Protein AF-A0A3B1A9Z3-F1 (afdb_monomer)

Structure (mmCIF, N/CA/C/O backbone):
data_AF-A0A3B1A9Z3-F1
#
_entry.id   AF-A0A3B1A9Z3-F1
#
loop_
_atom_site.group_PDB
_atom_site.id
_atom_site.type_symbol
_atom_site.label_atom_id
_atom_site.label_alt_id
_atom_site.label_comp_id
_atom_site.label_asym_id
_atom_site.label_entity_id
_atom_site.label_seq_id
_atom_site.pdbx_PDB_ins_code
_atom_site.Cartn_x
_atom_site.Cartn_y
_atom_site.Cartn_z
_atom_site.occupancy
_atom_site.B_iso_or_equiv
_atom_site.auth_seq_id
_atom_site.auth_comp_id
_atom_site.auth_asym_id
_atom_site.auth_atom_id
_atom_site.pdbx_PDB_model_num
ATOM 1 N N . ALA A 1 1 ? -1.720 18.108 -23.956 1.00 67.00 1 ALA A N 1
ATOM 2 C CA . ALA A 1 1 ? -2.793 17.278 -24.555 1.00 67.00 1 ALA A CA 1
ATOM 3 C C . ALA A 1 1 ? -2.264 16.003 -25.231 1.00 67.00 1 ALA A C 1
ATOM 5 O O . ALA A 1 1 ? -2.727 14.925 -24.879 1.00 67.00 1 ALA A O 1
ATOM 6 N N . GLY A 1 2 ? -1.301 16.089 -26.161 1.00 81.25 2 GLY A N 1
ATOM 7 C CA . GLY A 1 2 ? -0.819 14.932 -26.936 1.00 81.25 2 GLY A CA 1
ATOM 8 C C . GLY A 1 2 ? -0.299 13.738 -26.124 1.00 81.25 2 GLY A C 1
ATOM 9 O O . GLY A 1 2 ? -0.720 12.617 -26.382 1.00 81.25 2 GLY A O 1
ATOM 10 N N . ILE A 1 3 ? 0.540 13.957 -25.102 1.00 83.06 3 ILE A N 1
ATOM 11 C CA . ILE A 1 3 ? 1.098 12.860 -24.282 1.00 83.06 3 ILE A CA 1
ATOM 12 C C . ILE A 1 3 ? 0.003 12.037 -23.592 1.00 83.06 3 ILE A C 1
ATOM 14 O O . ILE A 1 3 ? 0.041 10.814 -23.646 1.00 83.06 3 ILE A O 1
ATOM 18 N N . ALA A 1 4 ? -1.019 12.682 -23.022 1.00 82.44 4 ALA A N 1
ATOM 19 C CA . ALA A 1 4 ? -2.137 11.973 -22.398 1.00 82.44 4 ALA A CA 1
ATOM 20 C C . ALA A 1 4 ? -2.903 11.094 -23.405 1.00 82.44 4 ALA A C 1
ATOM 22 O O . ALA A 1 4 ? -3.280 9.967 -23.088 1.00 82.44 4 ALA A O 1
ATOM 23 N N . GLN A 1 5 ? -3.089 11.580 -24.638 1.00 87.06 5 GLN A N 1
ATOM 24 C CA . GLN A 1 5 ? -3.716 10.800 -25.708 1.00 87.06 5 GLN A CA 1
ATOM 25 C C . GLN A 1 5 ? -2.837 9.626 -26.159 1.00 87.06 5 GLN A C 1
ATOM 27 O O . GLN A 1 5 ? -3.360 8.533 -26.356 1.00 87.06 5 GLN A O 1
ATOM 32 N N . ILE A 1 6 ? -1.518 9.819 -26.268 1.00 92.38 6 ILE A N 1
ATOM 33 C CA . ILE A 1 6 ? -0.562 8.739 -26.564 1.00 92.38 6 ILE A CA 1
ATOM 34 C C . ILE A 1 6 ? -0.630 7.662 -25.488 1.00 92.38 6 ILE A C 1
ATOM 36 O O . ILE A 1 6 ? -0.813 6.493 -25.819 1.00 92.38 6 ILE A O 1
ATOM 40 N N . THR A 1 7 ? -0.562 8.039 -24.212 1.00 90.31 7 THR A N 1
ATOM 41 C CA . THR A 1 7 ? -0.670 7.092 -23.095 1.00 90.31 7 THR A CA 1
ATOM 42 C C . THR A 1 7 ? -1.978 6.308 -23.161 1.00 90.31 7 THR A C 1
ATOM 44 O O . THR A 1 7 ? -1.963 5.081 -23.084 1.00 90.31 7 THR A O 1
ATOM 47 N N . LYS A 1 8 ? -3.105 6.998 -23.383 1.00 90.81 8 LYS A N 1
ATOM 48 C CA . LYS A 1 8 ? -4.418 6.367 -23.548 1.00 90.81 8 LYS A CA 1
ATOM 49 C C . LYS A 1 8 ? -4.407 5.347 -24.692 1.00 90.81 8 LYS A C 1
ATOM 51 O O . LYS A 1 8 ? -4.782 4.199 -24.480 1.00 90.81 8 LYS A O 1
ATOM 56 N N . VAL A 1 9 ? -3.933 5.733 -25.876 1.00 93.94 9 VAL A N 1
ATOM 57 C CA . VAL A 1 9 ? -3.869 4.850 -27.052 1.00 93.94 9 VAL A CA 1
ATOM 58 C C . VAL A 1 9 ? -2.975 3.638 -26.800 1.00 93.94 9 VAL A C 1
ATOM 60 O O . VAL A 1 9 ? -3.373 2.521 -27.117 1.00 93.94 9 VAL A O 1
ATOM 63 N N . VAL A 1 10 ? -1.800 3.819 -26.194 1.00 92.19 10 VAL A N 1
ATOM 64 C CA . VAL A 1 10 ? -0.883 2.712 -25.875 1.00 92.19 10 VAL A CA 1
ATOM 65 C C . VAL A 1 10 ? -1.532 1.721 -24.908 1.00 92.19 10 VAL A C 1
ATOM 67 O O . VAL A 1 10 ? -1.440 0.510 -25.113 1.00 92.19 10 VAL A O 1
ATOM 70 N N . LEU A 1 11 ? -2.243 2.211 -23.890 1.00 90.62 11 LEU A N 1
ATOM 71 C CA . LEU A 1 11 ? -2.986 1.355 -22.964 1.00 90.62 11 LEU A CA 1
ATOM 72 C C . LEU A 1 11 ? -4.141 0.624 -23.657 1.00 90.62 11 LEU A C 1
ATOM 74 O O . LEU A 1 11 ? -4.322 -0.565 -23.419 1.00 90.62 11 LEU A O 1
ATOM 78 N N . GLN A 1 12 ? -4.867 1.294 -24.555 1.00 93.06 12 GLN A N 1
ATOM 79 C CA . GLN A 1 12 ? -5.930 0.684 -25.362 1.00 93.06 12 GLN A CA 1
ATOM 80 C C . GLN A 1 12 ? -5.405 -0.395 -26.322 1.00 93.06 12 GLN A C 1
ATOM 82 O O . GLN A 1 12 ? -6.064 -1.411 -26.526 1.00 93.06 12 GLN A O 1
ATOM 87 N N . LEU A 1 13 ? -4.214 -0.203 -26.899 1.00 91.38 13 LEU A N 1
ATOM 88 C CA . LEU A 1 13 ? -3.538 -1.219 -27.710 1.00 91.38 13 LEU A CA 1
ATOM 89 C C . LEU A 1 13 ? -3.121 -2.423 -26.854 1.00 91.38 13 LEU A C 1
ATOM 91 O O . LEU A 1 13 ? -3.310 -3.560 -27.280 1.00 91.38 13 LEU A O 1
ATOM 95 N N . LYS A 1 14 ? -2.609 -2.182 -25.637 1.00 84.81 14 LYS A N 1
ATOM 96 C CA . LYS A 1 14 ? -2.223 -3.234 -24.681 1.00 84.81 14 LYS A CA 1
ATOM 97 C C . LYS A 1 14 ? -3.426 -4.052 -24.203 1.00 84.81 14 LYS A C 1
ATOM 99 O O . LYS A 1 14 ? -3.341 -5.275 -24.167 1.00 84.81 14 LYS A O 1
ATOM 104 N N . SER A 1 15 ? -4.527 -3.394 -23.836 1.00 87.81 15 SER A N 1
ATOM 105 C CA . SER A 1 15 ? -5.757 -4.060 -23.380 1.00 87.81 15 SER A CA 1
ATOM 106 C C . SER A 1 15 ? -6.623 -4.584 -24.522 1.00 87.81 15 SER A C 1
ATOM 108 O O . SER A 1 15 ? -7.544 -5.358 -24.281 1.00 87.81 15 SER A O 1
ATOM 110 N N . GLN A 1 16 ? -6.341 -4.165 -25.758 1.00 91.88 16 GLN A N 1
ATOM 111 C CA . GLN A 1 16 ? -7.146 -4.453 -26.944 1.00 91.88 16 GLN A CA 1
ATOM 112 C C . GLN A 1 16 ? -8.606 -3.985 -26.809 1.00 91.88 16 GLN A C 1
ATOM 114 O O . GLN A 1 16 ? -9.529 -4.610 -27.336 1.00 91.88 16 GLN A O 1
ATOM 119 N N . GLN A 1 17 ? -8.823 -2.872 -26.107 1.00 93.31 17 GLN A N 1
ATOM 120 C CA . GLN A 1 17 ? -10.146 -2.322 -25.814 1.00 93.31 17 GLN A CA 1
ATOM 121 C C . GLN A 1 17 ? -10.217 -0.824 -26.120 1.00 93.31 17 GLN A C 1
ATOM 123 O O . GLN A 1 17 ? -9.260 -0.070 -25.934 1.00 93.31 17 GLN A O 1
ATOM 128 N N . TYR A 1 18 ? -11.383 -0.368 -26.565 1.00 92.06 18 TYR A N 1
ATOM 129 C CA . TYR A 1 18 ? -11.706 1.044 -26.620 1.00 92.06 18 TYR A CA 1
ATOM 130 C C . TYR A 1 18 ? -12.015 1.586 -25.225 1.00 92.06 18 TYR A C 1
ATOM 132 O O . TYR A 1 18 ? -12.890 1.060 -24.542 1.00 92.06 18 TYR A O 1
ATOM 140 N N . PHE A 1 19 ? -11.339 2.662 -24.822 1.00 89.62 19 PHE A N 1
ATOM 141 C CA . PHE A 1 19 ? -11.586 3.328 -23.547 1.00 89.62 19 PHE A CA 1
ATOM 142 C C . PHE A 1 19 ? -12.753 4.331 -23.669 1.00 89.62 19 PHE A C 1
ATOM 144 O O . PHE A 1 19 ? -12.742 5.137 -24.610 1.00 89.62 19 PHE A O 1
ATOM 151 N N . PRO A 1 20 ? -13.715 4.337 -22.725 1.00 86.56 20 PRO A N 1
ATOM 152 C CA . PRO A 1 20 ? -14.846 5.265 -22.732 1.00 86.56 20 PRO A CA 1
ATOM 153 C C . PRO A 1 20 ? -14.402 6.733 -22.747 1.00 86.56 20 PRO A C 1
ATOM 155 O O . PRO A 1 20 ? -13.546 7.143 -21.965 1.00 86.56 20 PRO A O 1
ATOM 158 N N . ASN A 1 21 ? -15.007 7.571 -23.585 1.00 79.56 21 ASN A N 1
ATOM 159 C CA . ASN A 1 21 ? -14.871 9.017 -23.433 1.00 79.56 21 ASN A CA 1
ATOM 160 C C . ASN A 1 21 ? -15.867 9.513 -22.381 1.00 79.56 21 ASN A C 1
ATOM 162 O O . ASN A 1 21 ? -17.079 9.441 -22.582 1.00 79.56 21 ASN A O 1
ATOM 166 N N . VAL A 1 22 ? -15.346 10.041 -21.272 1.00 66.50 22 VAL A N 1
ATOM 167 C CA . VAL A 1 22 ? -16.154 10.702 -20.242 1.00 66.50 22 VAL A CA 1
ATOM 168 C C . VAL A 1 22 ? -16.659 12.023 -20.813 1.00 66.50 22 VAL A C 1
ATOM 170 O O . VAL A 1 22 ? -15.871 12.919 -21.107 1.00 66.50 22 VAL A O 1
ATOM 173 N N . MET A 1 23 ? -17.971 12.130 -21.003 1.00 63.56 23 MET A N 1
ATOM 174 C CA . MET A 1 23 ? -18.621 13.359 -21.448 1.00 63.56 23 MET A CA 1
ATOM 175 C C . MET A 1 23 ? -19.378 13.992 -20.284 1.00 63.56 23 MET A C 1
ATOM 177 O O . MET A 1 23 ? -20.047 13.298 -19.525 1.00 63.56 23 MET A O 1
ATOM 181 N N . HIS A 1 24 ? -19.294 15.316 -20.158 1.00 62.19 24 HIS A N 1
ATOM 182 C CA . HIS A 1 24 ? -20.029 16.078 -19.140 1.00 62.19 24 HIS A CA 1
ATOM 183 C C . HIS A 1 24 ? -21.519 16.270 -19.480 1.00 62.19 24 HIS A C 1
ATOM 185 O O . HIS A 1 24 ? -22.276 16.774 -18.656 1.00 62.19 24 HIS A O 1
ATOM 191 N N . HIS A 1 25 ? -21.945 15.849 -20.676 1.00 60.44 25 HIS A N 1
ATOM 192 C CA . HIS A 1 25 ? -23.312 15.958 -21.177 1.00 60.44 25 HIS A CA 1
ATOM 193 C C . HIS A 1 25 ? -23.777 14.639 -21.811 1.00 60.44 25 HIS A C 1
ATOM 195 O O . HIS A 1 25 ? -22.991 13.917 -22.428 1.00 60.44 25 HIS A O 1
ATOM 201 N N . GLU A 1 26 ? -25.070 14.328 -21.678 1.00 66.25 26 GLU A N 1
ATOM 202 C CA . GLU A 1 26 ? -25.665 13.097 -22.220 1.00 66.25 26 GLU A CA 1
ATOM 203 C C . GLU A 1 26 ? -25.828 13.117 -23.750 1.00 66.25 26 GLU A C 1
ATOM 205 O O . GLU A 1 26 ? -25.833 12.055 -24.378 1.00 66.25 26 GLU A O 1
ATOM 210 N N . ASN A 1 27 ? -25.895 14.303 -24.359 1.00 76.31 27 ASN A N 1
ATOM 211 C CA . ASN A 1 27 ? -26.119 14.477 -25.793 1.00 76.31 27 ASN A CA 1
ATOM 212 C C . ASN A 1 27 ? -24.815 14.801 -26.533 1.00 76.31 27 ASN A C 1
ATOM 214 O O . ASN A 1 27 ? -24.009 15.607 -26.069 1.00 76.31 27 ASN A O 1
ATOM 218 N N . LEU A 1 28 ? -24.626 14.184 -27.704 1.00 81.94 28 LEU A N 1
ATOM 219 C CA . LEU A 1 28 ? -23.548 14.543 -28.627 1.00 81.94 28 LEU A CA 1
ATOM 220 C C . LEU A 1 28 ? -23.823 15.914 -29.259 1.00 81.94 28 LEU A C 1
ATOM 222 O O . LEU A 1 28 ? -24.964 16.372 -29.282 1.00 81.94 28 LEU A O 1
ATOM 226 N N . ASN A 1 29 ? -22.778 16.557 -29.789 1.00 81.12 29 ASN A N 1
ATOM 227 C CA . ASN A 1 29 ? -22.911 17.844 -30.469 1.00 81.12 29 ASN A CA 1
ATOM 228 C C . ASN A 1 29 ? -23.936 17.733 -31.623 1.00 81.12 29 ASN A C 1
ATOM 230 O O . ASN A 1 29 ? -23.661 17.005 -32.580 1.00 81.12 29 ASN A O 1
ATOM 234 N N . PRO A 1 30 ? -25.084 18.442 -31.564 1.00 83.06 30 PRO A N 1
ATOM 235 C CA . PRO A 1 30 ? -26.162 18.309 -32.548 1.00 83.06 30 PRO A CA 1
ATOM 236 C C . PRO A 1 30 ? -25.772 18.821 -33.940 1.00 83.06 30 PRO A C 1
ATOM 238 O O . PRO A 1 30 ? -26.415 18.464 -34.921 1.00 83.06 30 PRO A O 1
ATOM 241 N N . ASN A 1 31 ? -24.701 19.615 -34.041 1.00 87.69 31 ASN A N 1
ATOM 242 C CA . ASN A 1 31 ? -24.169 20.094 -35.317 1.00 87.69 31 ASN A CA 1
ATOM 243 C C . ASN A 1 31 ? -23.377 19.015 -36.076 1.00 87.69 31 ASN A C 1
ATOM 245 O O . ASN A 1 31 ? -22.968 19.244 -37.213 1.00 87.69 31 ASN A O 1
ATOM 249 N N . ILE A 1 32 ? -23.135 17.851 -35.462 1.00 84.25 32 ILE A N 1
ATOM 250 C CA . ILE A 1 32 ? -22.462 16.717 -36.096 1.00 84.25 32 ILE A CA 1
ATOM 251 C C . ILE A 1 32 ? -23.492 15.615 -36.331 1.00 84.25 32 ILE A C 1
ATOM 253 O O . ILE A 1 32 ? -23.959 14.965 -35.395 1.00 84.25 32 ILE A O 1
ATOM 257 N N . ASP A 1 33 ? -23.814 15.363 -37.599 1.00 86.94 33 ASP A N 1
ATOM 258 C CA . ASP A 1 33 ? -24.682 14.250 -37.975 1.00 86.94 33 ASP A CA 1
ATOM 259 C C . ASP A 1 33 ? -23.898 12.927 -37.968 1.00 86.94 33 ASP A C 1
ATOM 261 O O . ASP A 1 33 ? -23.379 12.465 -38.989 1.00 86.94 33 ASP A O 1
ATOM 265 N N . PHE A 1 34 ? -23.821 12.302 -36.790 1.00 85.06 34 PHE A N 1
ATOM 266 C CA . PHE A 1 34 ? -23.174 11.000 -36.598 1.00 85.06 34 PHE A CA 1
ATOM 267 C C . PHE A 1 34 ? -23.826 9.863 -37.401 1.00 85.06 34 PHE A C 1
ATOM 269 O O . PHE A 1 34 ? -23.197 8.823 -37.574 1.00 85.06 34 PHE A O 1
ATOM 276 N N . SER A 1 35 ? -25.050 10.036 -37.922 1.00 83.69 35 SER A N 1
ATOM 277 C CA . SER A 1 35 ? -25.690 9.031 -38.783 1.00 83.69 35 SER A CA 1
ATOM 278 C C . SER A 1 35 ? -25.102 8.999 -40.200 1.00 83.69 35 SER A C 1
ATOM 280 O O . SER A 1 35 ? -25.229 7.993 -40.896 1.00 83.69 35 SER A O 1
ATOM 282 N N . ARG A 1 36 ? -24.424 10.078 -40.620 1.00 89.81 36 ARG A N 1
ATOM 283 C CA . ARG A 1 36 ? -23.862 10.240 -41.973 1.00 89.81 36 ARG A CA 1
ATOM 284 C C . ARG A 1 36 ? -22.363 9.986 -42.071 1.00 89.81 36 ARG A C 1
ATOM 286 O O . ARG A 1 36 ? -21.824 10.001 -43.175 1.00 89.81 36 ARG A O 1
ATOM 293 N N . ILE A 1 37 ? -21.680 9.772 -40.950 1.00 89.56 37 ILE A N 1
ATOM 294 C CA . ILE A 1 37 ? -20.228 9.577 -40.905 1.00 89.56 37 ILE A CA 1
ATOM 295 C C . ILE A 1 37 ? -19.884 8.198 -40.333 1.00 89.56 37 ILE A C 1
ATOM 297 O O . ILE A 1 37 ? -20.592 7.693 -39.466 1.00 89.56 37 ILE A O 1
ATOM 301 N N . PRO A 1 38 ? -18.771 7.578 -40.760 1.00 86.56 38 PRO A N 1
ATOM 302 C CA . PRO A 1 38 ? -18.365 6.259 -40.269 1.00 86.56 38 PRO A CA 1
ATOM 303 C C . PRO A 1 38 ? -17.785 6.294 -38.842 1.00 86.56 38 PRO A C 1
ATOM 305 O O . PRO A 1 38 ? -17.340 5.269 -38.327 1.00 86.56 38 PRO A O 1
ATOM 308 N N . PHE A 1 39 ? -17.754 7.466 -38.200 1.00 86.56 39 PHE A N 1
ATOM 309 C CA . PHE A 1 39 ? -17.165 7.663 -36.882 1.00 86.56 39 PHE A CA 1
ATOM 310 C C . PHE A 1 39 ? -18.197 7.458 -35.776 1.00 86.56 39 PHE A C 1
ATOM 312 O O . PHE A 1 39 ? -19.293 8.012 -35.812 1.00 86.56 39 PHE A O 1
ATOM 319 N N . LYS A 1 40 ? -17.809 6.705 -34.746 1.00 85.06 40 LYS A N 1
ATOM 320 C CA . LYS A 1 40 ? -18.605 6.504 -33.535 1.00 85.06 40 LYS A CA 1
ATOM 321 C C . LYS A 1 40 ? -17.869 7.084 -32.341 1.00 85.06 40 LYS A C 1
ATOM 323 O O . LYS A 1 40 ? -16.672 6.862 -32.169 1.00 85.06 40 LYS A O 1
ATOM 328 N N . VAL A 1 41 ? -18.594 7.805 -31.495 1.00 88.50 41 VAL A N 1
ATOM 329 C CA . VAL A 1 41 ? -18.059 8.258 -30.211 1.00 88.50 41 VAL A CA 1
ATOM 330 C C . VAL A 1 41 ? -18.099 7.086 -29.242 1.00 88.50 41 VAL A C 1
ATOM 332 O O . VAL A 1 41 ? -19.176 6.593 -28.915 1.00 88.50 41 VAL A O 1
ATOM 335 N N . GLN A 1 42 ? -16.935 6.643 -28.766 1.00 90.31 42 GLN A N 1
ATOM 336 C CA . GLN A 1 42 ? -16.880 5.578 -27.771 1.00 90.31 42 GLN A CA 1
ATOM 337 C C . GLN A 1 42 ? -17.361 6.094 -26.410 1.00 90.31 42 GLN A C 1
ATOM 339 O O . GLN A 1 42 ? -16.702 6.942 -25.809 1.00 90.31 42 GLN A O 1
ATOM 344 N N . ARG A 1 43 ? -18.490 5.573 -25.920 1.00 85.44 43 ARG A N 1
ATOM 345 C CA . ARG A 1 43 ? -19.095 5.975 -24.633 1.00 85.44 43 ARG A CA 1
ATOM 346 C C . ARG A 1 43 ? -18.939 4.937 -23.527 1.00 85.44 43 ARG A C 1
ATOM 348 O O . ARG A 1 43 ? -19.031 5.283 -22.358 1.00 85.44 43 ARG A O 1
ATOM 355 N N . GLU A 1 44 ? -18.680 3.690 -23.900 1.00 86.56 44 GLU A N 1
ATOM 356 C CA . GLU A 1 44 ? -18.578 2.546 -22.992 1.00 86.56 44 GLU A CA 1
ATOM 357 C C . GLU A 1 44 ? -17.271 1.795 -23.242 1.00 86.56 44 GLU A C 1
ATOM 359 O O . GLU A 1 44 ? -16.592 2.033 -24.239 1.00 86.56 44 GLU A O 1
ATOM 364 N N . LEU A 1 45 ? -16.883 0.899 -22.340 1.00 91.06 45 LEU A N 1
ATOM 365 C CA . LEU A 1 45 ? -15.717 0.050 -22.560 1.00 91.06 45 LEU A CA 1
ATOM 366 C C . LEU A 1 45 ? -16.124 -1.037 -23.557 1.00 91.06 45 LEU A C 1
ATOM 368 O O . LEU A 1 45 ? -17.110 -1.732 -23.333 1.00 91.06 45 LEU A O 1
ATOM 372 N N . ALA A 1 46 ? -15.387 -1.191 -24.654 1.00 91.31 46 ALA A N 1
ATOM 373 C CA . ALA A 1 46 ? -15.693 -2.218 -25.650 1.00 91.31 46 ALA A CA 1
ATOM 374 C C . ALA A 1 46 ? -14.416 -2.852 -26.205 1.00 91.31 46 ALA A C 1
ATOM 376 O O . ALA A 1 46 ? -13.369 -2.205 -26.194 1.00 91.31 46 ALA A O 1
ATOM 377 N N . PRO A 1 47 ? -14.470 -4.085 -26.732 1.00 92.25 47 PRO A N 1
ATOM 378 C CA . PRO A 1 47 ? -13.359 -4.651 -27.488 1.00 92.25 47 PRO A CA 1
ATOM 379 C C . PRO A 1 47 ? -12.968 -3.745 -28.662 1.00 92.25 47 PRO A C 1
ATOM 381 O O . PRO A 1 47 ? -13.834 -3.156 -29.307 1.00 92.25 47 PRO A O 1
ATOM 384 N N . TRP A 1 48 ? -11.672 -3.664 -28.959 1.00 91.69 48 TRP A N 1
ATOM 385 C CA . TRP A 1 48 ? -11.150 -3.067 -30.185 1.00 91.69 48 TRP A CA 1
ATOM 386 C C . TRP A 1 48 ? -10.895 -4.203 -31.182 1.00 91.69 48 TRP A C 1
ATOM 388 O O . TRP A 1 48 ? -9.838 -4.837 -31.113 1.00 91.69 48 TRP A O 1
ATOM 398 N N . PRO A 1 49 ? -11.852 -4.538 -32.063 1.00 85.75 49 PRO A N 1
ATOM 399 C CA . PRO A 1 49 ? -11.706 -5.671 -32.965 1.00 85.75 49 PRO A CA 1
ATOM 400 C C . PRO A 1 49 ? -10.676 -5.379 -34.062 1.00 85.75 49 PRO A C 1
ATOM 402 O O . PRO A 1 49 ? -10.493 -4.232 -34.474 1.00 85.75 49 PRO A O 1
ATOM 405 N N . VAL A 1 50 ? -10.040 -6.439 -34.552 1.00 85.56 50 VAL A N 1
ATOM 406 C CA . VAL A 1 50 ? -9.305 -6.457 -35.824 1.00 85.56 50 VAL A CA 1
ATOM 407 C C . VAL A 1 50 ? -10.131 -7.250 -36.835 1.00 85.56 50 VAL A C 1
ATOM 409 O O . VAL A 1 50 ? -10.802 -8.210 -36.455 1.00 85.56 50 VAL A O 1
ATOM 412 N N . SER A 1 51 ? -10.137 -6.840 -38.102 1.00 79.06 51 SER A N 1
ATOM 413 C CA . SER A 1 51 ? -10.781 -7.606 -39.176 1.00 79.06 51 SER A CA 1
ATOM 414 C C . SER A 1 51 ? -9.744 -8.454 -39.907 1.00 79.06 51 SER A C 1
ATOM 416 O O . SER A 1 51 ? -8.567 -8.104 -39.931 1.00 79.06 51 SER A O 1
ATOM 418 N N . GLU A 1 52 ? -10.167 -9.530 -40.575 1.00 74.31 52 GLU A N 1
ATOM 419 C CA . GLU A 1 52 ? -9.259 -10.336 -41.414 1.00 74.31 52 GLU A CA 1
ATOM 420 C C . GLU A 1 52 ? -8.578 -9.497 -42.510 1.00 74.31 52 GLU A C 1
ATOM 422 O O . GLU A 1 52 ? -7.430 -9.739 -42.869 1.00 74.31 52 GLU A O 1
ATOM 427 N N . SER A 1 53 ? -9.259 -8.458 -43.002 1.00 75.81 53 SER A N 1
ATOM 428 C CA . SER A 1 53 ? -8.729 -7.518 -43.994 1.00 75.81 53 SER A CA 1
ATOM 429 C C . SER A 1 53 ? -7.789 -6.449 -43.418 1.00 75.81 53 SER A C 1
ATOM 431 O O . SER A 1 53 ? -7.035 -5.842 -44.177 1.00 75.81 53 SER A O 1
ATOM 433 N N . GLN A 1 54 ? -7.844 -6.179 -42.108 1.00 73.31 54 GLN A N 1
ATOM 434 C CA . GLN A 1 54 ? -6.968 -5.247 -41.391 1.00 73.31 54 GLN A CA 1
ATOM 435 C C . GLN A 1 54 ? -6.606 -5.837 -40.020 1.00 73.31 54 GLN A C 1
ATOM 437 O O . GLN A 1 54 ? -7.218 -5.484 -39.005 1.00 73.31 54 GLN A O 1
ATOM 442 N N . PRO A 1 55 ? -5.592 -6.722 -39.974 1.00 80.56 55 PRO A N 1
ATOM 443 C CA . PRO A 1 55 ? -5.244 -7.478 -38.772 1.00 80.56 55 PRO A CA 1
ATOM 444 C C . PRO A 1 55 ? -4.491 -6.643 -37.722 1.00 80.56 55 PRO A C 1
ATOM 446 O O . PRO A 1 55 ? -3.975 -7.192 -36.753 1.00 80.56 55 PRO A O 1
ATOM 449 N N . VAL A 1 56 ? -4.392 -5.321 -37.903 1.00 87.75 56 VAL A N 1
ATOM 450 C CA . VAL A 1 56 ? -3.557 -4.440 -37.079 1.00 87.75 56 VAL A CA 1
ATOM 451 C C . VAL A 1 56 ? -4.368 -3.239 -36.607 1.00 87.75 56 VAL A C 1
ATOM 453 O O . VAL A 1 56 ? -5.028 -2.567 -37.401 1.00 87.75 56 VAL A O 1
ATOM 456 N N . ARG A 1 57 ? -4.314 -2.945 -35.305 1.00 91.81 57 ARG A N 1
ATOM 457 C CA . ARG A 1 57 ? -4.995 -1.779 -34.723 1.00 91.81 57 ARG A CA 1
ATOM 458 C C . ARG A 1 57 ? -4.196 -0.506 -34.979 1.00 91.81 57 ARG A C 1
ATOM 460 O O . ARG A 1 57 ? -2.982 -0.489 -34.791 1.00 91.81 57 ARG A O 1
ATOM 467 N N . ARG A 1 58 ? -4.885 0.573 -35.359 1.00 92.81 58 ARG A N 1
ATOM 468 C CA . ARG A 1 58 ? -4.295 1.900 -35.590 1.00 92.81 58 ARG A CA 1
ATOM 469 C C . ARG A 1 58 ? -5.122 2.995 -34.940 1.00 92.81 58 ARG A C 1
ATOM 471 O O . ARG A 1 58 ? -6.344 2.978 -35.052 1.00 92.81 58 ARG A O 1
ATOM 478 N N . ALA A 1 59 ? -4.467 3.974 -34.331 1.00 93.38 59 ALA A N 1
ATOM 479 C CA . ALA A 1 59 ? -5.111 5.173 -33.808 1.00 93.38 59 ALA A CA 1
ATOM 480 C C . ALA A 1 59 ? -4.446 6.439 -34.341 1.00 93.38 59 ALA A C 1
ATOM 482 O O . ALA A 1 59 ? -3.223 6.542 -34.373 1.00 93.38 59 ALA A O 1
ATOM 483 N N . GLY A 1 60 ? -5.277 7.412 -34.710 1.00 93.44 60 GLY A N 1
ATOM 484 C CA . GLY A 1 60 ? -4.853 8.791 -34.908 1.00 93.44 60 GLY A CA 1
ATOM 485 C C . GLY A 1 60 ? -4.874 9.544 -33.580 1.00 93.44 60 GLY A C 1
ATOM 486 O O . GLY A 1 60 ? -5.802 9.387 -32.787 1.00 93.44 60 GLY A O 1
ATOM 487 N N . ILE A 1 61 ? -3.863 10.368 -33.345 1.00 92.75 61 ILE A N 1
ATOM 488 C CA . ILE A 1 61 ? -3.734 11.237 -32.177 1.00 92.75 61 ILE A CA 1
ATOM 489 C C . ILE A 1 61 ? -3.524 12.648 -32.691 1.00 92.75 61 ILE A C 1
ATOM 491 O O . ILE A 1 61 ? -2.579 12.892 -33.435 1.00 92.75 61 ILE A O 1
ATOM 495 N N . SER A 1 62 ? -4.372 13.579 -32.267 1.00 89.62 62 SER A N 1
ATOM 496 C CA . SER A 1 62 ? -4.263 14.988 -32.646 1.00 89.62 62 SER A CA 1
ATOM 497 C C . SER A 1 62 ? -4.056 15.841 -31.403 1.00 89.62 62 SER A C 1
ATOM 499 O O . SER A 1 62 ? -4.860 15.802 -30.472 1.00 89.62 62 SER A O 1
ATOM 501 N N . SER A 1 63 ? -2.983 16.626 -31.378 1.00 85.69 63 SER A N 1
ATOM 502 C CA . SER A 1 63 ? -2.695 17.586 -30.316 1.00 85.69 63 SER A CA 1
ATOM 503 C C . SER A 1 63 ? -2.661 18.989 -30.898 1.00 85.69 63 SER A C 1
ATOM 505 O O . SER A 1 63 ? -1.858 19.263 -31.785 1.00 85.69 63 SER A O 1
ATOM 507 N N . PHE A 1 64 ? -3.494 19.864 -30.346 1.00 82.31 64 PHE A N 1
ATOM 508 C CA . PHE A 1 64 ? -3.578 21.274 -30.706 1.00 82.31 64 PHE A CA 1
ATOM 509 C C . PHE A 1 64 ? -3.076 22.086 -29.510 1.00 82.31 64 PHE A C 1
ATOM 511 O O . PHE A 1 64 ? -3.625 21.977 -28.410 1.00 82.31 64 PHE A O 1
ATOM 518 N N . GLY A 1 65 ? -1.960 22.791 -29.679 1.00 71.75 65 GLY A N 1
ATOM 519 C CA . GLY A 1 65 ? -1.395 23.675 -28.664 1.00 71.75 65 GLY A CA 1
ATOM 520 C C . GLY A 1 65 ? -2.046 25.054 -28.716 1.00 71.75 65 GLY A C 1
ATOM 521 O O . GLY A 1 65 ? -2.372 25.540 -29.794 1.00 71.75 65 GLY A O 1
ATOM 522 N N . ALA A 1 66 ? -2.186 25.709 -27.562 1.00 49.22 66 ALA A N 1
ATOM 523 C CA . ALA A 1 66 ? -2.769 27.052 -27.477 1.00 49.22 66 ALA A CA 1
ATOM 524 C C . ALA A 1 66 ? -1.992 28.105 -28.299 1.00 49.22 66 ALA A C 1
ATOM 526 O O . ALA A 1 66 ? -2.588 29.058 -28.778 1.00 49.22 66 ALA A O 1
ATOM 527 N N . GLY A 1 67 ? -0.688 27.896 -28.530 1.00 64.25 67 GLY A N 1
ATOM 528 C CA . GLY A 1 67 ? 0.149 28.732 -29.403 1.00 64.25 67 GLY A CA 1
ATOM 529 C C . GLY A 1 67 ? 0.083 28.392 -30.901 1.00 64.25 67 GLY A C 1
ATOM 530 O O . GLY A 1 67 ? 0.983 28.769 -31.639 1.00 64.25 67 GLY A O 1
ATOM 531 N N . GLY A 1 68 ? -0.909 27.617 -31.356 1.00 68.69 68 GLY A N 1
ATOM 532 C CA . GLY A 1 68 ? -1.092 27.259 -32.772 1.00 68.69 68 GLY A CA 1
ATOM 533 C C . GLY A 1 68 ? -0.292 26.043 -33.264 1.00 68.69 68 GLY A C 1
ATOM 534 O O . GLY A 1 68 ? -0.503 25.582 -34.385 1.00 68.69 68 GLY A O 1
ATOM 535 N N . THR A 1 69 ? 0.591 25.470 -32.439 1.00 74.81 69 THR A N 1
ATOM 536 C CA . THR A 1 69 ? 1.341 24.253 -32.790 1.00 74.81 69 THR A CA 1
ATOM 537 C C . THR A 1 69 ? 0.428 23.031 -32.822 1.00 74.81 69 THR A C 1
ATOM 539 O O . THR A 1 69 ? -0.059 22.576 -31.783 1.00 74.81 69 THR A O 1
ATOM 542 N N . ASN A 1 70 ? 0.260 22.452 -34.010 1.00 84.31 70 ASN A N 1
ATOM 543 C CA . ASN A 1 70 ? -0.599 21.296 -34.245 1.00 84.31 70 ASN A CA 1
ATOM 544 C C . ASN A 1 70 ? 0.237 20.081 -34.650 1.00 84.31 70 ASN A C 1
ATOM 546 O O . ASN A 1 70 ? 1.030 20.148 -35.585 1.00 84.31 70 ASN A O 1
ATOM 550 N N . VAL A 1 71 ? 0.048 18.956 -33.960 1.00 86.06 71 VAL A N 1
ATOM 551 C CA . VAL A 1 71 ? 0.743 17.695 -34.251 1.00 86.06 71 VAL A CA 1
ATOM 552 C C . VAL A 1 71 ? -0.281 16.580 -34.400 1.00 86.06 71 VAL A C 1
ATOM 554 O O . VAL A 1 71 ? -1.140 16.400 -33.534 1.00 86.06 71 VAL A O 1
ATOM 557 N N . HIS A 1 72 ? -0.160 15.809 -35.480 1.00 93.00 72 HIS A N 1
ATOM 558 C CA . HIS A 1 72 ? -0.946 14.604 -35.714 1.00 93.00 72 HIS A CA 1
ATOM 559 C C . HIS A 1 72 ? -0.029 13.383 -35.819 1.00 93.00 72 HIS A C 1
ATOM 561 O O . HIS A 1 72 ? 0.963 13.414 -36.544 1.00 93.00 72 HIS A O 1
ATOM 567 N N . LEU A 1 73 ? -0.357 12.311 -35.100 1.00 92.75 73 LEU A N 1
ATOM 568 C CA . LEU A 1 73 ? 0.385 11.052 -35.100 1.00 92.75 73 LEU A CA 1
ATOM 569 C C . LEU A 1 73 ? -0.547 9.896 -35.445 1.00 92.75 73 LEU A C 1
ATOM 571 O O . LEU A 1 73 ? -1.661 9.827 -34.933 1.00 92.75 73 LEU A O 1
ATOM 575 N N . ILE A 1 74 ? -0.059 8.953 -36.247 1.00 93.75 74 ILE A N 1
ATOM 576 C CA . ILE A 1 74 ? -0.711 7.661 -36.464 1.00 93.75 74 ILE A CA 1
ATOM 577 C C . ILE A 1 74 ? 0.118 6.610 -35.730 1.00 93.75 74 ILE A C 1
ATOM 579 O O . ILE A 1 74 ? 1.304 6.446 -36.004 1.00 93.75 74 ILE A O 1
ATOM 583 N N . VAL A 1 75 ? -0.506 5.921 -34.781 1.00 92.44 75 VAL A N 1
ATOM 584 C CA . VAL A 1 75 ? 0.115 4.878 -33.960 1.00 92.44 75 VAL A CA 1
ATOM 585 C C . VAL A 1 75 ? -0.457 3.533 -34.372 1.00 92.44 75 VAL A C 1
ATOM 587 O O . VAL A 1 75 ? -1.674 3.367 -34.417 1.00 92.44 75 VAL A O 1
ATOM 590 N N . GLU A 1 76 ? 0.417 2.576 -34.653 1.00 91.56 76 GLU A N 1
ATOM 591 C CA . GLU A 1 76 ? 0.061 1.209 -35.028 1.00 91.56 76 GLU A CA 1
ATOM 592 C C . GLU A 1 76 ? 0.429 0.226 -33.906 1.00 91.56 76 GLU A C 1
ATOM 594 O O . GLU A 1 76 ? 1.402 0.424 -33.175 1.00 91.56 76 GLU A O 1
ATOM 599 N N . GLN A 1 77 ? -0.370 -0.832 -33.756 1.00 87.75 77 GLN A N 1
ATOM 600 C CA . GLN A 1 77 ? -0.077 -1.960 -32.879 1.00 87.75 77 GLN A CA 1
ATOM 601 C C . GLN A 1 77 ? 1.272 -2.591 -33.247 1.00 87.75 77 GLN A C 1
ATOM 603 O O . GLN A 1 77 ? 1.546 -2.857 -34.414 1.00 87.75 77 GLN A O 1
ATOM 608 N N . ALA A 1 78 ? 2.097 -2.891 -32.242 1.00 80.50 78 ALA A N 1
ATOM 609 C CA . ALA A 1 78 ? 3.325 -3.644 -32.467 1.00 80.50 78 ALA A CA 1
ATOM 610 C C . ALA A 1 78 ? 3.008 -5.054 -33.021 1.00 80.50 78 ALA A C 1
ATOM 612 O O . ALA A 1 78 ? 2.014 -5.649 -32.594 1.00 80.50 78 ALA A O 1
ATOM 613 N N . PRO A 1 79 ? 3.844 -5.616 -33.916 1.00 75.50 79 PRO A N 1
ATOM 614 C CA . PRO A 1 79 ? 3.661 -6.977 -34.415 1.00 75.50 79 PRO A CA 1
ATOM 615 C C . PRO A 1 79 ? 3.521 -7.977 -33.263 1.00 75.50 79 PRO A C 1
ATOM 617 O O . PRO A 1 79 ? 4.293 -7.913 -32.298 1.00 75.50 79 PRO A O 1
ATOM 620 N N . GLU A 1 80 ? 2.571 -8.916 -33.364 1.00 62.69 80 GLU A N 1
ATOM 621 C CA . GLU A 1 80 ? 2.560 -10.081 -32.477 1.00 62.69 80 GLU A CA 1
ATOM 622 C C . GLU A 1 80 ? 3.916 -10.759 -32.609 1.00 62.69 80 GLU A C 1
ATOM 624 O O . GLU A 1 80 ? 4.380 -11.018 -33.717 1.00 62.69 80 GLU A O 1
ATOM 629 N N . SER A 1 81 ? 4.594 -10.898 -31.471 1.00 49.28 81 SER A N 1
ATOM 630 C CA . SER A 1 81 ? 6.006 -11.238 -31.341 1.00 49.28 81 SER A CA 1
ATOM 631 C C . SER A 1 81 ? 6.575 -11.989 -32.546 1.00 49.28 81 SER A C 1
ATOM 633 O O . SER A 1 81 ? 6.162 -13.118 -32.803 1.00 49.28 81 SER A O 1
ATOM 635 N N . PHE A 1 82 ? 7.614 -11.442 -33.192 1.00 44.66 82 PHE A N 1
ATOM 636 C CA . PHE A 1 82 ? 8.595 -12.296 -33.860 1.00 44.66 82 PHE A CA 1
ATOM 637 C C . PHE A 1 82 ? 8.972 -13.357 -32.828 1.00 44.66 82 PHE A C 1
ATOM 639 O O . PHE A 1 82 ? 9.601 -13.022 -31.811 1.00 44.66 82 PHE A O 1
ATOM 646 N N . GLN A 1 83 ? 8.511 -14.596 -33.018 1.00 41.59 83 GLN A N 1
ATOM 647 C CA . GLN A 1 83 ? 9.134 -15.738 -32.381 1.00 41.59 83 GLN A CA 1
ATOM 648 C C . GLN A 1 83 ? 10.589 -15.584 -32.779 1.00 41.59 83 GLN A C 1
ATOM 650 O O . GLN A 1 83 ? 10.915 -15.674 -33.961 1.00 41.59 83 GLN A O 1
ATOM 655 N N . ALA A 1 84 ? 11.437 -15.194 -31.824 1.00 42.69 84 ALA A N 1
ATOM 656 C CA . ALA A 1 84 ? 12.859 -15.232 -32.070 1.00 42.69 84 ALA A CA 1
ATOM 657 C C . ALA A 1 84 ? 13.095 -16.672 -32.506 1.00 42.69 84 ALA A C 1
ATOM 659 O O . ALA A 1 84 ? 12.790 -17.593 -31.738 1.00 42.69 84 ALA A O 1
ATOM 660 N N . SER A 1 85 ? 13.527 -16.859 -33.756 1.00 40.56 85 SER A N 1
ATOM 661 C CA . SER A 1 85 ? 14.102 -18.127 -34.161 1.00 40.56 85 SER A CA 1
ATOM 662 C C . SER A 1 85 ? 15.027 -18.519 -33.024 1.00 40.56 85 SER A C 1
ATOM 664 O O . SER A 1 85 ? 15.770 -17.664 -32.529 1.00 40.56 85 SER A O 1
ATOM 666 N N . LYS A 1 86 ? 14.928 -19.758 -32.545 1.00 41.47 86 LYS A N 1
ATOM 667 C CA . LYS A 1 86 ? 15.978 -20.328 -31.711 1.00 41.47 86 LYS A CA 1
ATOM 668 C C . LYS A 1 86 ? 17.248 -20.261 -32.562 1.00 41.47 86 LYS A C 1
ATOM 670 O O . LYS A 1 86 ? 17.505 -21.172 -33.334 1.00 41.47 86 LYS A O 1
ATOM 675 N N . SER A 1 87 ? 17.954 -19.133 -32.552 1.00 44.41 87 SER A N 1
ATOM 676 C CA . SER A 1 87 ? 19.314 -19.104 -33.031 1.00 44.41 87 SER A CA 1
ATOM 677 C C . SER A 1 87 ? 20.079 -19.828 -31.942 1.00 44.41 87 SER A C 1
ATOM 679 O O . SER A 1 87 ? 20.082 -19.416 -30.778 1.00 44.41 87 SER A O 1
ATOM 681 N N . ASP A 1 88 ? 20.600 -20.988 -32.322 1.00 42.06 88 ASP A N 1
ATOM 682 C CA . ASP A 1 88 ? 21.544 -21.787 -31.562 1.00 42.06 88 ASP A CA 1
ATOM 683 C C . ASP A 1 88 ? 22.800 -20.934 -31.325 1.00 42.06 88 ASP A C 1
ATOM 685 O O . ASP A 1 88 ? 23.813 -21.075 -32.005 1.00 42.06 88 ASP A O 1
ATOM 689 N N . ARG A 1 89 ? 22.731 -19.960 -30.411 1.00 53.44 89 ARG A N 1
ATOM 690 C CA . ARG A 1 89 ? 23.936 -19.326 -29.886 1.00 53.44 89 ARG A CA 1
ATOM 691 C C . ARG A 1 89 ? 24.573 -20.320 -28.926 1.00 53.44 89 ARG A C 1
ATOM 693 O O . ARG A 1 89 ? 23.901 -20.858 -28.047 1.00 53.44 89 ARG A O 1
ATOM 700 N N . GLU A 1 90 ? 25.860 -20.570 -29.136 1.00 49.84 90 GLU A N 1
ATOM 701 C CA . GLU A 1 90 ? 26.678 -21.466 -28.321 1.00 49.84 90 GLU A CA 1
ATOM 702 C C . GLU A 1 90 ? 26.497 -21.182 -26.821 1.00 49.84 90 GLU A C 1
ATOM 704 O O . GLU A 1 90 ? 26.401 -20.033 -26.385 1.00 49.84 90 GLU A O 1
ATOM 709 N N . SER A 1 91 ? 26.454 -22.234 -26.004 1.00 57.75 91 SER A N 1
ATOM 710 C CA . SER A 1 91 ? 26.418 -22.100 -24.547 1.00 57.75 91 SER A CA 1
ATOM 711 C C . SER A 1 91 ? 27.625 -21.293 -24.050 1.00 57.75 91 SER A C 1
ATOM 713 O O . SER A 1 91 ? 28.758 -21.652 -24.363 1.00 57.75 91 SER A O 1
ATOM 715 N N . GLY A 1 92 ? 27.405 -20.256 -23.232 1.00 65.19 92 GLY A N 1
ATOM 716 C CA . GLY A 1 92 ? 28.489 -19.541 -22.534 1.00 65.19 92 GLY A CA 1
ATOM 717 C C . GLY A 1 92 ? 28.587 -18.029 -22.771 1.00 65.19 92 GLY A C 1
ATOM 718 O O . GLY A 1 92 ? 29.500 -17.405 -22.219 1.00 65.19 92 GLY A O 1
ATOM 719 N N . PHE A 1 93 ? 27.666 -17.433 -23.538 1.00 78.62 93 PHE A N 1
ATOM 720 C CA . PHE A 1 93 ? 27.573 -15.976 -23.685 1.00 78.62 93 PHE A CA 1
ATOM 721 C C . PHE A 1 93 ? 27.337 -15.269 -22.345 1.00 78.62 93 PHE A C 1
ATOM 723 O O . PHE A 1 93 ? 26.528 -15.696 -21.517 1.00 78.62 93 PHE A O 1
ATOM 730 N N . LYS A 1 94 ? 28.040 -14.149 -22.173 1.00 87.75 94 LYS A N 1
ATOM 731 C CA . LYS A 1 94 ? 27.950 -13.243 -21.029 1.00 87.75 94 LYS A CA 1
ATOM 732 C C . LYS A 1 94 ? 27.515 -11.860 -21.489 1.00 87.75 94 LYS A C 1
ATOM 734 O O . LYS A 1 94 ? 27.808 -11.430 -22.609 1.00 87.75 94 LYS A O 1
ATOM 739 N N . TYR A 1 95 ? 26.855 -11.152 -20.586 1.00 90.75 95 TYR A N 1
ATOM 740 C CA . TYR A 1 95 ? 26.298 -9.828 -20.808 1.00 90.75 95 TYR A CA 1
ATOM 741 C C . TYR A 1 95 ? 26.860 -8.845 -19.790 1.00 90.75 95 TYR A C 1
ATOM 743 O O . TYR A 1 95 ? 26.967 -9.157 -18.603 1.00 90.75 95 TYR A O 1
ATOM 751 N N . ILE A 1 96 ? 27.169 -7.633 -20.248 1.00 93.44 96 ILE A N 1
ATOM 752 C CA . ILE A 1 96 ? 27.358 -6.489 -19.358 1.00 93.44 96 ILE A CA 1
ATOM 753 C C . ILE A 1 96 ? 25.972 -5.981 -18.960 1.00 93.44 96 ILE A C 1
ATOM 755 O O . ILE A 1 96 ? 25.161 -5.651 -19.824 1.00 93.44 96 ILE A O 1
ATOM 759 N N . ILE A 1 97 ? 25.707 -5.896 -17.662 1.00 95.56 97 ILE A N 1
ATOM 760 C CA . ILE A 1 97 ? 24.497 -5.323 -17.073 1.00 95.56 97 ILE A CA 1
ATOM 761 C C . ILE A 1 97 ? 24.879 -3.955 -16.486 1.00 95.56 97 ILE A C 1
ATOM 763 O O . ILE A 1 97 ? 25.367 -3.895 -15.353 1.00 95.56 97 ILE A O 1
ATOM 767 N N . PRO A 1 98 ? 24.758 -2.863 -17.268 1.00 94.94 98 PRO A N 1
ATOM 768 C CA . PRO A 1 98 ? 25.170 -1.538 -16.831 1.00 94.94 98 PRO A CA 1
ATOM 769 C C . PRO A 1 98 ? 24.071 -0.834 -16.028 1.00 94.94 98 PRO A C 1
ATOM 771 O O . PRO A 1 98 ? 22.903 -0.807 -16.405 1.00 94.94 98 PRO A O 1
ATOM 774 N N . PHE A 1 99 ? 24.468 -0.181 -14.950 1.00 94.81 99 PHE A N 1
ATOM 775 C CA . PHE A 1 99 ? 23.661 0.737 -14.165 1.00 94.81 99 PHE A CA 1
ATOM 776 C C . PHE A 1 99 ? 24.392 2.061 -14.054 1.00 94.81 99 PHE A C 1
ATOM 778 O O . PHE A 1 99 ? 25.614 2.104 -13.911 1.00 94.81 99 PHE A O 1
ATOM 785 N N . SER A 1 100 ? 23.645 3.154 -14.098 1.00 92.75 100 SER A N 1
ATOM 786 C CA . SER A 1 100 ? 24.221 4.477 -13.913 1.00 92.75 100 SER A CA 1
ATOM 787 C C . SER A 1 100 ? 23.224 5.443 -13.301 1.00 92.75 100 SER A C 1
ATOM 789 O O . SER A 1 100 ? 22.028 5.334 -13.582 1.00 92.75 100 SER A O 1
ATOM 791 N N . ALA A 1 101 ? 23.718 6.410 -12.539 1.00 91.12 101 ALA A N 1
ATOM 792 C CA . ALA A 1 101 ? 22.916 7.469 -11.937 1.00 91.12 101 ALA A CA 1
ATOM 793 C C . ALA A 1 101 ? 23.717 8.773 -11.787 1.00 91.12 101 ALA A C 1
ATOM 795 O O . ALA A 1 101 ? 24.921 8.802 -12.058 1.00 91.12 101 ALA A O 1
ATOM 796 N N . ALA A 1 102 ? 23.049 9.859 -11.386 1.00 88.69 102 ALA A N 1
ATOM 797 C CA . ALA A 1 102 ? 23.703 11.148 -11.167 1.00 88.69 102 ALA A CA 1
ATOM 798 C C . ALA A 1 102 ? 24.458 11.204 -9.829 1.00 88.69 102 ALA A C 1
ATOM 800 O O . ALA A 1 102 ? 25.461 11.909 -9.760 1.00 88.69 102 ALA A O 1
ATOM 801 N N . THR A 1 103 ? 24.051 10.410 -8.828 1.00 86.88 103 THR A N 1
ATOM 802 C CA . THR A 1 103 ? 24.741 10.260 -7.530 1.00 86.88 103 THR A CA 1
ATOM 803 C C . THR A 1 103 ? 25.007 8.786 -7.162 1.00 86.88 103 THR A C 1
ATOM 805 O O . THR A 1 103 ? 24.336 7.891 -7.696 1.00 86.88 103 THR A O 1
ATOM 808 N N . PRO A 1 104 ? 25.960 8.485 -6.253 1.00 86.62 104 PRO A N 1
ATOM 809 C CA . PRO A 1 104 ? 26.199 7.122 -5.766 1.00 86.62 104 PRO A CA 1
ATOM 810 C C . PRO A 1 104 ? 24.971 6.500 -5.090 1.00 86.62 104 PRO A C 1
ATOM 812 O O . PRO A 1 104 ? 24.687 5.318 -5.272 1.00 86.62 104 PRO A O 1
ATOM 815 N N . GLU A 1 105 ? 24.205 7.288 -4.337 1.00 83.50 105 GLU A N 1
ATOM 816 C CA . GLU A 1 105 ? 23.019 6.818 -3.619 1.00 83.50 105 GLU A CA 1
ATOM 817 C C . GLU A 1 105 ? 21.906 6.438 -4.600 1.00 83.50 105 GLU A C 1
ATOM 819 O O . GLU A 1 105 ? 21.302 5.371 -4.475 1.00 83.50 105 GLU A O 1
ATOM 824 N N . GLN A 1 106 ? 21.682 7.269 -5.625 1.00 84.56 106 GLN A N 1
ATOM 825 C CA . GLN A 1 106 ? 20.733 6.967 -6.699 1.00 84.56 106 GLN A CA 1
ATOM 826 C C . GLN A 1 106 ? 21.137 5.715 -7.487 1.00 84.56 106 GLN A C 1
ATOM 828 O O . GLN A 1 106 ? 20.266 4.988 -7.965 1.00 84.56 106 GLN A O 1
ATOM 833 N N . LEU A 1 107 ? 22.440 5.440 -7.628 1.00 91.19 107 LEU A N 1
ATOM 834 C CA . LEU A 1 107 ? 22.927 4.227 -8.285 1.00 91.19 107 LEU A CA 1
ATOM 835 C C . LEU A 1 107 ? 22.518 2.978 -7.496 1.00 91.19 107 LEU A C 1
ATOM 837 O O . LEU A 1 107 ? 22.004 2.022 -8.078 1.00 91.19 107 LEU A O 1
ATOM 841 N N . VAL A 1 108 ? 22.681 3.004 -6.171 1.00 88.31 108 VAL A N 1
ATOM 842 C CA . VAL A 1 108 ? 22.248 1.910 -5.290 1.00 88.31 108 VAL A CA 1
ATOM 843 C C . VAL A 1 108 ? 20.728 1.739 -5.334 1.00 88.31 108 VAL A C 1
ATOM 845 O O . VAL A 1 108 ? 20.246 0.610 -5.441 1.00 88.31 108 VAL A O 1
ATOM 848 N N . ASP A 1 109 ? 19.964 2.832 -5.297 1.00 83.50 109 ASP A N 1
ATOM 849 C CA . ASP A 1 109 ? 18.498 2.787 -5.385 1.00 83.50 109 ASP A CA 1
ATOM 850 C C . ASP A 1 109 ? 18.025 2.209 -6.723 1.00 83.50 109 ASP A C 1
ATOM 852 O O . ASP A 1 109 ? 17.156 1.337 -6.757 1.00 83.50 109 ASP A O 1
ATOM 856 N N . MET A 1 110 ? 18.651 2.621 -7.827 1.00 87.75 110 MET A N 1
ATOM 857 C CA . MET A 1 110 ? 18.380 2.092 -9.162 1.00 87.75 110 MET A CA 1
ATOM 858 C C . MET A 1 110 ? 18.602 0.575 -9.230 1.00 87.75 110 MET A C 1
ATOM 860 O O . MET A 1 110 ? 17.753 -0.162 -9.749 1.00 87.75 110 MET A O 1
ATOM 864 N N . VAL A 1 111 ? 19.729 0.093 -8.695 1.00 91.19 111 VAL A N 1
ATOM 865 C CA . VAL A 1 111 ? 20.027 -1.346 -8.643 1.00 91.19 111 VAL A CA 1
ATOM 866 C C . VAL A 1 111 ? 19.005 -2.074 -7.768 1.00 91.19 111 VAL A C 1
ATOM 868 O O . VAL A 1 111 ? 18.523 -3.138 -8.152 1.00 91.19 111 VAL A O 1
ATOM 871 N N . ARG A 1 112 ? 18.611 -1.487 -6.632 1.00 85.38 112 ARG A N 1
ATOM 872 C CA . ARG A 1 112 ? 17.638 -2.057 -5.687 1.00 85.38 112 ARG A CA 1
ATOM 873 C C . ARG A 1 112 ? 16.262 -2.233 -6.319 1.00 85.38 112 ARG A C 1
ATOM 875 O O . ARG A 1 112 ? 15.702 -3.327 -6.266 1.00 85.38 112 ARG A O 1
ATOM 882 N N . VAL A 1 113 ? 15.732 -1.180 -6.937 1.00 74.12 113 VAL A N 1
ATOM 883 C CA . VAL A 1 113 ? 14.412 -1.209 -7.581 1.00 74.12 113 VAL A CA 1
ATOM 884 C C . VAL A 1 113 ? 14.423 -2.182 -8.763 1.00 74.12 113 VAL A C 1
ATOM 886 O O . VAL A 1 113 ? 13.503 -2.987 -8.905 1.00 74.12 113 VAL A O 1
ATOM 889 N N . THR A 1 114 ? 15.497 -2.194 -9.559 1.00 82.62 114 THR A N 1
ATOM 890 C CA . THR A 1 114 ? 15.639 -3.146 -10.673 1.00 82.62 114 THR A CA 1
ATOM 891 C C . THR A 1 114 ? 15.724 -4.597 -10.184 1.00 82.62 114 THR A C 1
ATOM 893 O O . THR A 1 114 ? 15.050 -5.461 -10.738 1.00 82.62 114 THR A O 1
ATOM 896 N N . TYR A 1 115 ? 16.490 -4.875 -9.123 1.00 85.44 115 TYR A N 1
ATOM 897 C CA . TYR A 1 115 ? 16.573 -6.199 -8.495 1.00 85.44 115 TYR A CA 1
ATOM 898 C C . TYR A 1 115 ? 15.199 -6.695 -8.023 1.00 85.44 115 TYR A C 1
ATOM 900 O O . TYR A 1 115 ? 14.809 -7.824 -8.325 1.00 85.44 115 TYR A O 1
ATOM 908 N N . HIS A 1 116 ? 14.442 -5.851 -7.315 1.00 68.31 116 HIS A N 1
ATOM 909 C CA . HIS A 1 116 ? 13.110 -6.219 -6.836 1.00 68.31 116 HIS A CA 1
ATOM 910 C C . HIS A 1 116 ? 12.119 -6.442 -7.978 1.00 68.31 116 HIS A C 1
ATOM 912 O O . HIS A 1 116 ? 11.367 -7.412 -7.921 1.00 68.31 116 HIS A O 1
ATOM 918 N N . TYR A 1 117 ? 12.168 -5.610 -9.021 1.00 76.56 117 TYR A N 1
ATOM 919 C CA . TYR A 1 117 ? 11.348 -5.779 -10.217 1.00 76.56 117 TYR A CA 1
ATOM 920 C C . TYR A 1 117 ? 11.633 -7.111 -10.922 1.00 76.56 117 TYR A C 1
ATOM 922 O O . TYR A 1 117 ? 10.709 -7.882 -11.157 1.00 76.56 117 TYR A O 1
ATOM 930 N N . ILE A 1 118 ? 12.905 -7.434 -11.196 1.00 79.75 118 ILE A N 1
ATOM 931 C CA . ILE A 1 118 ? 13.282 -8.702 -11.848 1.00 79.75 118 ILE A CA 1
ATOM 932 C C . ILE A 1 118 ? 12.812 -9.896 -11.010 1.00 79.75 118 ILE A C 1
ATOM 934 O O . ILE A 1 118 ? 12.262 -10.852 -11.553 1.00 79.75 118 ILE A O 1
ATOM 938 N N . ARG A 1 119 ? 12.993 -9.836 -9.685 1.00 78.81 119 ARG A N 1
ATOM 939 C CA . ARG A 1 119 ? 12.563 -10.900 -8.769 1.00 78.81 119 ARG A CA 1
ATOM 940 C C . ARG A 1 119 ? 11.042 -11.085 -8.765 1.00 78.81 119 ARG A C 1
ATOM 942 O O . ARG A 1 119 ? 10.580 -12.219 -8.718 1.00 78.81 119 ARG A O 1
ATOM 949 N N . ALA A 1 120 ? 10.279 -9.992 -8.793 1.00 62.12 120 ALA A N 1
ATOM 950 C CA . ALA A 1 120 ? 8.819 -10.035 -8.854 1.00 62.12 120 ALA A CA 1
ATOM 951 C C . ALA A 1 120 ? 8.335 -10.614 -10.191 1.00 62.12 120 ALA A C 1
ATOM 953 O O . ALA A 1 120 ? 7.527 -11.538 -10.202 1.00 62.12 120 ALA A O 1
ATOM 954 N N . GLU A 1 121 ? 8.901 -10.147 -11.306 1.00 69.19 121 GLU A N 1
ATOM 955 C CA . GLU A 1 121 ? 8.580 -10.653 -12.643 1.00 69.19 121 GLU A CA 1
ATOM 956 C C . GLU A 1 121 ? 8.907 -12.139 -12.796 1.00 69.19 121 GLU A C 1
ATOM 958 O O . GLU A 1 121 ? 8.154 -12.855 -13.445 1.00 69.19 121 GLU A O 1
ATOM 963 N N . GLN A 1 122 ? 9.998 -12.634 -12.203 1.00 64.81 122 GLN A N 1
ATOM 964 C CA . GLN A 1 122 ? 10.342 -14.061 -12.234 1.00 64.81 122 GLN A CA 1
ATOM 965 C C . GLN A 1 122 ? 9.356 -14.957 -11.482 1.00 64.81 122 GLN A C 1
ATOM 967 O O . GLN A 1 122 ? 9.199 -16.118 -11.850 1.00 64.81 122 GLN A O 1
ATOM 972 N N . ALA A 1 123 ? 8.700 -14.442 -10.441 1.00 53.69 123 ALA A N 1
ATOM 973 C CA . ALA A 1 123 ? 7.738 -15.210 -9.655 1.00 53.69 123 ALA A CA 1
ATOM 974 C C . ALA A 1 123 ? 6.402 -15.435 -10.393 1.00 53.69 123 ALA A C 1
ATOM 976 O O . ALA A 1 123 ? 5.581 -16.233 -9.946 1.00 53.69 123 ALA A O 1
ATOM 977 N N . LEU A 1 124 ? 6.171 -14.752 -11.521 1.00 47.75 124 LEU A N 1
ATOM 978 C CA . LEU A 1 124 ? 4.970 -14.910 -12.339 1.00 47.75 124 LEU A CA 1
ATOM 979 C C . LEU A 1 124 ? 5.102 -16.130 -13.270 1.00 47.75 124 LEU A C 1
ATOM 981 O O . LEU A 1 124 ? 6.035 -16.216 -14.067 1.00 47.75 124 LEU A O 1
ATOM 985 N N . LEU A 1 125 ? 4.109 -17.031 -13.238 1.00 32.44 125 LEU A N 1
ATOM 986 C CA . LEU A 1 125 ? 4.050 -18.312 -13.980 1.00 32.44 125 LEU A CA 1
ATOM 987 C C . LEU A 1 125 ? 4.261 -18.216 -15.511 1.00 32.44 125 LEU A C 1
ATOM 989 O O . LEU A 1 125 ? 4.524 -19.231 -16.146 1.00 32.44 125 LEU A O 1
ATOM 993 N N . ASN A 1 126 ? 4.174 -17.019 -16.102 1.00 40.06 126 ASN A N 1
ATOM 994 C CA . ASN A 1 126 ? 4.318 -16.767 -17.544 1.00 40.06 126 ASN A CA 1
ATOM 995 C C . ASN A 1 126 ? 5.417 -15.737 -17.883 1.00 40.06 126 ASN A C 1
ATOM 997 O O . ASN A 1 126 ? 5.357 -15.086 -18.927 1.00 40.06 126 ASN A O 1
ATOM 1001 N N . SER A 1 127 ? 6.401 -15.540 -17.002 1.00 52.31 127 SER A N 1
ATOM 1002 C CA . SER A 1 127 ? 7.457 -14.546 -17.215 1.00 52.31 127 SER A CA 1
ATOM 1003 C C . SER A 1 127 ? 8.318 -14.849 -18.445 1.00 52.31 127 SER A C 1
ATOM 1005 O O . SER A 1 127 ? 8.896 -15.927 -18.576 1.00 52.31 127 SER A O 1
ATOM 1007 N N . VAL A 1 128 ? 8.443 -13.870 -19.348 1.00 62.09 128 VAL A N 1
ATOM 1008 C CA . VAL A 1 128 ? 9.266 -13.949 -20.577 1.00 62.09 128 VAL A CA 1
ATOM 1009 C C . VAL A 1 128 ? 10.563 -13.132 -20.427 1.00 62.09 128 VAL A C 1
ATOM 1011 O O . VAL A 1 128 ? 11.251 -12.832 -21.409 1.00 62.09 128 VAL A O 1
ATOM 1014 N N . LEU A 1 129 ? 10.910 -12.719 -19.203 1.00 77.06 129 LEU A N 1
ATOM 1015 C CA . LEU A 1 129 ? 12.064 -11.859 -18.955 1.00 77.06 129 LEU A CA 1
ATOM 1016 C C . LEU A 1 129 ? 13.372 -12.645 -19.163 1.00 77.06 129 LEU A C 1
ATOM 1018 O O . LEU A 1 129 ? 13.639 -13.631 -18.482 1.00 77.06 129 LEU A O 1
ATOM 1022 N N . LYS A 1 130 ? 14.206 -12.199 -20.110 1.00 85.56 130 LYS A N 1
ATOM 1023 C CA . LYS A 1 130 ? 15.515 -12.802 -20.424 1.00 85.56 130 LYS A CA 1
ATOM 1024 C C . LYS A 1 130 ? 16.643 -11.855 -20.032 1.00 85.56 130 LYS A C 1
ATOM 1026 O O . LYS A 1 130 ? 16.522 -10.655 -20.285 1.00 85.56 130 LYS A O 1
ATOM 1031 N N . VAL A 1 131 ? 17.756 -12.380 -19.508 1.00 89.38 131 VAL A N 1
ATOM 1032 C CA . VAL A 1 131 ? 18.939 -11.578 -19.121 1.00 89.38 131 VAL A CA 1
ATOM 1033 C C . VAL A 1 131 ? 19.425 -10.729 -20.293 1.00 89.38 131 VAL A C 1
ATOM 1035 O O . VAL A 1 131 ? 19.665 -9.536 -20.141 1.00 89.38 131 VAL A O 1
ATOM 1038 N N . ARG A 1 132 ? 19.436 -11.301 -21.497 1.00 88.25 132 ARG A N 1
ATOM 1039 C CA . ARG A 1 132 ? 19.724 -10.592 -22.749 1.00 88.25 132 ARG A CA 1
ATOM 1040 C C . ARG A 1 132 ? 18.876 -9.334 -22.980 1.00 88.25 132 ARG A C 1
ATOM 1042 O O . ARG A 1 132 ? 19.402 -8.296 -23.366 1.00 88.25 132 ARG A O 1
ATOM 1049 N N . ASN A 1 133 ? 17.567 -9.414 -22.742 1.00 87.94 133 ASN A N 1
ATOM 1050 C CA . ASN A 1 133 ? 16.645 -8.289 -22.933 1.00 87.94 133 ASN A CA 1
ATOM 1051 C C . ASN A 1 133 ? 16.832 -7.221 -21.844 1.00 87.94 133 ASN A C 1
ATOM 1053 O O . ASN A 1 133 ? 16.694 -6.023 -22.108 1.00 87.94 133 ASN A O 1
ATOM 1057 N N . ILE A 1 134 ? 17.180 -7.648 -20.625 1.00 91.50 134 ILE A N 1
ATOM 1058 C CA . ILE A 1 134 ? 17.557 -6.752 -19.526 1.00 91.50 134 ILE A CA 1
ATOM 1059 C C . ILE A 1 134 ? 18.833 -5.993 -19.901 1.00 91.50 134 ILE A C 1
ATOM 1061 O O . ILE A 1 134 ? 18.829 -4.763 -19.891 1.00 91.50 134 ILE A O 1
ATOM 1065 N N . ALA A 1 135 ? 19.882 -6.714 -20.308 1.00 92.12 135 ALA A N 1
ATOM 1066 C CA . ALA A 1 135 ? 21.145 -6.148 -20.773 1.00 92.12 135 ALA A CA 1
ATOM 1067 C C . ALA A 1 135 ? 20.909 -5.123 -21.886 1.00 92.12 135 ALA A C 1
ATOM 1069 O O . ALA A 1 135 ? 21.287 -3.969 -21.739 1.00 92.12 135 ALA A O 1
ATOM 1070 N N . ALA A 1 136 ? 20.181 -5.503 -22.937 1.00 88.56 136 ALA A N 1
ATOM 1071 C CA . ALA A 1 136 ? 19.801 -4.633 -24.046 1.00 88.56 136 ALA A CA 1
ATOM 1072 C C . ALA A 1 136 ? 19.119 -3.328 -23.607 1.00 88.56 136 ALA A C 1
ATOM 1074 O O . ALA A 1 136 ? 19.465 -2.231 -24.050 1.00 88.56 136 ALA A O 1
ATOM 1075 N N . THR A 1 137 ? 18.143 -3.443 -22.705 1.00 90.69 137 THR A N 1
ATOM 1076 C CA . THR A 1 137 ? 17.402 -2.290 -22.179 1.00 90.69 137 THR A CA 1
ATOM 1077 C C . THR A 1 137 ? 18.322 -1.334 -21.428 1.00 90.69 137 THR A C 1
ATOM 1079 O O . THR A 1 137 ? 18.193 -0.120 -21.568 1.00 90.69 137 THR A O 1
ATOM 1082 N N . LEU A 1 138 ? 19.264 -1.866 -20.654 1.00 92.31 138 LEU A N 1
ATOM 1083 C CA . LEU A 1 138 ? 20.208 -1.073 -19.875 1.00 92.31 138 LEU A CA 1
ATOM 1084 C C . LEU A 1 138 ? 21.362 -0.509 -20.720 1.00 92.31 138 LEU A C 1
ATOM 1086 O O . LEU A 1 138 ? 21.819 0.598 -20.467 1.00 92.31 138 LEU A O 1
ATOM 1090 N N . GLN A 1 139 ? 21.809 -1.245 -21.735 1.00 90.44 139 GLN A N 1
ATOM 1091 C CA . GLN A 1 139 ? 22.946 -0.901 -22.589 1.00 90.44 139 GLN A CA 1
ATOM 1092 C C . GLN A 1 139 ? 22.631 0.217 -23.591 1.00 90.44 139 GLN A C 1
ATOM 1094 O O . GLN A 1 139 ? 23.449 1.109 -23.795 1.00 90.44 139 GLN A O 1
ATOM 1099 N N . TYR A 1 140 ? 21.460 0.178 -24.229 1.00 84.38 140 TYR A N 1
ATOM 1100 C CA . TYR A 1 140 ? 21.104 1.140 -25.283 1.00 84.38 140 TYR A CA 1
ATOM 1101 C C . TYR A 1 140 ? 19.668 1.671 -25.180 1.00 84.38 140 TYR A C 1
ATOM 1103 O O . TYR A 1 140 ? 19.228 2.459 -26.015 1.00 84.38 140 TYR A O 1
ATOM 1111 N N . GLY A 1 141 ? 18.908 1.267 -24.159 1.00 82.94 141 GLY A N 1
ATOM 1112 C CA . GLY A 1 141 ? 17.621 1.883 -23.821 1.00 82.94 141 GLY A CA 1
ATOM 1113 C C . GLY A 1 141 ? 17.727 3.033 -22.815 1.00 82.94 141 GLY A C 1
ATOM 1114 O O . GLY A 1 141 ? 16.703 3.630 -22.489 1.00 82.94 141 GLY A O 1
ATOM 1115 N N . ARG A 1 142 ? 18.933 3.325 -22.311 1.00 85.25 142 ARG A N 1
ATOM 1116 C CA . ARG A 1 142 ? 19.198 4.255 -21.208 1.00 85.25 142 ARG A CA 1
ATOM 1117 C C . ARG A 1 142 ? 20.411 5.137 -21.505 1.00 85.25 142 ARG A C 1
ATOM 1119 O O . ARG A 1 142 ? 21.416 4.660 -22.018 1.00 85.25 142 ARG A O 1
ATOM 1126 N N . SER A 1 143 ? 20.319 6.413 -21.147 1.00 84.94 143 SER A N 1
ATOM 1127 C CA . SER A 1 143 ? 21.452 7.340 -21.090 1.00 84.94 143 SER A CA 1
ATOM 1128 C C . SER A 1 143 ? 22.360 7.026 -19.893 1.00 84.94 143 SER A C 1
ATOM 1130 O O . SER A 1 143 ? 21.884 6.844 -18.769 1.00 84.94 143 SER A O 1
ATOM 1132 N N . ALA A 1 144 ? 23.673 6.978 -20.104 1.00 87.38 144 ALA A N 1
ATOM 1133 C CA . ALA A 1 144 ? 24.617 6.758 -19.013 1.00 87.38 144 ALA A CA 1
ATOM 1134 C C . ALA A 1 144 ? 24.751 8.019 -18.134 1.00 87.38 144 ALA A C 1
ATOM 1136 O O . ALA A 1 144 ? 25.004 9.106 -18.644 1.00 87.38 144 ALA A O 1
ATOM 1137 N N . GLY A 1 145 ? 24.570 7.866 -16.822 1.00 87.06 145 GLY A N 1
ATOM 1138 C CA . GLY A 1 145 ? 24.838 8.890 -15.804 1.00 87.06 145 GLY A CA 1
ATOM 1139 C C . GLY A 1 145 ? 26.300 8.908 -15.332 1.00 87.06 145 GLY A C 1
ATOM 1140 O O . GLY A 1 145 ? 27.107 8.073 -15.753 1.00 87.06 145 GLY A O 1
ATOM 1141 N N . ARG A 1 146 ? 26.625 9.842 -14.427 1.00 88.81 146 ARG A N 1
ATOM 1142 C CA . ARG A 1 146 ? 27.984 10.084 -13.906 1.00 88.81 146 ARG A CA 1
ATOM 1143 C C . ARG A 1 146 ? 28.555 8.899 -13.126 1.00 88.81 146 ARG A C 1
ATOM 1145 O O . ARG A 1 146 ? 29.681 8.487 -13.385 1.00 88.81 146 ARG A O 1
ATOM 1152 N N . TYR A 1 147 ? 27.799 8.347 -12.180 1.00 92.38 147 TYR A N 1
ATOM 1153 C CA . TYR A 1 147 ? 28.227 7.196 -11.379 1.00 92.38 147 TYR A CA 1
ATOM 1154 C C . TYR A 1 147 ? 27.755 5.919 -12.047 1.00 92.38 147 TYR A C 1
ATOM 1156 O O . TYR A 1 147 ? 26.576 5.801 -12.380 1.00 92.38 147 TYR A O 1
ATOM 1164 N N . ARG A 1 148 ? 28.672 4.976 -12.264 1.00 93.81 148 ARG A N 1
ATOM 1165 C CA . ARG A 1 148 ? 28.461 3.816 -13.129 1.00 93.81 148 ARG A CA 1
ATOM 1166 C C . ARG A 1 148 ? 28.864 2.522 -12.427 1.00 93.81 148 ARG A C 1
ATOM 1168 O O . ARG A 1 148 ? 29.915 2.427 -11.797 1.00 93.81 148 ARG A O 1
ATOM 1175 N N . PHE A 1 149 ? 28.028 1.506 -12.582 1.00 95.38 149 PHE A N 1
ATOM 1176 C CA . PHE A 1 149 ? 28.243 0.141 -12.117 1.00 95.38 149 PHE A CA 1
ATOM 1177 C C . PHE A 1 149 ? 27.973 -0.813 -13.277 1.00 95.38 149 PHE A C 1
ATOM 1179 O O . PHE A 1 149 ? 26.938 -0.726 -13.925 1.00 95.38 149 PHE A O 1
ATOM 1186 N N . ALA A 1 150 ? 28.900 -1.717 -13.559 1.00 95.12 150 ALA A N 1
ATOM 1187 C CA . ALA A 1 150 ? 28.758 -2.736 -14.584 1.00 95.12 150 ALA A CA 1
ATOM 1188 C C . ALA A 1 150 ? 28.996 -4.116 -13.971 1.00 95.12 150 ALA A C 1
ATOM 1190 O O . ALA A 1 150 ? 30.041 -4.365 -13.370 1.00 95.12 150 ALA A O 1
ATOM 1191 N N . LEU A 1 151 ? 28.032 -5.013 -14.155 1.00 95.81 151 LEU A N 1
ATOM 1192 C CA . LEU A 1 151 ? 28.123 -6.417 -13.763 1.00 95.81 151 LEU A CA 1
ATOM 1193 C C . LEU A 1 151 ? 28.259 -7.284 -15.015 1.00 95.81 151 LEU A C 1
ATOM 1195 O O . LEU A 1 151 ? 27.437 -7.172 -15.920 1.00 95.81 151 LEU A O 1
ATOM 1199 N N . ILE A 1 152 ? 29.253 -8.170 -15.062 1.00 94.19 152 ILE A N 1
ATOM 1200 C CA . ILE A 1 152 ? 29.332 -9.202 -16.097 1.00 94.19 152 ILE A CA 1
ATOM 1201 C C . ILE A 1 152 ? 28.618 -10.448 -15.578 1.00 94.19 152 ILE A C 1
ATOM 1203 O O . ILE A 1 152 ? 29.019 -11.022 -14.569 1.00 94.19 152 ILE A O 1
ATOM 1207 N N . CYS A 1 153 ? 27.567 -10.873 -16.273 1.00 88.88 153 CYS A N 1
ATOM 1208 C CA . CYS A 1 153 ? 26.752 -12.015 -15.872 1.00 88.88 153 CYS A CA 1
ATOM 1209 C C . CYS A 1 153 ? 26.524 -12.972 -17.044 1.00 88.88 153 CYS A C 1
ATOM 1211 O O . CYS A 1 153 ? 26.377 -12.540 -18.187 1.00 88.88 153 CYS A O 1
ATOM 1213 N N . ASP A 1 154 ? 26.474 -14.272 -16.757 1.00 88.12 154 ASP A N 1
ATOM 1214 C CA . ASP A 1 154 ? 26.004 -15.289 -17.700 1.00 88.12 154 ASP A CA 1
ATOM 1215 C C . ASP A 1 154 ? 24.500 -15.117 -18.000 1.00 88.12 154 ASP A C 1
ATOM 1217 O O . ASP A 1 154 ? 23.799 -14.369 -17.312 1.00 88.12 154 ASP A O 1
ATOM 1221 N N . ASP A 1 155 ? 23.979 -15.845 -18.994 1.00 86.88 155 ASP A N 1
ATOM 1222 C CA . ASP A 1 155 ? 22.536 -15.927 -19.297 1.00 86.88 155 ASP A CA 1
ATOM 1223 C C . ASP A 1 155 ? 21.752 -16.743 -18.244 1.00 86.88 155 ASP A C 1
ATOM 1225 O O . ASP A 1 155 ? 21.072 -17.721 -18.546 1.00 86.88 155 ASP A O 1
ATOM 1229 N N . SER A 1 156 ? 21.893 -16.382 -16.968 1.00 87.38 156 SER A N 1
ATOM 1230 C CA . SER A 1 156 ? 21.195 -16.998 -15.841 1.00 87.38 156 SER A CA 1
ATOM 1231 C C . SER A 1 156 ? 20.601 -15.919 -14.949 1.00 87.38 156 SER A C 1
ATOM 1233 O O . SER A 1 156 ? 21.316 -15.087 -14.386 1.00 87.38 156 SER A O 1
ATOM 1235 N N . MET A 1 157 ? 19.275 -15.940 -14.808 1.00 87.19 157 MET A N 1
ATOM 1236 C CA . MET A 1 157 ? 18.579 -14.954 -13.986 1.00 87.19 157 MET A CA 1
ATOM 1237 C C . MET A 1 157 ? 18.874 -15.131 -12.492 1.00 87.19 157 MET A C 1
ATOM 1239 O O . MET A 1 157 ? 19.025 -14.136 -11.788 1.00 87.19 157 MET A O 1
ATOM 1243 N N . ASP A 1 158 ? 19.035 -16.370 -12.020 1.00 83.44 158 ASP A N 1
ATOM 1244 C CA . ASP A 1 158 ? 19.391 -16.653 -10.624 1.00 83.44 158 ASP A CA 1
ATOM 1245 C C . ASP A 1 158 ? 20.767 -16.080 -10.278 1.00 83.44 158 ASP A C 1
ATOM 1247 O O . ASP A 1 158 ? 20.944 -15.443 -9.237 1.00 83.44 158 ASP A O 1
ATOM 1251 N N . VAL A 1 159 ? 21.740 -16.247 -11.184 1.00 89.06 159 VAL A N 1
ATOM 1252 C CA . VAL A 1 159 ? 23.079 -15.666 -11.025 1.00 89.06 159 VAL A CA 1
ATOM 1253 C C . VAL A 1 159 ? 23.000 -14.143 -11.038 1.00 89.06 159 VAL A C 1
ATOM 1255 O O . VAL A 1 159 ? 23.606 -13.503 -10.178 1.00 89.06 159 VAL A O 1
ATOM 1258 N N . LEU A 1 160 ? 22.218 -13.553 -11.949 1.00 92.88 160 LEU A N 1
ATOM 1259 C CA . LEU A 1 160 ? 22.010 -12.107 -11.990 1.00 92.88 160 LEU A CA 1
ATOM 1260 C C . LEU A 1 160 ? 21.450 -11.589 -10.658 1.00 92.88 160 LEU A C 1
ATOM 1262 O O . LEU A 1 160 ? 22.033 -10.689 -10.058 1.00 92.88 160 LEU A O 1
ATOM 1266 N N . LEU A 1 161 ? 20.359 -12.177 -10.162 1.00 88.81 161 LEU A N 1
ATOM 1267 C CA . LEU A 1 161 ? 19.730 -11.778 -8.901 1.00 88.81 161 LEU A CA 1
ATOM 1268 C C . LEU A 1 161 ? 20.680 -11.941 -7.709 1.00 88.81 161 LEU A C 1
ATOM 1270 O O . LEU A 1 161 ? 20.779 -11.030 -6.884 1.00 88.81 161 LEU A O 1
ATOM 1274 N N . ALA A 1 162 ? 21.420 -13.050 -7.632 1.00 87.50 162 ALA A N 1
ATOM 1275 C CA . ALA A 1 162 ? 22.395 -13.283 -6.570 1.00 87.50 162 ALA A CA 1
ATOM 1276 C C . ALA A 1 162 ? 23.513 -12.226 -6.568 1.00 87.50 162 ALA A C 1
ATOM 1278 O O . ALA A 1 162 ? 23.881 -11.715 -5.509 1.00 87.50 162 ALA A O 1
ATOM 1279 N N . ARG A 1 163 ? 24.025 -11.850 -7.746 1.00 92.81 163 ARG A N 1
ATOM 1280 C CA . ARG A 1 163 ? 25.090 -10.844 -7.887 1.00 92.81 163 ARG A CA 1
ATOM 1281 C C . ARG A 1 163 ? 24.588 -9.425 -7.621 1.00 92.81 163 ARG A C 1
ATOM 1283 O O . ARG A 1 163 ? 25.270 -8.664 -6.941 1.00 92.81 163 ARG A O 1
ATOM 1290 N N . LEU A 1 164 ? 23.384 -9.068 -8.076 1.00 91.81 164 LEU A N 1
ATOM 1291 C CA . LEU A 1 164 ? 22.770 -7.782 -7.718 1.00 91.81 164 LEU A CA 1
ATOM 1292 C C . LEU A 1 164 ? 22.536 -7.686 -6.207 1.00 91.81 164 LEU A C 1
ATOM 1294 O O . LEU A 1 164 ? 22.810 -6.647 -5.611 1.00 91.81 164 LEU A O 1
ATOM 1298 N N . LYS A 1 165 ? 22.093 -8.775 -5.566 1.00 88.44 165 LYS A N 1
ATOM 1299 C CA . LYS A 1 165 ? 21.965 -8.833 -4.108 1.00 88.44 165 LYS A CA 1
ATOM 1300 C C . LYS A 1 165 ? 23.313 -8.658 -3.404 1.00 88.44 165 LYS A C 1
ATOM 1302 O O . LYS A 1 165 ? 23.380 -7.889 -2.452 1.00 88.44 165 LYS A O 1
ATOM 1307 N N . LEU A 1 166 ? 24.371 -9.314 -3.885 1.00 89.06 166 LEU A N 1
ATOM 1308 C CA . LEU A 1 166 ? 25.721 -9.174 -3.333 1.00 89.06 166 LEU A CA 1
ATOM 1309 C C . LEU A 1 166 ? 26.177 -7.703 -3.325 1.00 89.06 166 LEU A C 1
ATOM 1311 O O . LEU A 1 166 ? 26.634 -7.218 -2.290 1.00 89.06 166 LEU A O 1
ATOM 1315 N N . TYR A 1 167 ? 25.957 -6.989 -4.436 1.00 91.88 167 TYR A N 1
ATOM 1316 C CA . TYR A 1 167 ? 26.211 -5.548 -4.544 1.00 91.88 167 TYR A CA 1
ATOM 1317 C C . TYR A 1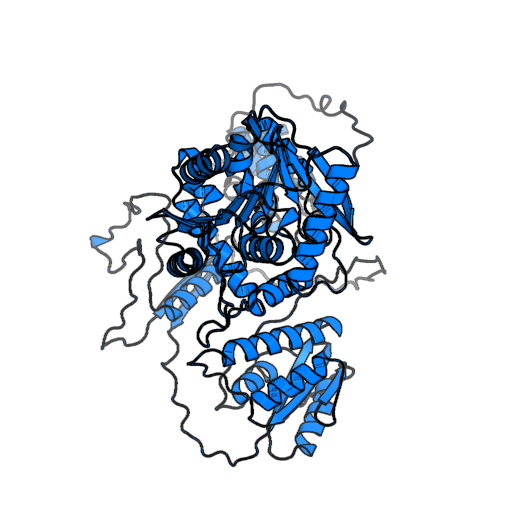 167 ? 25.378 -4.726 -3.547 1.00 91.88 167 TYR A C 1
ATOM 1319 O O . TYR A 1 167 ? 25.912 -3.859 -2.857 1.00 91.88 167 TYR A O 1
ATOM 1327 N N . LEU A 1 168 ? 24.078 -5.016 -3.423 1.00 83.62 168 LEU A N 1
ATOM 1328 C CA . LEU A 1 168 ? 23.176 -4.319 -2.493 1.00 83.62 168 LEU A CA 1
ATOM 1329 C C . LEU A 1 168 ? 23.511 -4.557 -1.016 1.00 83.62 168 LEU A C 1
ATOM 1331 O O . LEU A 1 168 ? 23.222 -3.696 -0.185 1.00 83.62 168 LEU A O 1
ATOM 1335 N N . ASP A 1 169 ? 24.127 -5.694 -0.699 1.00 83.19 169 ASP A N 1
ATOM 1336 C CA . ASP A 1 169 ? 24.638 -6.021 0.634 1.00 83.19 169 ASP A CA 1
ATOM 1337 C C . ASP A 1 169 ? 26.010 -5.353 0.910 1.00 83.19 169 ASP A C 1
ATOM 1339 O O . ASP A 1 169 ? 26.607 -5.579 1.961 1.00 83.19 169 ASP A O 1
ATOM 1343 N N . GLY A 1 170 ? 26.513 -4.524 -0.016 1.00 84.69 170 GLY A N 1
ATOM 1344 C CA . GLY A 1 170 ? 27.761 -3.766 0.119 1.00 84.69 170 GLY A CA 1
ATOM 1345 C C . GLY A 1 170 ? 29.021 -4.531 -0.290 1.00 84.69 170 GLY A C 1
ATOM 1346 O O . GLY A 1 170 ? 30.126 -4.075 -0.007 1.00 84.69 170 GLY A O 1
ATOM 1347 N N . ASN A 1 171 ? 28.877 -5.685 -0.948 1.00 87.62 171 ASN A N 1
ATOM 1348 C CA . ASN A 1 171 ? 29.995 -6.531 -1.359 1.00 87.62 171 ASN A CA 1
ATOM 1349 C C . ASN A 1 171 ? 30.217 -6.456 -2.874 1.00 87.62 171 ASN A C 1
ATOM 1351 O O . ASN A 1 171 ? 29.273 -6.351 -3.652 1.00 87.62 171 ASN A O 1
ATOM 1355 N N . VAL A 1 172 ? 31.472 -6.561 -3.307 1.00 88.38 172 VAL A N 1
ATOM 1356 C CA . VAL A 1 172 ? 31.852 -6.566 -4.728 1.00 88.38 172 VAL A CA 1
ATOM 1357 C C . VAL A 1 172 ? 32.765 -7.749 -5.025 1.00 88.38 172 VAL A C 1
ATOM 1359 O O . VAL A 1 172 ? 33.553 -8.161 -4.174 1.00 88.38 172 VAL A O 1
ATOM 1362 N N . ASP A 1 173 ? 32.669 -8.299 -6.232 1.00 89.75 173 ASP A N 1
ATOM 1363 C CA . ASP A 1 173 ? 33.520 -9.396 -6.695 1.00 89.75 173 ASP A CA 1
ATOM 1364 C C . ASP A 1 173 ? 34.232 -9.055 -8.017 1.00 89.75 173 ASP A C 1
ATOM 1366 O O . ASP A 1 173 ? 34.071 -7.971 -8.576 1.00 89.75 173 ASP A O 1
ATOM 1370 N N . ALA A 1 174 ? 35.036 -9.989 -8.533 1.00 87.00 174 ALA A N 1
ATOM 1371 C CA . ALA A 1 174 ? 35.852 -9.788 -9.732 1.00 87.00 174 ALA A CA 1
ATOM 1372 C C . ALA A 1 174 ? 35.054 -9.570 -11.038 1.00 87.00 174 ALA A C 1
ATOM 1374 O O . ALA A 1 174 ? 35.641 -9.189 -12.050 1.00 87.00 174 ALA A O 1
ATOM 1375 N N . THR A 1 175 ? 33.742 -9.821 -11.039 1.00 90.00 175 THR A N 1
ATOM 1376 C CA . THR A 1 175 ? 32.833 -9.610 -12.180 1.00 90.00 175 THR A CA 1
ATOM 1377 C C . THR A 1 175 ? 32.137 -8.250 -12.144 1.00 90.00 175 THR A C 1
ATOM 1379 O O . THR A 1 175 ? 31.376 -7.918 -13.054 1.00 90.00 175 THR A O 1
ATOM 1382 N N . MET A 1 176 ? 32.402 -7.453 -11.108 1.00 95.81 176 MET A N 1
ATOM 1383 C CA . MET A 1 176 ? 31.808 -6.142 -10.892 1.00 95.81 176 MET A CA 1
ATOM 1384 C C . MET A 1 176 ? 32.834 -5.041 -11.122 1.00 95.81 176 MET A C 1
ATOM 1386 O O . MET A 1 176 ? 33.955 -5.080 -10.616 1.00 95.81 176 MET A O 1
ATOM 1390 N N . VAL A 1 177 ? 32.429 -4.022 -11.870 1.00 93.62 177 VAL A N 1
ATOM 1391 C CA . VAL A 1 177 ? 33.246 -2.844 -12.141 1.00 93.62 177 VAL A CA 1
ATOM 1392 C C . VAL A 1 177 ? 32.454 -1.610 -11.740 1.00 93.62 177 VAL A C 1
ATOM 1394 O O . VAL A 1 177 ? 31.343 -1.397 -12.218 1.00 93.62 177 VAL A O 1
ATOM 1397 N N . LEU A 1 178 ? 33.025 -0.798 -10.857 1.00 93.44 178 LEU A N 1
ATOM 1398 C CA . LEU A 1 178 ? 32.463 0.481 -10.444 1.00 93.44 178 LEU A CA 1
ATOM 1399 C C . LEU A 1 178 ? 33.357 1.601 -10.953 1.00 93.44 178 LEU A C 1
ATOM 1401 O O . LEU A 1 178 ? 34.578 1.450 -11.035 1.00 93.44 178 LEU A O 1
ATOM 1405 N N . GLY A 1 179 ? 32.755 2.737 -11.253 1.00 91.00 179 GLY A N 1
ATOM 1406 C CA . GLY A 1 179 ? 33.499 3.922 -11.616 1.00 91.00 179 GLY A CA 1
ATOM 1407 C C . GLY A 1 179 ? 32.630 5.160 -11.645 1.00 91.00 179 GLY A C 1
ATOM 1408 O O . GLY A 1 179 ? 31.420 5.138 -11.423 1.00 91.00 179 GLY A O 1
ATOM 1409 N N . GLU A 1 180 ? 33.311 6.253 -11.912 1.00 89.88 180 GLU A N 1
ATOM 1410 C CA . GLU A 1 180 ? 32.732 7.562 -12.107 1.00 89.88 180 GLU A CA 1
ATOM 1411 C C . GLU A 1 180 ? 33.269 8.075 -13.436 1.00 89.88 180 GLU A C 1
ATOM 1413 O O . GLU A 1 180 ? 34.452 7.891 -13.745 1.00 89.88 180 GLU A O 1
ATOM 1418 N N . GLU A 1 181 ? 32.403 8.704 -14.216 1.00 83.38 181 GLU A N 1
ATOM 1419 C CA . GLU A 1 181 ? 32.785 9.372 -15.447 1.00 83.38 181 GLU A CA 1
ATOM 1420 C C . GLU A 1 181 ? 33.807 10.478 -15.155 1.00 83.38 181 GLU A C 1
ATOM 1422 O O . GLU A 1 181 ? 33.523 11.436 -14.437 1.00 83.38 181 GLU A O 1
ATOM 1427 N N . LYS A 1 182 ? 35.016 10.317 -15.703 1.00 73.81 182 LYS A N 1
ATOM 1428 C CA . LYS A 1 182 ? 36.149 11.243 -15.522 1.00 73.81 182 LYS A CA 1
ATOM 1429 C C . LYS A 1 182 ? 36.749 11.718 -16.843 1.00 73.81 182 LYS A C 1
ATOM 1431 O O . LYS A 1 182 ? 37.441 12.728 -16.866 1.00 73.81 182 LYS A O 1
ATOM 1436 N N . GLU A 1 183 ? 36.488 11.004 -17.935 1.00 61.56 183 GLU A N 1
ATOM 1437 C CA . GLU A 1 183 ? 36.974 11.313 -19.278 1.00 61.56 183 GLU A CA 1
ATOM 1438 C C . GLU A 1 183 ? 35.818 11.208 -20.282 1.00 61.56 183 GLU A C 1
ATOM 1440 O O . GLU A 1 183 ? 34.961 10.338 -20.147 1.00 61.56 183 GLU A O 1
ATOM 1445 N N . THR A 1 184 ? 35.809 12.047 -21.322 1.00 55.06 184 THR A N 1
ATOM 1446 C CA . THR A 1 184 ? 34.875 11.933 -22.456 1.00 55.06 184 THR A CA 1
ATOM 1447 C C . THR A 1 184 ? 35.598 11.320 -23.659 1.00 55.06 184 THR A C 1
ATOM 1449 O O . THR A 1 184 ? 36.365 11.989 -24.348 1.00 55.06 184 THR A O 1
ATOM 1452 N N . GLY A 1 185 ? 35.394 10.018 -23.895 1.00 52.78 185 GLY A N 1
ATOM 1453 C CA . GLY A 1 185 ? 35.941 9.288 -25.051 1.00 52.78 185 GLY A CA 1
ATOM 1454 C C . GLY A 1 185 ? 34.915 9.055 -26.174 1.00 52.78 185 GLY A C 1
ATOM 1455 O O . GLY A 1 185 ? 33.709 9.134 -25.948 1.00 52.78 185 GLY A O 1
ATOM 1456 N N . TYR A 1 186 ? 35.392 8.756 -27.393 1.00 45.97 186 TYR A N 1
ATOM 1457 C CA . TYR A 1 186 ? 34.587 8.698 -28.631 1.00 45.97 186 TYR A CA 1
ATOM 1458 C C . TYR A 1 186 ? 34.554 7.313 -29.320 1.00 45.97 186 TYR A C 1
ATOM 1460 O O . TYR A 1 186 ? 34.737 7.232 -30.534 1.00 45.97 186 TYR A O 1
ATOM 1468 N N . SER A 1 187 ? 34.323 6.206 -28.603 1.00 55.19 187 SER A N 1
ATOM 1469 C CA . SER A 1 187 ? 34.158 4.888 -29.255 1.00 55.19 187 SER A CA 1
ATOM 1470 C C . SER A 1 187 ? 33.010 4.034 -28.699 1.00 55.19 187 SER A C 1
ATOM 1472 O O . SER A 1 187 ? 32.640 4.141 -27.529 1.00 55.19 187 SER A O 1
ATOM 1474 N N . GLU A 1 188 ? 32.435 3.189 -29.565 1.00 53.06 188 GLU A N 1
ATOM 1475 C CA . GLU A 1 188 ? 31.410 2.184 -29.237 1.00 53.06 188 GLU A CA 1
ATOM 1476 C C . GLU A 1 188 ? 32.043 0.788 -29.153 1.00 53.06 188 GLU A C 1
ATOM 1478 O O . GLU A 1 188 ? 32.885 0.437 -29.981 1.00 53.06 188 GLU A O 1
ATOM 1483 N N . LEU A 1 189 ? 31.631 -0.032 -28.181 1.00 62.81 189 LEU A N 1
ATOM 1484 C CA . LEU A 1 189 ? 32.118 -1.409 -28.008 1.00 62.81 189 LEU A CA 1
ATOM 1485 C C . LEU A 1 189 ? 30.949 -2.381 -27.772 1.00 62.81 189 LEU A C 1
ATOM 1487 O O . LEU A 1 189 ? 29.895 -1.993 -27.265 1.00 62.81 189 LEU A O 1
ATOM 1491 N N . MET A 1 190 ? 31.120 -3.655 -28.144 1.00 58.12 190 MET A N 1
ATOM 1492 C CA . MET A 1 190 ? 30.110 -4.688 -27.879 1.00 58.12 190 MET A CA 1
ATOM 1493 C C . MET A 1 190 ? 29.988 -4.970 -26.375 1.00 58.12 190 MET A C 1
ATOM 1495 O O . MET A 1 190 ? 30.977 -5.246 -25.701 1.00 58.12 190 MET A O 1
ATOM 1499 N N . GLY A 1 191 ? 28.756 -4.944 -25.857 1.00 59.53 191 GLY A N 1
ATOM 1500 C CA . GLY A 1 191 ? 28.433 -5.273 -24.461 1.00 59.53 191 GLY A CA 1
ATOM 1501 C C . GLY A 1 191 ? 28.148 -6.757 -24.202 1.00 59.53 191 GLY A C 1
ATOM 1502 O O . GLY A 1 191 ? 27.626 -7.107 -23.141 1.00 59.53 191 GLY A O 1
ATOM 1503 N N . THR A 1 192 ? 28.425 -7.623 -25.180 1.00 61.16 192 THR A N 1
ATOM 1504 C CA . THR A 1 192 ? 28.189 -9.072 -25.121 1.00 61.16 192 THR A CA 1
ATOM 1505 C C . THR A 1 192 ? 29.367 -9.822 -25.727 1.00 61.16 192 THR A C 1
ATOM 1507 O O . THR A 1 192 ? 30.046 -9.302 -26.611 1.00 61.16 192 THR A O 1
ATOM 1510 N N . GLY A 1 193 ? 29.642 -11.021 -25.222 1.00 65.69 193 GLY A N 1
ATOM 1511 C CA . GLY A 1 193 ? 30.784 -11.812 -25.668 1.00 65.69 193 GLY A CA 1
ATOM 1512 C C . GLY A 1 193 ? 30.953 -13.100 -24.872 1.00 65.69 193 GLY A C 1
ATOM 1513 O O . GLY A 1 193 ? 30.210 -13.369 -23.928 1.00 65.69 193 GLY A O 1
ATOM 1514 N N . VAL A 1 194 ? 31.945 -13.898 -25.261 1.00 59.75 194 VAL A N 1
ATOM 1515 C CA . VAL A 1 194 ? 32.265 -15.185 -24.616 1.00 59.75 194 VAL A CA 1
ATOM 1516 C C . VAL A 1 194 ? 33.441 -15.039 -23.636 1.00 59.75 194 VAL A C 1
ATOM 1518 O O . VAL A 1 194 ? 33.494 -15.716 -22.609 1.00 59.75 194 VAL A O 1
ATOM 1521 N N . SER A 1 195 ? 34.356 -14.098 -23.897 1.00 80.12 195 SER A N 1
ATOM 1522 C CA . SER A 1 195 ? 35.515 -13.809 -23.045 1.00 80.12 195 SER A CA 1
ATOM 1523 C C . SER A 1 195 ? 35.169 -12.819 -21.930 1.00 80.12 195 SER A C 1
ATOM 1525 O O . SER A 1 195 ? 34.906 -11.640 -22.173 1.00 80.12 195 SER A O 1
ATOM 1527 N N . ILE A 1 196 ? 35.230 -13.276 -20.676 1.00 79.62 196 ILE A N 1
ATOM 1528 C CA . ILE A 1 196 ? 35.019 -12.407 -19.507 1.00 79.62 196 ILE A CA 1
ATOM 1529 C C . ILE A 1 196 ? 36.075 -11.295 -19.415 1.00 79.62 196 ILE A C 1
ATOM 1531 O O . ILE A 1 196 ? 35.759 -10.183 -19.003 1.00 79.62 196 ILE A O 1
ATOM 1535 N N . THR A 1 197 ? 37.312 -11.567 -19.838 1.00 81.62 197 THR A N 1
ATOM 1536 C CA . THR A 1 197 ? 38.423 -10.604 -19.803 1.00 81.62 197 THR A CA 1
ATOM 1537 C C . THR A 1 197 ? 38.180 -9.432 -20.750 1.00 81.62 197 THR A C 1
ATOM 1539 O O . THR A 1 197 ? 38.420 -8.283 -20.381 1.00 81.62 197 THR A O 1
ATOM 1542 N N . GLU A 1 198 ? 37.658 -9.707 -21.947 1.00 83.56 198 GLU A N 1
ATOM 1543 C CA . GLU A 1 198 ? 37.299 -8.671 -22.922 1.00 83.56 198 GLU A CA 1
ATOM 1544 C C . GLU A 1 198 ? 36.123 -7.832 -22.417 1.00 83.56 198 GLU A C 1
ATOM 1546 O O . GLU A 1 198 ? 36.198 -6.604 -22.412 1.00 83.56 198 GLU A O 1
ATOM 1551 N N . LEU A 1 199 ? 35.076 -8.478 -21.891 1.00 84.81 199 LEU A N 1
ATOM 1552 C CA . LEU A 1 199 ? 33.922 -7.779 -21.318 1.00 84.81 199 LEU A CA 1
ATOM 1553 C C . LEU A 1 199 ? 34.295 -6.919 -20.107 1.00 84.81 199 LEU A C 1
ATOM 1555 O O . LEU A 1 199 ? 33.797 -5.804 -19.969 1.00 84.81 199 LEU A O 1
ATOM 1559 N N . LEU A 1 200 ? 35.210 -7.389 -19.256 1.00 86.88 200 LEU A N 1
ATOM 1560 C CA . LEU A 1 200 ? 35.754 -6.602 -18.150 1.00 86.88 200 LEU A CA 1
ATOM 1561 C C . LEU A 1 200 ? 36.532 -5.379 -18.649 1.00 86.88 200 LEU A C 1
ATOM 1563 O O . LEU A 1 200 ? 36.447 -4.319 -18.031 1.00 86.88 200 LEU A O 1
ATOM 1567 N N . ALA A 1 201 ? 37.275 -5.489 -19.754 1.00 85.75 201 ALA A N 1
ATOM 1568 C CA . ALA A 1 201 ? 37.961 -4.346 -20.356 1.00 85.75 201 ALA A CA 1
ATOM 1569 C C . ALA A 1 201 ? 36.964 -3.310 -20.905 1.00 85.75 201 ALA A C 1
ATOM 1571 O O . ALA A 1 201 ? 37.125 -2.112 -20.659 1.00 85.75 201 ALA A O 1
ATOM 1572 N N . VAL A 1 202 ? 35.893 -3.762 -21.569 1.00 87.44 202 VAL A N 1
ATOM 1573 C CA . VAL A 1 202 ? 34.796 -2.891 -22.028 1.00 87.44 202 VAL A CA 1
ATOM 1574 C C . VAL A 1 202 ? 34.111 -2.210 -20.840 1.00 87.44 202 VAL A C 1
ATOM 1576 O O . VAL A 1 202 ? 33.964 -0.989 -20.843 1.00 87.44 202 VAL A O 1
ATOM 1579 N N . ALA A 1 203 ? 33.757 -2.965 -19.796 1.00 89.62 203 ALA A N 1
ATOM 1580 C CA . ALA A 1 203 ? 33.130 -2.441 -18.585 1.00 89.62 203 ALA A CA 1
ATOM 1581 C C . ALA A 1 203 ? 34.009 -1.386 -17.893 1.00 89.62 203 ALA A C 1
ATOM 1583 O O . ALA A 1 203 ? 33.515 -0.316 -17.548 1.00 89.62 203 ALA A O 1
ATOM 1584 N N . LYS A 1 204 ? 35.322 -1.637 -17.762 1.00 89.62 204 LYS A N 1
ATOM 1585 C CA . LYS A 1 204 ? 36.298 -0.676 -17.213 1.00 89.62 204 LYS A CA 1
ATOM 1586 C C . LYS A 1 204 ? 36.346 0.629 -17.998 1.00 89.62 204 LYS A C 1
ATOM 1588 O O . LYS A 1 204 ? 36.382 1.692 -17.390 1.00 89.62 204 LYS A O 1
ATOM 1593 N N . ASN A 1 205 ? 36.310 0.563 -19.327 1.00 87.88 205 ASN A N 1
ATOM 1594 C CA . ASN A 1 205 ? 36.278 1.761 -20.164 1.00 87.88 205 ASN A CA 1
ATOM 1595 C C . ASN A 1 205 ? 34.926 2.487 -20.078 1.00 87.88 205 ASN A C 1
ATOM 1597 O O . ASN A 1 205 ? 34.883 3.717 -20.063 1.00 87.88 205 ASN A O 1
ATOM 1601 N N . TRP A 1 206 ? 33.821 1.747 -19.985 1.00 89.81 206 TRP A N 1
ATOM 1602 C CA . TRP A 1 206 ? 32.489 2.332 -19.871 1.00 89.81 206 TRP A CA 1
ATOM 1603 C C . TRP A 1 206 ? 32.280 3.070 -18.547 1.00 89.81 206 TRP A C 1
ATOM 1605 O O . TRP A 1 206 ? 31.779 4.194 -18.564 1.00 89.81 206 TRP A O 1
ATOM 1615 N N . VAL A 1 207 ? 32.702 2.503 -17.409 1.00 90.56 207 VAL A N 1
ATOM 1616 C CA . VAL A 1 207 ? 32.478 3.148 -16.102 1.00 90.56 207 VAL A CA 1
ATOM 1617 C C . VAL A 1 207 ? 33.231 4.472 -15.933 1.00 90.56 207 VAL A C 1
ATOM 1619 O O . VAL A 1 207 ? 32.809 5.291 -15.127 1.00 90.56 207 VAL A O 1
ATOM 1622 N N . VAL A 1 208 ? 34.309 4.700 -16.697 1.00 88.12 208 VAL A N 1
ATOM 1623 C CA . VAL A 1 208 ? 35.089 5.954 -16.668 1.00 88.12 208 VAL A CA 1
ATOM 1624 C C . VAL A 1 208 ? 34.699 6.961 -17.756 1.00 88.12 208 VAL A C 1
ATOM 1626 O O . VAL A 1 208 ? 35.254 8.057 -17.778 1.00 88.12 208 VAL A O 1
ATOM 1629 N N . GLY A 1 209 ? 33.758 6.613 -18.645 1.00 82.56 209 GLY A N 1
ATOM 1630 C CA . GLY A 1 209 ? 33.276 7.504 -19.713 1.00 82.56 209 GLY A CA 1
ATOM 1631 C C . GLY A 1 209 ? 33.987 7.381 -21.068 1.00 82.56 209 GLY A C 1
ATOM 1632 O O . GLY A 1 209 ? 33.654 8.102 -22.007 1.00 82.56 209 GLY A O 1
ATOM 1633 N N . LYS A 1 210 ? 34.922 6.432 -21.233 1.00 80.62 210 LYS A N 1
ATOM 1634 C CA . LYS A 1 210 ? 35.617 6.209 -22.519 1.00 80.62 210 LYS A CA 1
ATOM 1635 C C . LYS A 1 210 ? 34.717 5.608 -23.601 1.00 80.62 210 LYS A C 1
ATOM 1637 O O . LYS A 1 210 ? 34.992 5.790 -24.783 1.00 80.62 210 LYS A O 1
ATOM 1642 N N . VAL A 1 211 ? 33.664 4.901 -23.188 1.00 73.81 211 VAL A N 1
ATOM 1643 C CA . VAL A 1 211 ? 32.643 4.314 -24.066 1.00 73.81 211 VAL A CA 1
ATOM 1644 C C . VAL A 1 211 ? 31.319 5.017 -23.803 1.00 73.81 211 VAL A C 1
ATOM 1646 O O . VAL A 1 211 ? 30.834 5.015 -22.667 1.00 73.81 211 VAL A O 1
ATOM 1649 N N . LYS A 1 212 ? 30.732 5.611 -24.846 1.00 66.50 212 LYS A N 1
ATOM 1650 C CA . LYS A 1 212 ? 29.469 6.360 -24.738 1.00 66.50 212 LYS A CA 1
ATOM 1651 C C . LYS A 1 212 ? 28.240 5.456 -24.855 1.00 66.50 212 LYS A C 1
ATOM 1653 O O . LYS A 1 212 ? 27.257 5.664 -24.147 1.00 66.50 212 LYS A O 1
ATOM 1658 N N . SER A 1 213 ? 28.314 4.448 -25.718 1.00 67.62 213 SER A N 1
ATOM 1659 C CA . SER A 1 213 ? 27.211 3.545 -26.058 1.00 67.62 213 SER A CA 1
ATOM 1660 C C . SER A 1 213 ? 27.724 2.132 -26.323 1.00 67.62 213 SER A C 1
ATOM 1662 O O . SER A 1 213 ? 28.853 1.919 -26.773 1.00 67.62 213 SER A O 1
ATOM 1664 N N . PHE A 1 214 ? 26.871 1.155 -26.032 1.00 81.94 214 PHE A N 1
ATOM 1665 C CA . PHE A 1 214 ? 27.079 -0.231 -26.431 1.00 81.94 214 PHE A CA 1
ATOM 1666 C C . PHE A 1 214 ? 26.468 -0.466 -27.815 1.00 81.94 214 PHE A C 1
ATOM 1668 O O . PHE A 1 214 ? 25.425 0.106 -28.135 1.00 81.94 214 PHE A O 1
ATOM 1675 N N . GLN A 1 215 ? 27.084 -1.336 -28.618 1.00 78.12 215 GLN A N 1
ATOM 1676 C CA . GLN A 1 215 ? 26.513 -1.729 -29.909 1.00 78.12 215 GLN A CA 1
ATOM 1677 C C . GLN A 1 215 ? 25.167 -2.449 -29.738 1.00 78.12 215 GLN A C 1
ATOM 1679 O O . GLN A 1 215 ? 24.979 -3.238 -28.810 1.00 78.12 215 GLN A O 1
ATOM 1684 N N . HIS A 1 216 ? 24.235 -2.182 -30.654 1.00 77.00 216 HIS A N 1
ATOM 1685 C CA . HIS A 1 216 ? 22.900 -2.771 -30.634 1.00 77.00 216 HIS A CA 1
ATOM 1686 C C . HIS A 1 216 ? 22.939 -4.265 -30.982 1.00 77.00 216 HIS A C 1
ATOM 1688 O O . HIS A 1 216 ? 23.474 -4.646 -32.022 1.00 77.00 216 HIS A O 1
ATOM 1694 N N . ASP A 1 217 ? 22.323 -5.101 -30.143 1.00 77.56 217 ASP A N 1
ATOM 1695 C CA . ASP A 1 217 ? 22.102 -6.516 -30.441 1.00 77.56 217 ASP A CA 1
ATOM 1696 C C . ASP A 1 217 ? 20.765 -6.674 -31.195 1.00 77.56 217 ASP A C 1
ATOM 1698 O O . ASP A 1 217 ? 19.706 -6.526 -30.577 1.00 77.56 217 ASP A O 1
ATOM 1702 N N . PRO A 1 218 ? 20.777 -6.972 -32.511 1.00 70.75 218 PRO A N 1
ATOM 1703 C CA . PRO A 1 218 ? 19.584 -6.930 -33.367 1.00 70.75 218 PRO A CA 1
ATOM 1704 C C . PRO A 1 218 ? 18.516 -7.971 -33.004 1.00 70.75 218 PRO A C 1
ATOM 1706 O O . PRO A 1 218 ? 17.361 -7.865 -33.406 1.00 70.75 218 PRO A O 1
ATOM 1709 N N . GLU A 1 219 ? 18.894 -8.994 -32.248 1.00 73.12 219 GLU A N 1
ATOM 1710 C CA . GLU A 1 219 ? 18.010 -10.072 -31.805 1.00 73.12 219 GLU A CA 1
ATOM 1711 C C . GLU A 1 219 ? 17.476 -9.845 -30.373 1.00 73.12 219 GLU A C 1
ATOM 1713 O O . GLU A 1 219 ? 16.572 -10.560 -29.929 1.00 73.12 219 GLU A O 1
ATOM 1718 N N . ALA A 1 220 ? 18.019 -8.873 -29.629 1.00 78.50 220 ALA A N 1
ATOM 1719 C CA . ALA A 1 220 ? 17.576 -8.567 -28.274 1.00 78.50 220 ALA A CA 1
ATOM 1720 C C . ALA A 1 220 ? 16.413 -7.565 -28.277 1.00 78.50 220 ALA A C 1
ATOM 1722 O O . ALA A 1 220 ? 16.413 -6.557 -28.987 1.00 78.50 220 ALA A O 1
ATOM 1723 N N . LYS A 1 221 ? 15.405 -7.818 -27.437 1.00 78.38 221 LYS A N 1
ATOM 1724 C CA . LYS A 1 221 ? 14.216 -6.964 -27.323 1.00 78.38 221 LYS A CA 1
ATOM 1725 C C . LYS A 1 221 ? 14.339 -6.074 -26.095 1.00 78.38 221 LYS A C 1
ATOM 1727 O O . LYS A 1 221 ? 14.625 -6.565 -25.005 1.00 78.38 221 LYS A O 1
ATOM 1732 N N . ARG A 1 222 ? 14.060 -4.775 -26.243 1.00 81.44 222 ARG A N 1
ATOM 1733 C CA . ARG A 1 222 ? 13.889 -3.904 -25.072 1.00 81.44 222 ARG A CA 1
ATOM 1734 C C . ARG A 1 222 ? 12.665 -4.366 -24.289 1.00 81.44 222 ARG A C 1
ATOM 1736 O O . ARG A 1 222 ? 11.606 -4.591 -24.871 1.00 81.44 222 ARG A O 1
ATOM 1743 N N . THR A 1 223 ? 12.832 -4.503 -22.985 1.00 82.06 223 THR A N 1
ATOM 1744 C CA . THR A 1 223 ? 11.772 -4.859 -22.045 1.00 82.06 223 THR A CA 1
ATOM 1745 C C . THR A 1 223 ? 11.547 -3.705 -21.082 1.00 82.06 223 THR A C 1
ATOM 1747 O O . THR A 1 223 ? 12.411 -2.843 -20.920 1.00 82.06 223 THR A O 1
ATOM 1750 N N . TYR A 1 224 ? 10.381 -3.665 -20.446 1.00 80.88 224 TYR A N 1
ATOM 1751 C CA . TYR A 1 224 ? 10.169 -2.714 -19.366 1.00 80.88 224 TYR A CA 1
ATOM 1752 C C . TYR A 1 224 ? 11.105 -3.042 -18.193 1.00 80.88 224 TYR A C 1
ATOM 1754 O O . TYR A 1 224 ? 11.273 -4.205 -17.824 1.00 80.88 224 TYR A O 1
ATOM 1762 N N . LEU A 1 225 ? 11.722 -1.994 -17.650 1.00 80.50 225 LEU A N 1
ATOM 1763 C CA . LEU A 1 225 ? 12.508 -1.990 -16.422 1.00 80.50 225 LEU A CA 1
ATOM 1764 C C . LEU A 1 225 ? 12.260 -0.645 -15.714 1.00 80.50 225 LEU A C 1
ATOM 1766 O O . LEU A 1 225 ? 12.107 0.362 -16.414 1.00 80.50 225 LEU A O 1
ATOM 1770 N N . PRO A 1 226 ? 12.297 -0.586 -14.372 1.00 81.62 226 PRO A N 1
ATOM 1771 C CA . PRO A 1 226 ? 12.077 0.646 -13.608 1.00 81.62 226 PRO A CA 1
ATOM 1772 C C . PRO A 1 226 ? 12.981 1.803 -14.054 1.00 81.62 226 PRO A C 1
ATOM 1774 O O . PRO A 1 226 ? 14.182 1.602 -14.223 1.00 81.62 226 PRO A O 1
ATOM 1777 N N . GLY A 1 227 ? 12.413 2.993 -14.276 1.00 78.75 227 GLY A N 1
ATOM 1778 C CA . GLY A 1 227 ? 13.114 4.165 -14.826 1.00 78.75 227 GLY A CA 1
ATOM 1779 C C . GLY A 1 227 ? 14.147 4.810 -13.889 1.00 78.75 227 GLY A C 1
ATOM 1780 O O . GLY A 1 227 ? 14.462 4.277 -12.829 1.00 78.75 227 GLY A O 1
ATOM 1781 N N . TYR A 1 228 ? 14.692 5.966 -14.291 1.00 77.44 228 TYR A N 1
ATOM 1782 C CA . TYR A 1 228 ? 15.619 6.745 -13.457 1.00 77.44 228 TYR A CA 1
ATOM 1783 C C . TYR A 1 228 ? 14.993 7.164 -12.134 1.00 77.44 228 TYR A C 1
ATOM 1785 O O . TYR A 1 228 ? 13.863 7.647 -12.100 1.00 77.44 228 TYR A O 1
ATOM 1793 N N . ILE A 1 229 ? 15.760 6.997 -11.056 1.00 71.81 229 ILE A N 1
ATOM 1794 C CA . ILE A 1 229 ? 15.401 7.518 -9.743 1.00 71.81 229 ILE A CA 1
ATOM 1795 C C . ILE A 1 229 ? 15.787 8.991 -9.731 1.00 71.81 229 ILE A C 1
ATOM 1797 O O . ILE A 1 229 ? 16.964 9.332 -9.631 1.00 71.81 229 ILE A O 1
ATOM 1801 N N . PHE A 1 230 ? 14.791 9.858 -9.862 1.00 63.72 230 PHE A N 1
ATOM 1802 C CA . PHE A 1 230 ? 14.966 11.283 -9.630 1.00 63.72 230 PHE A CA 1
ATOM 1803 C C . PHE A 1 230 ? 14.903 11.514 -8.121 1.00 63.72 230 PHE A C 1
ATOM 1805 O O . PHE A 1 230 ? 13.839 11.362 -7.521 1.00 63.72 230 PHE A O 1
ATOM 1812 N N . ARG A 1 231 ? 16.038 11.847 -7.496 1.00 56.06 231 ARG A N 1
ATOM 1813 C CA . ARG A 1 231 ? 15.995 12.501 -6.182 1.00 56.06 231 ARG A CA 1
ATOM 1814 C C . ARG A 1 231 ? 15.852 14.004 -6.411 1.00 56.06 231 ARG A C 1
ATOM 1816 O O . ARG A 1 231 ? 16.489 14.517 -7.331 1.00 56.06 231 ARG A O 1
ATOM 1823 N N . PRO A 1 232 ? 15.034 14.703 -5.618 1.00 45.69 232 PRO A N 1
ATOM 1824 C CA . PRO A 1 232 ? 15.075 16.149 -5.591 1.00 45.69 232 PRO A CA 1
ATOM 1825 C C . PRO A 1 232 ? 16.381 16.571 -4.917 1.00 45.69 232 PRO A C 1
ATOM 1827 O O . PRO A 1 232 ? 16.442 16.739 -3.705 1.00 45.69 232 PRO A O 1
ATOM 1830 N N . ASP A 1 233 ? 17.453 16.688 -5.693 1.00 43.41 233 ASP A N 1
ATOM 1831 C CA . ASP A 1 233 ? 18.600 17.460 -5.244 1.00 43.41 233 ASP A CA 1
ATOM 1832 C C . ASP A 1 233 ? 18.146 18.924 -5.279 1.00 43.41 233 ASP A C 1
ATOM 1834 O O . ASP A 1 233 ? 17.964 19.505 -6.352 1.00 43.41 233 ASP A O 1
ATOM 1838 N N . VAL A 1 234 ? 17.887 19.510 -4.107 1.00 39.31 234 VAL A N 1
ATOM 1839 C CA . VAL A 1 234 ? 17.704 20.957 -3.978 1.00 39.31 234 VAL A CA 1
ATOM 1840 C C . VAL A 1 234 ? 19.063 21.584 -4.260 1.00 39.31 234 VAL A C 1
ATOM 1842 O O . VAL A 1 234 ? 19.904 21.732 -3.375 1.00 39.31 234 VAL A O 1
ATOM 1845 N N . VAL A 1 235 ? 19.310 21.937 -5.519 1.00 34.59 235 VAL A N 1
ATOM 1846 C CA . VAL A 1 235 ? 20.348 22.911 -5.837 1.00 34.59 235 VAL A CA 1
ATOM 1847 C C . VAL A 1 235 ? 19.776 24.254 -5.409 1.00 34.59 235 VAL A C 1
ATOM 1849 O O . VAL A 1 235 ? 19.088 24.921 -6.178 1.00 34.59 235 VAL A O 1
ATOM 1852 N N . SER A 1 236 ? 20.003 24.624 -4.149 1.00 30.95 236 SER A N 1
ATOM 1853 C CA . SER A 1 236 ? 19.845 26.018 -3.756 1.00 30.95 236 SER A CA 1
ATOM 1854 C C . SER A 1 236 ? 20.788 26.821 -4.653 1.00 30.95 236 SER A C 1
ATOM 1856 O O . SER A 1 236 ? 21.968 26.455 -4.737 1.00 30.95 236 SER A O 1
ATOM 1858 N N . PRO A 1 237 ? 20.320 27.856 -5.369 1.00 32.47 237 PRO A N 1
ATOM 1859 C CA . PRO A 1 237 ? 21.226 28.777 -6.017 1.00 32.47 237 PRO A CA 1
ATOM 1860 C C . PRO A 1 237 ? 21.934 29.531 -4.893 1.00 32.47 237 PRO A C 1
ATOM 1862 O O . PRO A 1 237 ? 21.508 30.598 -4.462 1.00 32.47 237 PRO A O 1
ATOM 1865 N N . VAL A 1 238 ? 23.024 28.960 -4.380 1.00 33.47 238 VAL A N 1
ATOM 1866 C CA . VAL A 1 238 ? 24.046 29.776 -3.748 1.00 33.47 238 VAL A CA 1
ATOM 1867 C C . VAL A 1 238 ? 24.483 30.719 -4.854 1.00 33.47 238 VAL A C 1
ATOM 1869 O O . VAL A 1 238 ? 24.943 30.276 -5.907 1.00 33.47 238 VAL A O 1
ATOM 1872 N N . ALA A 1 239 ? 24.224 32.004 -4.645 1.00 35.44 239 ALA A N 1
ATOM 1873 C CA . ALA A 1 239 ? 24.703 33.079 -5.485 1.00 35.44 239 ALA A CA 1
ATOM 1874 C C . ALA A 1 239 ? 26.239 33.068 -5.464 1.00 35.44 239 ALA A C 1
ATOM 1876 O O . ALA A 1 239 ? 26.870 33.801 -4.712 1.00 35.44 239 ALA A O 1
ATOM 1877 N N . GLU A 1 240 ? 26.847 32.191 -6.253 1.00 35.03 240 GLU A N 1
ATOM 1878 C CA . GLU A 1 240 ? 28.191 32.398 -6.757 1.00 35.03 240 GLU A CA 1
ATOM 1879 C C . GLU A 1 240 ? 28.035 33.030 -8.132 1.00 35.03 240 GLU A C 1
ATOM 1881 O O . GLU A 1 240 ? 27.384 32.474 -9.017 1.00 35.03 240 GLU A O 1
ATOM 1886 N N . ASP A 1 241 ? 28.577 34.240 -8.250 1.00 38.94 241 ASP A N 1
ATOM 1887 C CA . ASP A 1 241 ? 28.559 35.119 -9.412 1.00 38.94 241 ASP A CA 1
ATOM 1888 C C . ASP A 1 241 ? 28.697 34.361 -10.743 1.00 38.94 241 ASP A C 1
ATOM 1890 O O . ASP A 1 241 ? 29.796 34.128 -11.257 1.00 38.94 241 ASP A O 1
ATOM 1894 N N . ILE A 1 242 ? 27.561 34.020 -11.361 1.00 33.59 242 ILE A N 1
ATOM 1895 C CA . ILE A 1 242 ? 27.536 33.650 -12.771 1.00 33.59 242 ILE A CA 1
ATOM 1896 C C . ILE A 1 242 ? 27.732 34.954 -13.538 1.00 33.59 242 ILE A C 1
ATOM 1898 O O . ILE A 1 242 ? 26.786 35.684 -13.832 1.00 33.59 242 ILE A O 1
ATOM 1902 N N . ASN A 1 243 ? 28.992 35.239 -13.866 1.00 34.94 243 ASN A N 1
ATOM 1903 C CA . ASN A 1 243 ? 29.353 36.164 -14.931 1.00 34.94 243 ASN A CA 1
ATOM 1904 C C . ASN A 1 243 ? 28.717 35.659 -16.231 1.00 34.94 243 ASN A C 1
ATOM 1906 O O . ASN A 1 243 ? 29.289 34.848 -16.963 1.00 34.94 243 ASN A O 1
ATOM 1910 N N . CYS A 1 244 ? 27.500 36.122 -16.498 1.00 29.50 244 CYS A N 1
ATOM 1911 C CA . CYS A 1 244 ? 26.806 35.885 -17.746 1.00 29.50 244 CYS A CA 1
ATOM 1912 C C . CYS A 1 244 ? 27.559 36.664 -18.829 1.00 29.50 244 CYS A C 1
ATOM 1914 O O . CYS A 1 244 ? 27.423 37.882 -18.957 1.00 29.50 244 CYS A O 1
ATOM 1916 N N . ALA A 1 245 ? 28.426 35.966 -19.563 1.00 33.94 245 ALA A N 1
ATOM 1917 C CA . ALA A 1 245 ? 29.091 36.526 -20.724 1.00 33.94 245 ALA A CA 1
ATOM 1918 C C . ALA A 1 245 ? 28.025 37.006 -21.718 1.00 33.94 245 ALA A C 1
ATOM 1920 O O . ALA A 1 245 ? 27.123 36.262 -22.104 1.00 33.94 245 ALA A O 1
ATOM 1921 N N . THR A 1 246 ? 28.142 38.267 -22.118 1.00 33.44 246 THR A N 1
ATOM 1922 C CA . THR A 1 246 ? 27.304 38.942 -23.104 1.00 33.44 246 THR A CA 1
ATOM 1923 C C . THR A 1 246 ? 27.428 38.266 -24.472 1.00 33.44 246 THR A C 1
ATOM 1925 O O . THR A 1 246 ? 28.281 38.605 -25.289 1.00 33.44 246 THR A O 1
ATOM 1928 N N . GLY A 1 247 ? 26.569 37.281 -24.729 1.00 32.22 247 GLY A N 1
ATOM 1929 C CA . GLY A 1 247 ? 26.354 36.715 -26.058 1.00 32.22 247 GLY A CA 1
ATOM 1930 C C . GLY A 1 247 ? 25.374 37.576 -26.854 1.00 32.22 247 GLY A C 1
ATOM 1931 O O . GLY A 1 247 ? 24.246 37.804 -26.423 1.00 32.22 247 GLY A O 1
ATOM 1932 N N . THR A 1 248 ? 25.809 38.068 -28.010 1.00 30.81 248 THR A N 1
ATOM 1933 C CA . THR A 1 248 ? 25.027 38.889 -28.946 1.00 30.81 248 THR A CA 1
ATOM 1934 C C . THR A 1 248 ? 23.761 38.151 -29.422 1.00 30.81 248 THR A C 1
ATOM 1936 O O . THR A 1 248 ? 23.858 36.963 -29.744 1.00 30.81 248 THR A O 1
ATOM 1939 N N . PRO A 1 249 ? 22.586 38.805 -29.535 1.00 30.55 249 PRO A N 1
ATOM 1940 C CA . PRO A 1 249 ? 21.366 38.137 -29.982 1.00 30.55 249 PRO A CA 1
ATOM 1941 C C . PRO A 1 249 ? 21.473 37.717 -31.451 1.00 30.55 249 PRO A C 1
ATOM 1943 O O . PRO A 1 249 ? 21.810 38.527 -32.316 1.00 30.55 249 PRO A O 1
ATOM 1946 N N . VAL A 1 250 ? 21.144 36.458 -31.742 1.00 28.84 250 VAL A N 1
ATOM 1947 C CA . VAL A 1 250 ? 20.969 35.969 -33.114 1.00 28.84 250 VAL A CA 1
ATOM 1948 C C . VAL A 1 250 ? 19.611 36.453 -33.621 1.00 28.84 250 VAL A C 1
ATOM 1950 O O . VAL A 1 250 ? 18.564 36.033 -33.134 1.00 28.84 250 VAL A O 1
ATOM 1953 N N . THR A 1 251 ? 19.627 37.348 -34.605 1.00 28.75 251 THR A N 1
ATOM 1954 C CA . THR A 1 251 ? 18.441 37.843 -35.308 1.00 28.75 251 THR A CA 1
ATOM 1955 C C . THR A 1 251 ? 17.903 36.781 -36.270 1.00 28.75 251 THR A C 1
ATOM 1957 O O . THR A 1 251 ? 18.389 36.614 -37.387 1.00 28.75 251 THR A O 1
ATOM 1960 N N . GLY A 1 252 ? 16.874 36.052 -35.835 1.00 28.77 252 GLY A N 1
ATOM 1961 C CA . GLY A 1 252 ? 16.034 35.231 -36.707 1.00 28.77 252 GLY A CA 1
ATOM 1962 C C . GLY A 1 252 ? 14.996 36.100 -37.418 1.00 28.77 252 GLY A C 1
ATOM 1963 O O . GLY A 1 252 ? 14.211 36.795 -36.781 1.00 28.77 252 GLY A O 1
ATOM 1964 N N . THR A 1 253 ? 15.020 36.089 -38.745 1.00 26.75 253 THR A N 1
ATOM 1965 C CA . THR A 1 253 ? 14.158 36.864 -39.641 1.00 26.75 253 THR A CA 1
ATOM 1966 C C . THR A 1 253 ? 12.722 36.332 -39.608 1.00 26.75 253 THR A C 1
ATOM 1968 O O . THR A 1 253 ? 12.459 35.214 -40.041 1.00 26.75 253 THR A O 1
ATOM 1971 N N . THR A 1 254 ? 11.772 37.136 -39.132 1.00 27.89 254 THR A N 1
ATOM 1972 C CA . THR A 1 254 ? 10.335 36.864 -39.266 1.00 27.89 254 THR A CA 1
ATOM 1973 C C . THR A 1 254 ? 9.827 37.407 -40.600 1.00 27.89 254 THR A C 1
ATOM 1975 O O . THR A 1 254 ? 9.598 38.608 -40.739 1.00 27.89 254 THR A O 1
ATOM 1978 N N . SER A 1 255 ? 9.615 36.528 -41.580 1.00 30.47 255 SER A N 1
ATOM 1979 C CA . SER A 1 255 ? 8.727 36.794 -42.716 1.00 30.47 255 SER A CA 1
ATOM 1980 C C . SER A 1 255 ? 7.558 35.819 -42.655 1.00 30.47 255 SER A C 1
ATOM 1982 O O . SER A 1 255 ? 7.723 34.645 -42.975 1.00 30.47 255 SER A O 1
ATOM 1984 N N . ASN A 1 256 ? 6.415 36.307 -42.176 1.00 28.05 256 ASN A N 1
ATOM 1985 C CA . ASN A 1 256 ? 5.083 36.097 -42.749 1.00 28.05 256 ASN A CA 1
ATOM 1986 C C . ASN A 1 256 ? 4.048 36.693 -41.790 1.00 28.05 256 ASN A C 1
ATOM 1988 O O . ASN A 1 256 ? 3.705 36.115 -40.763 1.00 28.05 256 ASN A O 1
ATOM 1992 N N . GLN A 1 257 ? 3.582 37.891 -42.145 1.00 34.16 257 GLN A N 1
ATOM 1993 C CA . GLN A 1 257 ? 2.305 38.417 -41.689 1.00 34.16 257 GLN A CA 1
ATOM 1994 C C . GLN A 1 257 ? 1.197 37.613 -42.378 1.00 34.16 257 GLN A C 1
ATOM 1996 O O . GLN A 1 257 ? 0.984 37.775 -43.576 1.00 34.16 257 GLN A O 1
ATOM 2001 N N . GLU A 1 258 ? 0.481 36.779 -41.628 1.00 28.16 258 GLU A N 1
ATOM 2002 C CA . GLU A 1 258 ? -0.874 36.360 -41.993 1.00 28.16 258 GLU A CA 1
ATOM 2003 C C . GLU A 1 258 ? -1.851 36.900 -40.948 1.00 28.16 258 GLU A C 1
ATOM 2005 O O . GLU A 1 258 ? -1.958 36.422 -39.822 1.00 28.16 258 GLU A O 1
ATOM 2010 N N . THR A 1 259 ? -2.527 37.973 -41.346 1.00 37.03 259 THR A N 1
ATOM 2011 C CA . THR A 1 259 ? -3.675 38.594 -40.689 1.00 37.03 259 THR A CA 1
ATOM 2012 C C . THR A 1 259 ? -4.934 37.741 -40.869 1.00 37.03 259 THR A C 1
ATOM 2014 O O . THR A 1 259 ? -5.417 37.607 -41.992 1.00 37.03 259 THR A O 1
ATOM 2017 N N . LEU A 1 260 ? -5.506 37.250 -39.768 1.00 27.73 260 LEU A N 1
ATOM 2018 C CA . LEU A 1 260 ? -6.884 36.745 -39.620 1.00 27.73 260 LEU A CA 1
ATOM 2019 C C . LEU A 1 260 ? -7.300 37.141 -38.184 1.00 27.73 260 LEU A C 1
ATOM 2021 O O . LEU A 1 260 ? -6.618 36.743 -37.252 1.00 27.73 260 LEU A O 1
ATOM 2025 N N . ASN A 1 261 ? -8.305 37.960 -37.871 1.00 29.92 261 ASN A N 1
ATOM 2026 C CA . ASN A 1 261 ? -9.552 38.316 -38.540 1.00 29.92 261 ASN A CA 1
ATOM 2027 C C . ASN A 1 261 ? -9.943 39.783 -38.219 1.00 29.92 261 ASN A C 1
ATOM 2029 O O . ASN A 1 261 ? -9.554 40.298 -37.168 1.00 29.92 261 ASN A O 1
ATOM 2033 N N . PRO A 1 262 ? -10.734 40.433 -39.091 1.00 35.47 262 PRO A N 1
ATOM 2034 C CA . PRO A 1 262 ? -11.333 41.746 -38.880 1.00 35.47 262 PRO A CA 1
ATOM 2035 C C . PRO A 1 262 ? -12.651 41.643 -38.085 1.00 35.47 262 PRO A C 1
ATOM 2037 O O . PRO A 1 262 ? -13.231 40.567 -37.963 1.00 35.47 262 PRO A O 1
ATOM 2040 N N . ASP A 1 263 ? -13.117 42.791 -37.594 1.00 31.73 263 ASP A N 1
ATOM 2041 C CA . ASP A 1 263 ? -14.412 43.036 -36.940 1.00 31.73 263 ASP A CA 1
ATOM 2042 C C . ASP A 1 263 ? -14.540 42.682 -35.449 1.00 31.73 263 ASP A C 1
ATOM 2044 O O . ASP A 1 263 ? -15.442 41.970 -35.018 1.00 31.73 263 ASP A O 1
ATOM 2048 N N . ILE A 1 264 ? -13.729 43.348 -34.621 1.00 32.88 264 ILE A N 1
ATOM 2049 C CA . ILE A 1 264 ? -14.270 43.931 -33.386 1.00 32.88 264 ILE A CA 1
ATOM 2050 C C . ILE A 1 264 ? -14.035 45.438 -33.462 1.00 32.88 264 ILE A C 1
ATOM 2052 O O . ILE A 1 264 ? -12.932 45.932 -33.236 1.00 32.88 264 ILE A O 1
ATOM 2056 N N . SER A 1 265 ? -15.074 46.190 -33.822 1.00 36.50 265 SER A N 1
ATOM 2057 C CA . SER A 1 265 ? -15.073 47.645 -33.692 1.00 36.50 265 SER A CA 1
ATOM 2058 C C . SER A 1 265 ? -15.178 48.009 -32.207 1.00 36.50 265 SER A C 1
ATOM 2060 O O . SER A 1 265 ? -16.253 48.356 -31.720 1.00 36.50 265 SER A O 1
ATOM 2062 N N . VAL A 1 266 ? -14.074 47.890 -31.470 1.00 35.97 266 VAL A N 1
ATOM 2063 C CA . VAL A 1 266 ? -13.962 48.451 -30.121 1.00 35.97 266 VAL A CA 1
ATOM 2064 C C . VAL A 1 266 ? -13.527 49.901 -30.275 1.00 35.97 266 VAL A C 1
ATOM 2066 O O . VAL A 1 266 ? -12.489 50.198 -30.866 1.00 35.97 266 VAL A O 1
ATOM 2069 N N . SER A 1 267 ? -14.341 50.831 -29.785 1.00 38.66 267 SER A N 1
ATOM 2070 C CA . SER A 1 267 ? -13.937 52.225 -29.631 1.00 38.66 267 SER A CA 1
ATOM 2071 C C . SER A 1 267 ? -12.644 52.284 -28.811 1.00 38.66 267 SER A C 1
ATOM 2073 O O . SER A 1 267 ? -12.625 51.789 -27.690 1.00 38.66 267 SER A O 1
ATOM 2075 N N . ASN A 1 268 ? -11.586 52.917 -29.335 1.00 40.34 268 ASN A N 1
ATOM 2076 C CA . ASN A 1 268 ? -10.287 53.150 -28.665 1.00 40.34 268 ASN A CA 1
ATOM 2077 C C . ASN A 1 268 ? -10.374 54.064 -27.414 1.00 40.34 268 ASN A C 1
ATOM 2079 O O . ASN A 1 268 ? -9.424 54.759 -27.062 1.00 40.34 268 ASN A O 1
ATOM 2083 N N . THR A 1 269 ? -11.525 54.119 -26.758 1.00 45.34 269 THR A N 1
ATOM 2084 C CA . THR A 1 269 ? -11.802 54.937 -25.584 1.00 45.34 269 THR A CA 1
ATOM 2085 C C . THR A 1 269 ? -11.910 54.019 -24.374 1.00 45.34 269 THR A C 1
ATOM 2087 O O . THR A 1 269 ? -13.011 53.750 -23.904 1.00 45.34 269 THR A O 1
ATOM 2090 N N . SER A 1 270 ? -10.776 53.502 -23.899 1.00 52.12 270 SER A N 1
ATOM 2091 C CA . SER A 1 270 ? -10.715 52.899 -22.567 1.00 52.12 270 SER A CA 1
ATOM 2092 C C . SER A 1 270 ? -10.781 54.001 -21.512 1.00 52.12 270 SER A C 1
ATOM 2094 O O . SER A 1 270 ? -10.094 55.020 -21.655 1.00 52.12 270 SER A O 1
ATOM 2096 N N . ASN A 1 271 ? -11.540 53.794 -20.441 1.00 67.81 271 ASN A N 1
ATOM 2097 C CA . ASN A 1 271 ? -11.474 54.643 -19.262 1.00 67.81 271 ASN A CA 1
ATOM 2098 C C . ASN A 1 271 ? -10.025 54.623 -18.717 1.00 67.81 271 ASN A C 1
ATOM 2100 O O . ASN A 1 271 ? -9.480 53.534 -18.492 1.00 67.81 271 ASN A O 1
ATOM 2104 N N . PRO A 1 272 ? -9.365 55.786 -18.528 1.00 65.38 272 PRO A N 1
ATOM 2105 C CA . PRO A 1 272 ? -8.004 55.852 -17.994 1.00 65.38 272 PRO A CA 1
ATOM 2106 C C . PRO A 1 272 ? -7.821 55.073 -16.686 1.00 65.38 272 PRO A C 1
ATOM 2108 O O . PRO A 1 272 ? -6.753 54.496 -16.467 1.00 65.38 272 PRO A O 1
ATOM 2111 N N . ASP A 1 273 ? -8.867 54.995 -15.864 1.00 76.94 273 ASP A N 1
ATOM 2112 C CA . ASP A 1 273 ? -8.840 54.298 -14.578 1.00 76.94 273 ASP A CA 1
ATOM 2113 C C . ASP A 1 273 ? -8.806 52.772 -14.760 1.00 76.94 273 ASP A C 1
ATOM 2115 O O . ASP A 1 273 ? -7.990 52.086 -14.142 1.00 76.94 273 ASP A O 1
ATOM 2119 N N . THR A 1 274 ? -9.603 52.230 -15.685 1.00 82.56 274 THR A N 1
ATOM 2120 C CA . THR A 1 274 ? -9.634 50.791 -15.995 1.00 82.56 274 THR A CA 1
ATOM 2121 C C . THR A 1 274 ? -8.349 50.335 -16.684 1.00 82.56 274 THR A C 1
ATOM 2123 O O . THR A 1 274 ? -7.820 49.264 -16.385 1.00 82.56 274 THR A O 1
ATOM 2126 N N . LEU A 1 275 ? -7.792 51.157 -17.579 1.00 87.06 275 LEU A N 1
ATOM 2127 C CA . LEU A 1 275 ? -6.501 50.861 -18.205 1.00 87.06 275 LEU A CA 1
ATOM 2128 C C . LEU A 1 275 ? -5.358 50.876 -17.179 1.00 87.06 275 LEU A C 1
ATOM 2130 O O . LEU A 1 275 ? -4.454 50.043 -17.248 1.00 87.06 275 LEU A O 1
ATOM 2134 N N . THR A 1 276 ? -5.406 51.792 -16.211 1.00 86.44 276 THR A N 1
ATOM 2135 C CA . THR A 1 276 ? -4.431 51.845 -15.113 1.00 86.44 276 THR A CA 1
ATOM 2136 C C . THR A 1 276 ? -4.551 50.618 -14.212 1.00 86.44 276 THR A C 1
ATOM 2138 O O . THR A 1 276 ? -3.540 49.974 -13.943 1.00 86.44 276 THR A O 1
ATOM 2141 N N . LEU A 1 277 ? -5.774 50.204 -13.869 1.00 87.69 277 LEU A N 1
ATOM 2142 C CA . LEU A 1 277 ? -6.030 48.968 -13.125 1.00 87.69 277 LEU A CA 1
ATOM 2143 C C . LEU A 1 277 ? -5.439 47.732 -13.823 1.00 87.69 277 LEU A C 1
ATOM 2145 O O . LEU A 1 277 ? -4.786 46.909 -13.177 1.00 87.69 277 LEU A O 1
ATOM 2149 N N . VAL A 1 278 ? -5.628 47.602 -15.142 1.00 91.12 278 VAL A N 1
ATOM 2150 C CA . VAL A 1 278 ? -5.050 46.491 -15.916 1.00 91.12 278 VAL A CA 1
ATOM 2151 C C . VAL A 1 278 ? -3.523 46.543 -15.879 1.00 91.12 278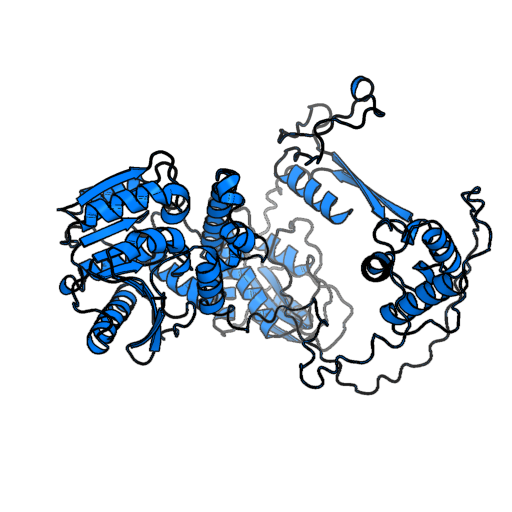 VAL A C 1
ATOM 2153 O O . VAL A 1 278 ? -2.891 45.533 -15.581 1.00 91.12 278 VAL A O 1
ATOM 2156 N N . ARG A 1 279 ? -2.911 47.712 -16.111 1.00 91.12 279 ARG A N 1
ATOM 2157 C CA . ARG A 1 279 ? -1.447 47.875 -16.042 1.00 91.12 279 ARG A CA 1
ATOM 2158 C C . ARG A 1 279 ? -0.884 47.505 -14.677 1.00 91.12 279 ARG A C 1
ATOM 2160 O O . ARG A 1 279 ? 0.152 46.849 -14.611 1.00 91.12 279 ARG A O 1
ATOM 2167 N N . ASP A 1 280 ? -1.532 47.932 -13.603 1.00 87.50 280 ASP A N 1
ATOM 2168 C CA . ASP A 1 280 ? -1.043 47.685 -12.249 1.00 87.50 280 ASP A CA 1
ATOM 2169 C C . ASP A 1 280 ? -1.216 46.217 -11.853 1.00 87.50 280 ASP A C 1
ATOM 2171 O O . ASP A 1 280 ? -0.302 45.634 -11.273 1.00 87.50 280 ASP A O 1
ATOM 2175 N N . THR A 1 281 ? -2.298 45.573 -12.299 1.00 89.62 281 THR A N 1
ATOM 2176 C CA . THR A 1 281 ? -2.463 44.118 -12.169 1.00 89.62 281 THR A CA 1
ATOM 2177 C C . THR A 1 281 ? -1.364 43.366 -12.929 1.00 89.62 281 THR A C 1
ATOM 2179 O O . THR A 1 281 ? -0.777 42.419 -12.404 1.00 89.62 281 THR A O 1
ATOM 2182 N N . LEU A 1 282 ? -1.024 43.802 -14.148 1.00 88.44 282 LEU A N 1
ATOM 2183 C CA . LEU A 1 282 ? 0.069 43.206 -14.922 1.00 88.44 282 LEU A CA 1
ATOM 2184 C C . LEU A 1 282 ? 1.424 43.385 -14.231 1.00 88.44 282 LEU A C 1
ATOM 2186 O O . LEU A 1 282 ? 2.173 42.417 -14.126 1.00 88.44 282 LEU A O 1
ATOM 2190 N N . LYS A 1 283 ? 1.726 44.581 -13.707 1.00 88.06 283 LYS A N 1
ATOM 2191 C CA . LYS A 1 283 ? 2.943 44.821 -12.910 1.00 88.06 283 LYS A CA 1
ATOM 2192 C C . LYS A 1 283 ? 2.992 43.920 -11.682 1.00 88.06 283 LYS A C 1
ATOM 2194 O O . LYS A 1 283 ? 4.040 43.359 -11.399 1.00 88.06 283 LYS A O 1
ATOM 2199 N N . GLN A 1 284 ? 1.876 43.757 -10.976 1.00 84.00 284 GLN A N 1
ATOM 2200 C CA . GLN A 1 284 ? 1.807 42.916 -9.784 1.00 84.00 284 GLN A CA 1
ATOM 2201 C C . GLN A 1 284 ? 2.085 41.442 -10.108 1.00 84.00 284 GLN A C 1
ATOM 2203 O O . GLN A 1 284 ? 2.780 40.765 -9.353 1.00 84.00 284 GLN A O 1
ATOM 2208 N N . VAL A 1 285 ? 1.556 40.931 -11.223 1.00 82.25 285 VAL A N 1
ATOM 2209 C CA . VAL A 1 285 ? 1.724 39.518 -11.598 1.00 82.25 285 VAL A CA 1
ATOM 2210 C C . VAL A 1 285 ? 3.097 39.245 -12.219 1.00 82.25 285 VAL A C 1
ATOM 2212 O O . VAL A 1 285 ? 3.682 38.202 -11.930 1.00 82.25 285 VAL A O 1
ATOM 2215 N N . LEU A 1 286 ? 3.619 40.170 -13.031 1.00 81.06 286 LEU A N 1
ATOM 2216 C CA . LEU A 1 286 ? 4.920 40.049 -13.705 1.00 81.06 286 LEU A CA 1
ATOM 2217 C C . LEU A 1 286 ? 6.103 40.541 -12.850 1.00 81.06 286 LEU A C 1
ATOM 2219 O O . LEU A 1 286 ? 7.255 40.354 -13.228 1.00 81.06 286 LEU A O 1
ATOM 2223 N N . GLY A 1 287 ? 5.841 41.205 -11.723 1.00 82.38 287 GLY A N 1
ATOM 2224 C CA . GLY A 1 287 ? 6.834 41.905 -10.901 1.00 82.38 287 GLY A CA 1
ATOM 2225 C C . GLY A 1 287 ? 7.210 43.287 -11.453 1.00 82.38 287 GLY A C 1
ATOM 2226 O O . GLY A 1 287 ? 7.271 44.258 -10.701 1.00 82.38 287 GLY A O 1
ATOM 2227 N N . ALA A 1 288 ? 7.414 43.404 -12.767 1.00 82.31 288 ALA A N 1
ATOM 2228 C CA . ALA A 1 288 ? 7.600 44.670 -13.475 1.00 82.31 288 ALA A CA 1
ATOM 2229 C C . ALA A 1 288 ? 7.164 44.546 -14.943 1.00 82.31 288 ALA A C 1
ATOM 2231 O O . ALA A 1 288 ? 7.167 43.457 -15.514 1.00 82.31 288 ALA A O 1
ATOM 2232 N N . LEU A 1 289 ? 6.815 45.670 -15.575 1.00 82.88 289 LEU A N 1
ATOM 2233 C CA . LEU A 1 289 ? 6.597 45.704 -17.024 1.00 82.88 289 LEU A CA 1
ATOM 2234 C C . LEU A 1 289 ? 7.944 45.922 -17.740 1.00 82.88 289 LEU A C 1
ATOM 2236 O O . LEU A 1 289 ? 8.675 46.833 -17.345 1.00 82.88 289 LEU A O 1
ATOM 2240 N N . PRO A 1 290 ? 8.284 45.129 -18.776 1.00 78.00 290 PRO A N 1
ATOM 2241 C CA . PRO A 1 290 ? 9.509 45.313 -19.557 1.00 78.00 290 PRO A CA 1
ATOM 2242 C C . PRO A 1 290 ? 9.590 46.707 -20.193 1.00 78.00 290 PRO A C 1
ATOM 2244 O O . PRO A 1 290 ? 8.563 47.285 -20.535 1.00 78.00 290 PRO A O 1
ATOM 2247 N N . GLU A 1 291 ? 10.796 47.217 -20.463 1.00 77.50 291 GLU A N 1
ATOM 2248 C CA . GLU A 1 291 ? 10.977 48.527 -21.127 1.00 77.50 291 GLU A CA 1
ATOM 2249 C C . GLU A 1 291 ? 10.303 48.614 -22.510 1.00 77.50 291 GLU A C 1
ATOM 2251 O O . GLU A 1 291 ? 9.923 49.692 -22.958 1.00 77.50 291 GLU A O 1
ATOM 2256 N N . VAL A 1 292 ? 10.116 47.469 -23.175 1.00 75.25 292 VAL A N 1
ATOM 2257 C CA . VAL A 1 292 ? 9.438 47.343 -24.478 1.00 75.25 292 VAL A CA 1
ATOM 2258 C C . VAL A 1 292 ? 7.905 47.287 -24.379 1.00 75.25 292 VAL A C 1
ATOM 2260 O O . VAL A 1 292 ? 7.224 47.166 -25.399 1.00 75.25 292 VAL A O 1
ATOM 2263 N N . TYR A 1 293 ? 7.339 47.349 -23.170 1.00 86.38 293 TYR A N 1
ATOM 2264 C CA . TYR A 1 293 ? 5.896 47.307 -22.956 1.00 86.38 293 TYR A CA 1
ATOM 2265 C C . TYR A 1 293 ? 5.194 48.560 -23.500 1.00 86.38 293 TYR A C 1
ATOM 2267 O O . TYR A 1 293 ? 5.553 49.699 -23.206 1.00 86.38 293 TYR A O 1
ATOM 2275 N N . THR A 1 294 ? 4.102 48.328 -24.222 1.00 90.00 294 THR A N 1
ATOM 2276 C CA . THR A 1 294 ? 3.079 49.317 -24.568 1.00 90.00 294 THR A CA 1
ATOM 2277 C C . THR A 1 294 ? 1.706 48.702 -24.294 1.00 90.00 294 THR A C 1
ATOM 2279 O O . THR A 1 294 ? 1.574 47.482 -24.249 1.00 90.00 294 THR A O 1
ATOM 2282 N N . ASP A 1 295 ? 0.637 49.497 -24.194 1.00 86.56 295 ASP A N 1
ATOM 2283 C CA . ASP A 1 295 ? -0.712 48.935 -23.950 1.00 86.56 295 ASP A CA 1
ATOM 2284 C C . ASP A 1 295 ? -1.270 48.103 -25.106 1.00 86.56 295 ASP A C 1
ATOM 2286 O O . ASP A 1 295 ? -2.341 47.510 -24.981 1.00 86.56 295 ASP A O 1
ATOM 2290 N N . LYS A 1 296 ? -0.550 48.084 -26.230 1.00 85.81 296 LYS A N 1
ATOM 2291 C CA . LYS A 1 296 ? -0.829 47.276 -27.415 1.00 85.81 296 LYS A CA 1
ATOM 2292 C C . LYS A 1 296 ? 0.063 46.037 -27.503 1.00 85.81 296 LYS A C 1
ATOM 2294 O O . LYS A 1 296 ? -0.088 45.269 -28.447 1.00 85.81 296 LYS A O 1
ATOM 2299 N N . THR A 1 297 ? 1.004 45.856 -26.577 1.00 83.69 297 THR A N 1
ATOM 2300 C CA . THR A 1 297 ? 1.856 44.667 -26.542 1.00 83.69 297 THR A CA 1
ATOM 2301 C C . THR A 1 297 ? 0.997 43.453 -26.205 1.00 83.69 297 THR A C 1
ATOM 2303 O O . THR A 1 297 ? 0.196 43.500 -25.267 1.00 83.69 297 THR A O 1
ATOM 2306 N N . LEU A 1 298 ? 1.146 42.3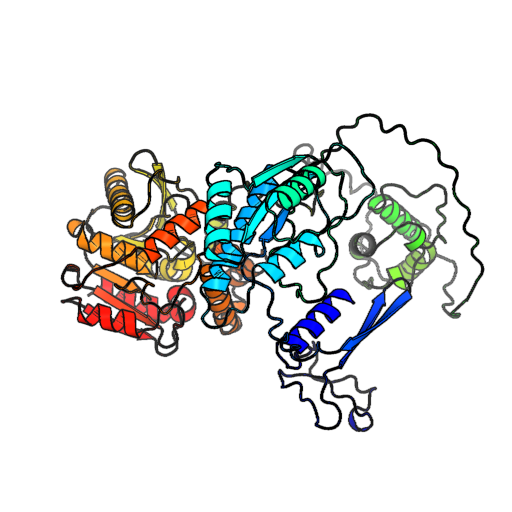80 -26.984 1.00 79.81 298 LEU A N 1
ATOM 2307 C CA . LEU A 1 298 ? 0.409 41.142 -26.759 1.00 79.81 298 LEU A CA 1
ATOM 2308 C C . LEU A 1 298 ? 0.839 40.524 -25.431 1.00 79.81 298 LEU A C 1
ATOM 2310 O O . LEU A 1 298 ? 2.026 40.457 -25.120 1.00 79.81 298 LEU A O 1
ATOM 2314 N N . PHE A 1 299 ? -0.117 40.003 -24.670 1.00 84.56 299 PHE A N 1
ATOM 2315 C CA . PHE A 1 299 ? 0.176 39.334 -23.404 1.00 84.56 299 PHE A CA 1
ATOM 2316 C C . PHE A 1 299 ? 1.141 38.150 -23.569 1.00 84.56 299 PHE A C 1
ATOM 2318 O O . PHE A 1 299 ? 2.019 37.958 -22.730 1.00 84.56 299 PHE A O 1
ATOM 2325 N N . GLY A 1 300 ? 1.058 37.423 -24.688 1.00 75.69 300 GLY A N 1
ATOM 2326 C CA . GLY A 1 300 ? 2.011 36.357 -25.013 1.00 75.69 300 GLY A CA 1
ATOM 2327 C C . GLY A 1 300 ? 3.457 36.850 -25.157 1.00 75.69 300 GLY A C 1
ATOM 2328 O O . GLY A 1 300 ? 4.373 36.181 -24.685 1.00 75.69 300 GLY A O 1
ATOM 2329 N N . ASP A 1 301 ? 3.662 38.048 -25.714 1.00 78.00 301 ASP A N 1
ATOM 2330 C CA . ASP A 1 301 ? 4.993 38.655 -25.876 1.00 78.00 301 ASP A CA 1
ATOM 2331 C C . ASP A 1 301 ? 5.563 39.166 -24.543 1.00 78.00 301 ASP A C 1
ATOM 2333 O O . ASP A 1 301 ? 6.773 39.334 -24.399 1.00 78.00 301 ASP A O 1
ATOM 2337 N N . LEU A 1 302 ? 4.699 39.378 -23.544 1.00 77.44 302 LEU A N 1
ATOM 2338 C CA . LEU A 1 302 ? 5.086 39.684 -22.164 1.00 77.44 302 LEU A CA 1
ATOM 2339 C C . LEU A 1 302 ? 5.414 38.426 -21.345 1.00 77.44 302 LEU A C 1
ATOM 2341 O O . LEU A 1 302 ? 5.717 38.536 -20.160 1.00 77.44 302 LEU A O 1
ATOM 2345 N N . GLY A 1 303 ? 5.345 37.236 -21.954 1.00 75.00 303 GLY A N 1
ATOM 2346 C CA . GLY A 1 303 ? 5.570 35.963 -21.271 1.00 75.00 303 GLY A CA 1
ATOM 2347 C C . GLY A 1 303 ? 4.400 35.517 -20.390 1.00 75.00 303 GLY A C 1
ATOM 2348 O O . GLY A 1 303 ? 4.579 34.638 -19.551 1.00 75.00 303 GLY A O 1
ATOM 2349 N N . ILE A 1 304 ? 3.208 36.099 -20.567 1.00 79.94 304 ILE A N 1
ATOM 2350 C CA . ILE A 1 304 ? 2.017 35.722 -19.798 1.00 79.94 304 ILE A CA 1
ATOM 2351 C C . ILE A 1 304 ? 1.540 34.347 -20.272 1.00 79.94 304 ILE A C 1
ATOM 2353 O O . ILE A 1 304 ? 0.996 34.194 -21.367 1.00 79.94 304 ILE A O 1
ATOM 2357 N N . ASP A 1 305 ? 1.742 33.341 -19.424 1.00 76.00 305 ASP A N 1
ATOM 2358 C CA . ASP A 1 305 ? 1.270 31.973 -19.630 1.00 76.00 305 ASP A CA 1
ATOM 2359 C C . ASP A 1 305 ? -0.115 31.725 -18.995 1.00 76.00 305 ASP A C 1
ATOM 2361 O O . ASP A 1 305 ? -0.760 32.623 -18.451 1.00 76.00 305 ASP A O 1
ATOM 2365 N N . SER A 1 306 ? -0.609 30.484 -19.053 1.00 62.06 306 SER A N 1
ATOM 2366 C CA . SER A 1 306 ? -1.930 30.127 -18.512 1.00 62.06 306 SER A CA 1
ATOM 2367 C C . SER A 1 306 ? -2.040 30.269 -16.986 1.00 62.06 306 SER A C 1
ATOM 2369 O O . SER A 1 306 ? -3.138 30.493 -16.471 1.00 62.06 306 SER A O 1
ATOM 2371 N N . ILE A 1 307 ? -0.931 30.153 -16.251 1.00 69.38 307 ILE A N 1
ATOM 2372 C CA . ILE A 1 307 ? -0.907 30.303 -14.790 1.00 69.38 307 ILE A CA 1
ATOM 2373 C C . ILE A 1 307 ? -0.970 31.791 -14.444 1.00 69.38 307 ILE A C 1
ATOM 2375 O O . ILE A 1 307 ? -1.796 32.205 -13.628 1.00 69.38 307 ILE A O 1
ATOM 2379 N N . MET A 1 308 ? -0.157 32.610 -15.114 1.00 76.69 308 MET A N 1
ATOM 2380 C CA . MET A 1 308 ? -0.179 34.067 -14.970 1.00 76.69 308 MET A CA 1
ATOM 2381 C C . MET A 1 308 ? -1.523 34.653 -15.407 1.00 76.69 308 MET A C 1
ATOM 2383 O O . MET A 1 308 ? -2.089 35.478 -14.693 1.00 76.69 308 MET A O 1
ATOM 2387 N N . GLY A 1 309 ? -2.092 34.160 -16.510 1.00 79.50 309 GLY A N 1
ATOM 2388 C CA . GLY A 1 309 ? -3.429 34.530 -16.969 1.00 79.50 309 GLY A CA 1
ATOM 2389 C C . GLY A 1 309 ? -4.512 34.232 -15.928 1.00 79.50 309 GLY A C 1
ATOM 2390 O O . GLY A 1 309 ? -5.354 35.082 -15.656 1.00 79.50 309 GLY A O 1
ATOM 2391 N N . THR A 1 310 ? -4.444 33.079 -15.254 1.00 71.88 310 THR A N 1
ATOM 2392 C CA . THR A 1 310 ? -5.386 32.741 -14.170 1.00 71.88 310 THR A CA 1
ATOM 2393 C C . THR A 1 310 ? -5.262 33.709 -12.987 1.00 71.88 310 THR A C 1
ATOM 2395 O O . THR A 1 310 ? -6.271 34.098 -12.398 1.00 71.88 310 THR A O 1
ATOM 2398 N N . ARG A 1 311 ? -4.042 34.145 -12.647 1.00 81.19 311 ARG A N 1
ATOM 2399 C CA . ARG A 1 311 ? -3.808 35.130 -11.575 1.00 81.19 311 ARG A CA 1
ATOM 2400 C C . ARG A 1 311 ? -4.356 36.507 -11.945 1.00 81.19 311 ARG A C 1
ATOM 2402 O O . ARG A 1 311 ? -5.077 37.093 -11.146 1.00 81.19 311 ARG A O 1
ATOM 2409 N N . ILE A 1 312 ? -4.088 36.980 -13.164 1.00 85.94 312 ILE A N 1
ATOM 2410 C CA . ILE A 1 312 ? -4.623 38.253 -13.677 1.00 85.94 312 ILE A CA 1
ATOM 2411 C C . ILE A 1 312 ? -6.158 38.223 -13.683 1.00 85.94 312 ILE A C 1
ATOM 2413 O O . ILE A 1 312 ? -6.795 39.152 -13.191 1.00 85.94 312 ILE A O 1
ATOM 2417 N N . HIS A 1 313 ? -6.757 37.133 -14.177 1.00 89.50 313 HIS A N 1
ATOM 2418 C CA . HIS A 1 313 ? -8.210 36.936 -14.156 1.00 89.50 313 HIS A CA 1
ATOM 2419 C C . HIS A 1 313 ? -8.767 36.976 -12.733 1.00 89.50 313 HIS A C 1
ATOM 2421 O O . HIS A 1 313 ? -9.758 37.660 -12.486 1.00 89.50 313 HIS A O 1
ATOM 2427 N N . THR A 1 314 ? -8.111 36.292 -11.792 1.00 82.69 314 THR A N 1
ATOM 2428 C CA . THR A 1 314 ? -8.537 36.237 -10.388 1.00 82.69 314 THR A CA 1
ATOM 2429 C C . THR A 1 314 ? -8.547 37.623 -9.747 1.00 82.69 314 THR A C 1
ATOM 2431 O O . THR A 1 314 ? -9.513 37.965 -9.069 1.00 82.69 314 THR A O 1
ATOM 2434 N N . GLU A 1 315 ? -7.513 38.436 -9.974 1.00 84.69 315 GLU A N 1
ATOM 2435 C CA . GLU A 1 315 ? -7.432 39.793 -9.422 1.00 84.69 315 GLU A CA 1
ATOM 2436 C C . GLU A 1 315 ? -8.488 40.724 -10.026 1.00 84.69 315 GLU A C 1
ATOM 2438 O O . GLU A 1 315 ? -9.228 41.378 -9.291 1.00 84.69 315 GLU A O 1
ATOM 2443 N N . LEU A 1 316 ? -8.644 40.719 -11.352 1.00 87.75 316 LEU A N 1
ATOM 2444 C CA . LEU A 1 316 ? -9.642 41.556 -12.023 1.00 87.75 316 LEU A CA 1
ATOM 2445 C C . LEU A 1 316 ? -11.078 41.129 -11.689 1.00 87.75 316 LEU A C 1
ATOM 2447 O O . LEU A 1 316 ? -11.952 41.984 -11.544 1.00 87.75 316 LEU A O 1
ATOM 2451 N N . SER A 1 317 ? -11.322 39.831 -11.485 1.00 85.44 317 SER A N 1
ATOM 2452 C CA . SER A 1 317 ? -12.646 39.298 -11.132 1.00 85.44 317 SER A CA 1
ATOM 2453 C C . SER A 1 317 ? -13.133 39.729 -9.748 1.00 85.44 317 SER A C 1
ATOM 2455 O O . SER A 1 317 ? -14.336 39.695 -9.490 1.00 85.44 317 SER A O 1
ATOM 2457 N N . LYS A 1 318 ? -12.235 40.180 -8.859 1.00 83.94 318 LYS A N 1
ATOM 2458 C CA . LYS A 1 318 ? -12.629 40.786 -7.574 1.00 83.94 318 LYS A CA 1
ATOM 2459 C C . LYS A 1 318 ? -13.427 42.074 -7.784 1.00 83.94 318 LYS A C 1
ATOM 2461 O O . LYS A 1 318 ? -14.326 42.366 -7.001 1.00 83.94 318 LYS A O 1
ATOM 2466 N N . ILE A 1 319 ? -13.101 42.820 -8.840 1.00 84.88 319 ILE A N 1
ATOM 2467 C CA . ILE A 1 319 ? -13.743 44.093 -9.195 1.00 84.88 319 ILE A CA 1
ATOM 2468 C C . ILE A 1 319 ? -14.834 43.868 -10.248 1.00 84.88 319 ILE A C 1
ATOM 2470 O O . ILE A 1 319 ? -15.894 44.486 -10.165 1.00 84.88 319 ILE A O 1
ATOM 2474 N N . TYR A 1 320 ? -14.606 42.940 -11.182 1.00 87.38 320 TYR A N 1
ATOM 2475 C CA . TYR A 1 320 ? -15.503 42.594 -12.286 1.00 87.38 320 TYR A CA 1
ATOM 2476 C C . TYR A 1 320 ? -15.904 41.109 -12.229 1.00 87.38 320 TYR A C 1
ATOM 2478 O O . TYR A 1 320 ? -15.374 40.292 -12.982 1.00 87.38 320 TYR A O 1
ATOM 2486 N N . PRO A 1 321 ? -16.877 40.714 -11.387 1.00 79.75 321 PRO A N 1
ATOM 2487 C CA . PRO A 1 321 ? -17.210 39.303 -11.146 1.00 79.75 321 PRO A CA 1
ATOM 2488 C C . PRO A 1 321 ? -17.765 38.565 -12.369 1.00 79.75 321 PRO A C 1
ATOM 2490 O O . PRO A 1 321 ? -17.834 37.339 -12.375 1.00 79.75 321 PRO A O 1
ATOM 2493 N N . LYS A 1 322 ? -18.215 39.315 -13.383 1.00 83.62 322 LYS A N 1
ATOM 2494 C CA . LYS A 1 322 ? -18.728 38.792 -14.656 1.00 83.62 322 LYS A CA 1
ATOM 2495 C C . LYS A 1 322 ? -17.627 38.607 -15.713 1.00 83.62 322 LYS A C 1
ATOM 2497 O O . LYS A 1 322 ? -17.958 38.266 -16.844 1.00 83.62 322 LYS A O 1
ATOM 2502 N N . LEU A 1 323 ? -16.355 38.847 -15.379 1.00 86.06 323 LEU A N 1
ATOM 2503 C CA . LEU A 1 323 ? -15.236 38.658 -16.300 1.00 86.06 323 LEU A CA 1
ATOM 2504 C C . LEU A 1 323 ? -15.071 37.174 -16.650 1.00 86.06 323 LEU A C 1
ATOM 2506 O O . LEU A 1 323 ? -14.818 36.340 -15.777 1.00 86.06 323 LEU A O 1
ATOM 2510 N N . ASP A 1 324 ? -15.193 36.847 -17.934 1.00 80.94 324 ASP A N 1
ATOM 2511 C CA . ASP A 1 324 ? -15.044 35.477 -18.419 1.00 80.94 324 ASP A CA 1
ATOM 2512 C C . ASP A 1 324 ? -13.586 34.989 -18.319 1.00 80.94 324 ASP A C 1
ATOM 2514 O O . ASP A 1 324 ? -12.638 35.757 -18.495 1.00 80.94 324 ASP A O 1
ATOM 2518 N N . MET A 1 325 ? -13.397 33.695 -18.044 1.00 69.50 325 MET A N 1
ATOM 2519 C CA . MET A 1 325 ? -12.066 33.090 -17.887 1.00 69.50 325 MET A CA 1
ATOM 2520 C C . MET A 1 325 ? -11.229 33.151 -19.176 1.00 69.50 325 MET A C 1
ATOM 2522 O O . MET A 1 325 ? -9.999 33.165 -19.108 1.00 69.50 325 MET A O 1
ATOM 2526 N N . PHE A 1 326 ? -11.867 33.222 -20.344 1.00 75.81 326 PHE A N 1
ATOM 2527 C CA . PHE A 1 326 ? -11.200 33.309 -21.640 1.00 75.81 326 PHE A CA 1
ATOM 2528 C C . PHE A 1 326 ? -10.982 34.749 -22.125 1.00 75.81 326 PHE A C 1
ATOM 2530 O O . PHE A 1 326 ? -10.314 34.946 -23.141 1.00 75.81 326 PHE A O 1
ATOM 2537 N N . ALA A 1 327 ? -11.448 35.761 -21.382 1.00 77.31 327 ALA A N 1
ATOM 2538 C CA . ALA A 1 327 ? -11.351 37.167 -21.780 1.00 77.31 327 ALA A CA 1
ATOM 2539 C C . ALA A 1 327 ? -9.905 37.623 -22.053 1.00 77.31 327 ALA A C 1
ATOM 2541 O O . ALA A 1 327 ? -9.667 38.416 -22.953 1.00 77.31 327 ALA A O 1
ATOM 2542 N N . LEU A 1 328 ? -8.911 37.084 -21.343 1.00 77.69 328 LEU A N 1
ATOM 2543 C CA . LEU A 1 328 ? -7.492 37.401 -21.573 1.00 77.69 328 LEU A CA 1
ATOM 2544 C C . LEU A 1 328 ? -6.949 36.881 -22.916 1.00 77.69 328 LEU A C 1
ATOM 2546 O O . LEU A 1 328 ? -5.946 37.397 -23.404 1.00 77.69 328 LEU A O 1
ATOM 2550 N N . PHE A 1 329 ? -7.589 35.869 -23.508 1.00 70.94 329 PHE A N 1
ATOM 2551 C CA . PHE A 1 329 ? -7.225 35.348 -24.829 1.00 70.94 329 PHE A CA 1
ATOM 2552 C C . PHE A 1 329 ? -7.896 36.140 -25.950 1.00 70.94 329 PHE A C 1
ATOM 2554 O O . PHE A 1 329 ? -7.268 36.398 -26.974 1.00 70.94 329 PHE A O 1
ATOM 2561 N N . GLU A 1 330 ? -9.154 36.532 -25.746 1.00 74.50 330 GLU A N 1
ATOM 2562 C CA . GLU A 1 330 ? -9.915 37.334 -26.709 1.00 74.50 330 GLU A CA 1
ATOM 2563 C C . GLU A 1 330 ? -9.449 38.798 -26.720 1.00 74.50 330 GLU A C 1
ATOM 2565 O O . GLU A 1 330 ? -9.295 39.403 -27.779 1.00 74.50 330 GLU A O 1
ATOM 2570 N N . PHE A 1 331 ? -9.139 39.345 -25.543 1.00 87.44 331 PHE A N 1
ATOM 2571 C CA . PHE A 1 331 ? -8.684 40.716 -25.327 1.00 87.44 331 PHE A CA 1
ATOM 2572 C C . PHE A 1 331 ? -7.223 40.722 -24.866 1.00 87.44 331 PHE A C 1
ATOM 2574 O O . PHE A 1 331 ? -6.885 41.073 -23.740 1.00 87.44 331 PHE A O 1
ATOM 2581 N N . ASN A 1 332 ? -6.341 40.296 -25.765 1.00 83.25 332 ASN A N 1
ATOM 2582 C CA . ASN A 1 332 ? -4.952 39.920 -25.483 1.00 83.25 332 ASN A CA 1
ATOM 2583 C C . ASN A 1 332 ? -3.941 41.083 -25.370 1.00 83.25 332 ASN A C 1
ATOM 2585 O O . ASN A 1 332 ? -2.736 40.863 -25.506 1.00 83.25 332 ASN A O 1
ATOM 2589 N N . THR A 1 333 ? -4.412 42.307 -25.131 1.00 88.50 333 THR A N 1
ATOM 2590 C CA . THR A 1 333 ? -3.584 43.497 -24.864 1.00 88.50 333 THR A CA 1
ATOM 2591 C C . THR A 1 333 ? -4.233 44.332 -23.767 1.00 88.50 333 THR A C 1
ATOM 2593 O O . THR A 1 333 ? -5.447 44.256 -23.562 1.00 88.50 333 THR A O 1
ATOM 2596 N N . SER A 1 334 ? -3.459 45.170 -23.077 1.00 89.06 334 SER A N 1
ATOM 2597 C CA . SER A 1 334 ? -3.976 45.976 -21.962 1.00 89.06 334 SER A CA 1
ATOM 2598 C C . SER A 1 334 ? -5.106 46.912 -22.381 1.00 89.06 334 SER A C 1
ATOM 2600 O O . SER A 1 334 ? -6.045 47.109 -21.615 1.00 89.06 334 SER A O 1
ATOM 2602 N N . ILE A 1 335 ? -5.038 47.460 -23.599 1.00 84.69 335 ILE A N 1
ATOM 2603 C CA . ILE A 1 335 ? -6.076 48.345 -24.134 1.00 84.69 335 ILE A CA 1
ATOM 2604 C C . ILE A 1 335 ? -7.352 47.593 -24.526 1.00 84.69 335 ILE A C 1
ATOM 2606 O O . ILE A 1 335 ? -8.448 48.087 -24.286 1.00 84.69 335 ILE A O 1
ATOM 2610 N N . LEU A 1 336 ? -7.234 46.386 -25.088 1.00 80.50 336 LEU A N 1
ATOM 2611 C CA . LEU A 1 336 ? -8.406 45.575 -25.427 1.00 80.50 336 LEU A CA 1
ATOM 2612 C C . LEU A 1 336 ? -9.089 45.054 -24.165 1.00 80.50 336 LEU A C 1
ATOM 2614 O O . LEU A 1 336 ? -10.315 45.088 -24.069 1.00 80.50 336 LEU A O 1
ATOM 2618 N N . LEU A 1 337 ? -8.297 44.600 -23.190 1.00 89.50 337 LEU A N 1
ATOM 2619 C CA . LEU A 1 337 ? -8.824 44.085 -21.935 1.00 89.50 337 LEU A CA 1
ATOM 2620 C C . LEU A 1 337 ? -9.510 45.195 -21.142 1.00 89.50 337 LEU A C 1
ATOM 2622 O O . LEU A 1 337 ? -10.606 44.977 -20.638 1.00 89.50 337 LEU A O 1
ATOM 2626 N N . SER A 1 338 ? -8.924 46.395 -21.075 1.00 88.62 338 SER A N 1
ATOM 2627 C CA . SER A 1 338 ? -9.555 47.520 -20.381 1.00 88.62 338 SER A CA 1
ATOM 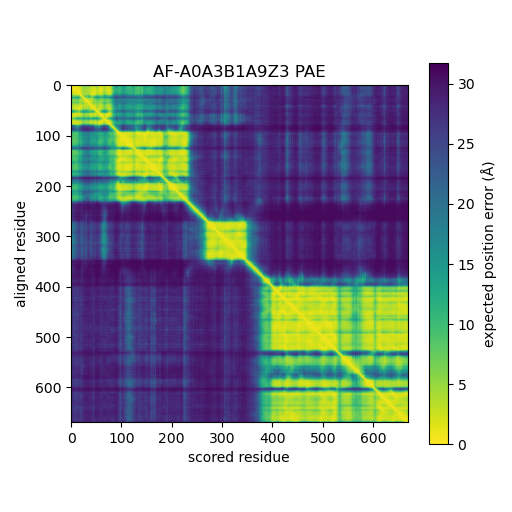2628 C C . SER A 1 338 ? -10.866 47.946 -21.040 1.00 88.62 338 SER A C 1
ATOM 2630 O O . SER A 1 338 ? -11.856 48.122 -20.338 1.00 88.62 338 SER A O 1
ATOM 2632 N N . SER A 1 339 ? -10.928 48.013 -22.374 1.00 84.56 339 SER A N 1
ATOM 2633 C CA . SER A 1 339 ? -12.181 48.302 -23.080 1.00 84.56 339 SER A CA 1
ATOM 2634 C C . SER A 1 339 ? -13.248 47.221 -22.881 1.00 84.56 339 SER A C 1
ATOM 2636 O O . SER A 1 339 ? -14.434 47.541 -22.822 1.00 84.56 339 SER A O 1
ATOM 2638 N N . HIS A 1 340 ? -12.859 45.949 -22.750 1.00 88.44 340 HIS A N 1
ATOM 2639 C CA . HIS A 1 340 ? -13.803 44.893 -22.385 1.00 88.44 340 HIS A CA 1
ATOM 2640 C C . HIS A 1 340 ? -14.308 45.061 -20.947 1.00 88.44 340 HIS A C 1
ATOM 2642 O O . HIS A 1 340 ? -15.511 44.974 -20.710 1.00 88.44 340 HIS A O 1
ATOM 2648 N N . LEU A 1 341 ? -13.422 45.363 -19.996 1.00 87.38 341 LEU A N 1
ATOM 2649 C CA . LEU A 1 341 ? -13.800 45.624 -18.604 1.00 87.38 341 LEU A CA 1
ATOM 2650 C C . LEU A 1 341 ? -14.734 46.834 -18.469 1.00 87.38 341 LEU A C 1
ATOM 2652 O O . LEU A 1 341 ? -15.685 46.763 -17.700 1.00 87.38 341 LEU A O 1
ATOM 2656 N N . ASP A 1 342 ? -14.540 47.886 -19.269 1.00 86.00 342 ASP A N 1
ATOM 2657 C CA . ASP A 1 342 ? -15.440 49.050 -19.311 1.00 86.00 342 ASP A CA 1
ATOM 2658 C C . ASP A 1 342 ? -16.872 48.687 -19.748 1.00 86.00 342 ASP A C 1
ATOM 2660 O O . ASP A 1 342 ? -17.819 49.415 -19.451 1.00 86.00 342 ASP A O 1
ATOM 2664 N N . SER A 1 343 ? -17.052 47.555 -20.440 1.00 81.88 343 SER A N 1
ATOM 2665 C CA . SER A 1 343 ? -18.374 47.031 -20.810 1.00 81.88 343 SER A CA 1
ATOM 2666 C C . SER A 1 343 ? -19.039 46.185 -19.713 1.00 81.88 343 SER A C 1
ATOM 2668 O O . SER A 1 343 ? -20.216 45.839 -19.832 1.00 81.88 343 SER A O 1
ATOM 2670 N N . LEU A 1 344 ? -18.307 45.849 -18.645 1.00 83.25 344 LEU A N 1
ATOM 2671 C CA . LEU A 1 344 ? -18.784 45.040 -17.527 1.00 83.25 344 LEU A CA 1
ATOM 2672 C C . LEU A 1 344 ? -19.159 45.926 -16.333 1.00 83.25 344 LEU A C 1
ATOM 2674 O O . LEU A 1 344 ? -18.539 46.949 -16.064 1.00 83.25 344 LEU A O 1
ATOM 2678 N N . GLU A 1 345 ? -20.170 45.511 -15.570 1.00 77.62 345 GLU A N 1
ATOM 2679 C CA . GLU A 1 345 ? -20.547 46.204 -14.333 1.00 77.62 345 GLU A CA 1
ATOM 2680 C C . GLU A 1 345 ? -19.555 45.865 -13.205 1.00 77.62 345 GLU A C 1
ATOM 2682 O O . GLU A 1 345 ? -19.447 44.684 -12.843 1.00 77.62 345 GLU A O 1
ATOM 2687 N N . PRO A 1 346 ? -18.861 46.858 -12.615 1.00 78.25 346 PRO A N 1
ATOM 2688 C CA . PRO A 1 346 ? -18.050 46.635 -11.427 1.00 78.25 346 PRO A CA 1
ATOM 2689 C C . PRO A 1 346 ? -18.935 46.436 -10.186 1.00 78.25 346 PRO A C 1
ATOM 2691 O O . PRO A 1 346 ? -20.110 46.815 -10.156 1.00 78.25 346 PRO A O 1
ATOM 2694 N N . VAL A 1 347 ? -18.374 45.867 -9.119 1.00 75.06 347 VAL A N 1
ATOM 2695 C CA . VAL A 1 347 ? -19.066 45.782 -7.821 1.00 75.06 347 VAL A CA 1
ATOM 2696 C C . VAL A 1 347 ? -19.261 47.196 -7.244 1.00 75.06 347 VAL A C 1
ATOM 2698 O O . VAL A 1 347 ? -18.293 47.905 -6.992 1.00 75.06 347 VAL A O 1
ATOM 2701 N N . ASN A 1 348 ? -20.516 47.621 -7.037 1.00 45.91 348 ASN A N 1
ATOM 2702 C CA . ASN A 1 348 ? -20.863 48.957 -6.528 1.00 45.91 348 ASN A CA 1
ATOM 2703 C C . ASN A 1 348 ? -20.282 49.230 -5.126 1.00 45.91 348 ASN A C 1
ATOM 2705 O O . ASN A 1 348 ? -20.760 48.687 -4.130 1.00 45.91 348 ASN A O 1
ATOM 2709 N N . GLY A 1 349 ? -19.322 50.152 -5.058 1.00 44.31 349 GLY A N 1
ATOM 2710 C CA . GLY A 1 349 ? -18.816 50.768 -3.832 1.00 44.31 349 GLY A CA 1
ATOM 2711 C C . GLY A 1 349 ? -17.504 51.493 -4.116 1.00 44.31 349 GLY A C 1
ATOM 2712 O O . GLY A 1 349 ? -16.551 50.867 -4.563 1.00 44.31 349 GLY A O 1
ATOM 2713 N N . GLN A 1 350 ? -17.454 52.811 -3.901 1.00 39.88 350 GLN A N 1
ATOM 2714 C CA . GLN A 1 350 ? -16.216 53.591 -3.998 1.00 39.88 350 GLN A CA 1
ATOM 2715 C C . GLN A 1 350 ? -15.153 52.980 -3.077 1.00 39.88 350 GLN A C 1
ATOM 2717 O O . GLN A 1 350 ? -15.263 53.091 -1.860 1.00 39.88 350 GLN A O 1
ATOM 2722 N N . VAL A 1 351 ? -14.123 52.369 -3.654 1.00 34.03 351 VAL A N 1
ATOM 2723 C CA . VAL A 1 351 ? -12.876 52.083 -2.945 1.00 34.03 351 VAL A CA 1
ATOM 2724 C C . VAL A 1 351 ? -11.885 53.138 -3.410 1.00 34.03 351 VAL A C 1
ATOM 2726 O O . VAL A 1 351 ? -11.387 53.084 -4.532 1.00 34.03 351 VAL A O 1
ATOM 2729 N N . THR A 1 352 ? -11.654 54.155 -2.582 1.00 32.25 352 THR A N 1
ATOM 2730 C CA . THR A 1 352 ? -10.520 55.057 -2.783 1.00 32.25 352 THR A CA 1
ATOM 2731 C C . THR A 1 352 ? -9.218 54.328 -2.418 1.00 32.25 352 THR A C 1
ATOM 2733 O O . THR A 1 352 ? -9.229 53.486 -1.515 1.00 32.25 352 THR A O 1
ATOM 2736 N N . PRO A 1 353 ? -8.079 54.653 -3.065 1.00 32.41 353 PRO A N 1
ATOM 2737 C CA . PRO A 1 353 ? -6.800 53.950 -2.871 1.00 32.41 353 PRO A CA 1
ATOM 2738 C C . PRO A 1 353 ? -6.233 53.979 -1.437 1.00 32.41 353 PRO A C 1
ATOM 2740 O O . PRO A 1 353 ? -5.253 53.302 -1.147 1.00 32.41 353 PRO A O 1
ATOM 2743 N N . GLU A 1 354 ? -6.838 54.746 -0.529 1.00 32.22 354 GLU A N 1
ATOM 2744 C CA . GLU A 1 354 ? -6.366 54.981 0.841 1.00 32.22 354 GLU A CA 1
ATOM 2745 C C . GLU A 1 354 ? -6.988 54.044 1.893 1.00 32.22 354 GLU A C 1
ATOM 2747 O O . GLU A 1 354 ? -6.558 54.049 3.042 1.00 32.22 354 GLU A O 1
ATOM 2752 N N . GLN A 1 355 ? -7.950 53.186 1.530 1.00 32.22 355 GLN A N 1
ATOM 2753 C CA . GLN A 1 355 ? -8.535 52.198 2.459 1.00 32.22 355 GLN A CA 1
ATOM 2754 C C . GLN A 1 355 ? -7.836 50.826 2.453 1.00 32.22 355 GLN A C 1
ATOM 2756 O O . GLN A 1 355 ? -8.259 49.916 3.160 1.00 32.22 355 GLN A O 1
ATOM 2761 N N . LEU A 1 356 ? -6.731 50.686 1.716 1.00 33.44 356 LEU A N 1
ATOM 2762 C CA . LEU A 1 356 ? -5.874 49.492 1.717 1.00 33.44 356 LEU A CA 1
ATOM 2763 C C . LEU A 1 356 ? -4.698 49.580 2.714 1.00 33.44 356 LEU A C 1
ATOM 2765 O O . LEU A 1 356 ? -3.878 48.669 2.750 1.00 33.44 356 LEU A O 1
ATOM 2769 N N . SER A 1 357 ? -4.589 50.647 3.524 1.00 31.53 357 SER A N 1
ATOM 2770 C CA . SER A 1 357 ? -3.383 50.921 4.331 1.00 31.53 357 SER A CA 1
ATOM 2771 C C . SER A 1 357 ? -3.524 50.780 5.855 1.00 31.53 357 SER A C 1
ATOM 2773 O O . SER A 1 357 ? -2.633 51.224 6.581 1.00 31.53 357 SER A O 1
ATOM 2775 N N . THR A 1 358 ? -4.600 50.190 6.381 1.00 28.06 358 THR A N 1
ATOM 2776 C CA . THR A 1 358 ? -4.740 49.963 7.834 1.00 28.06 358 THR A CA 1
ATOM 2777 C C . THR A 1 358 ? -5.224 48.558 8.156 1.00 28.06 358 THR A C 1
ATOM 2779 O O . THR A 1 358 ? -6.230 48.381 8.827 1.00 28.06 358 THR A O 1
ATOM 2782 N N . ASP A 1 359 ? -4.480 47.564 7.698 1.00 23.83 359 ASP A N 1
ATOM 2783 C CA . ASP A 1 359 ? -4.238 46.369 8.493 1.00 23.83 359 ASP A CA 1
ATOM 2784 C C . ASP A 1 359 ? -2.757 46.071 8.325 1.00 23.83 359 ASP A C 1
ATOM 2786 O O . ASP A 1 359 ? -2.287 45.683 7.259 1.00 23.83 359 ASP A O 1
ATOM 2790 N N . ASN A 1 360 ? -2.002 46.375 9.372 1.00 24.81 360 ASN A N 1
ATOM 2791 C CA . ASN A 1 360 ? -0.592 46.061 9.471 1.00 24.81 360 ASN A CA 1
ATOM 2792 C C . ASN A 1 360 ? -0.478 44.760 10.278 1.00 24.81 360 ASN A C 1
ATOM 2794 O O . ASN A 1 360 ? -0.416 44.831 11.507 1.00 24.81 360 ASN A O 1
ATOM 2798 N N . PRO A 1 361 ? -0.461 43.568 9.655 1.00 25.69 361 PRO A N 1
ATOM 2799 C CA . PRO A 1 361 ? 0.037 42.370 10.300 1.00 25.69 361 PRO A CA 1
ATOM 2800 C C . PRO A 1 361 ? 1.562 42.357 10.157 1.00 25.69 361 PRO A C 1
ATOM 2802 O O . PRO A 1 361 ? 2.143 41.488 9.517 1.00 25.69 361 PRO A O 1
ATOM 2805 N N . SER A 1 362 ? 2.242 43.316 10.785 1.00 26.28 362 SER A N 1
ATOM 2806 C CA . SER A 1 362 ? 3.665 43.178 11.081 1.00 26.28 362 SER A CA 1
ATOM 2807 C C . SER A 1 362 ? 3.816 42.197 12.252 1.00 26.28 362 SER A C 1
ATOM 2809 O O . SER A 1 362 ? 4.029 42.629 13.380 1.00 26.28 362 SER A O 1
ATOM 2811 N N . THR A 1 363 ? 3.566 40.913 11.971 1.00 28.25 363 THR A N 1
ATOM 2812 C CA . THR A 1 363 ? 4.041 39.666 12.613 1.00 28.25 363 THR A CA 1
ATOM 2813 C C . THR A 1 363 ? 3.129 38.521 12.164 1.00 28.25 363 THR A C 1
ATOM 2815 O O . THR A 1 363 ? 2.383 37.946 12.955 1.00 28.25 363 THR A O 1
ATOM 2818 N N . VAL A 1 364 ? 3.153 38.216 10.871 1.00 22.78 364 VAL A N 1
ATOM 2819 C CA . VAL A 1 364 ? 2.852 36.875 10.368 1.00 22.78 364 VAL A CA 1
ATOM 2820 C C . VAL A 1 364 ? 3.969 36.564 9.386 1.00 22.78 364 VAL A C 1
ATOM 2822 O O . VAL A 1 364 ? 4.170 37.297 8.423 1.00 22.78 364 VAL A O 1
ATOM 2825 N N . GLU A 1 365 ? 4.759 35.554 9.725 1.00 23.38 365 GLU A N 1
ATOM 2826 C CA . GLU A 1 365 ? 5.863 35.053 8.917 1.00 23.38 365 GLU A CA 1
ATOM 2827 C C . GLU A 1 365 ? 5.337 34.621 7.540 1.00 23.38 365 GLU A C 1
ATOM 2829 O O . GLU A 1 365 ? 4.296 33.968 7.433 1.00 23.38 365 GLU A O 1
ATOM 2834 N N . GLU A 1 366 ? 6.035 35.048 6.488 1.00 22.36 366 GLU A N 1
ATOM 2835 C CA . GLU A 1 366 ? 5.804 34.627 5.110 1.00 22.36 366 GLU A CA 1
ATOM 2836 C C . GLU A 1 366 ? 6.054 33.115 4.997 1.00 22.36 366 GLU A C 1
ATOM 2838 O O . GLU A 1 366 ? 7.199 32.671 4.961 1.00 22.36 366 GLU A O 1
ATOM 2843 N N . GLU A 1 367 ? 4.988 32.312 4.939 1.00 25.02 367 GLU A N 1
ATOM 2844 C CA . GLU A 1 367 ? 5.084 30.943 4.429 1.00 25.02 367 GLU A CA 1
ATOM 2845 C C . GLU A 1 367 ? 5.071 30.971 2.893 1.00 25.02 367 GLU A C 1
ATOM 2847 O O . GLU A 1 367 ? 4.084 31.296 2.228 1.00 25.02 367 GLU A O 1
ATOM 2852 N N . ASP A 1 368 ? 6.249 30.641 2.385 1.00 24.97 368 ASP A N 1
ATOM 2853 C CA . ASP A 1 368 ? 6.730 30.450 1.026 1.00 24.97 368 ASP A CA 1
ATOM 2854 C C . ASP A 1 368 ? 5.720 29.773 0.065 1.00 24.97 368 ASP A C 1
ATOM 2856 O O . ASP A 1 368 ? 5.541 28.553 0.041 1.00 24.97 368 ASP A O 1
ATOM 2860 N N . VAL A 1 369 ? 5.074 30.560 -0.805 1.00 24.94 369 VAL A N 1
ATOM 2861 C CA . VAL A 1 369 ? 4.371 30.048 -1.998 1.00 24.94 369 VAL A CA 1
ATOM 2862 C C . VAL A 1 369 ? 5.363 30.065 -3.158 1.00 24.94 369 VAL A C 1
ATOM 2864 O O . VAL A 1 369 ? 5.283 30.886 -4.072 1.00 24.94 369 VAL A O 1
ATOM 2867 N N . GLY A 1 370 ? 6.339 29.161 -3.073 1.00 24.47 370 GLY A N 1
ATOM 2868 C CA . GLY A 1 370 ? 7.538 29.194 -3.901 1.00 24.47 370 GLY A CA 1
ATOM 2869 C C . GLY A 1 370 ? 8.202 27.840 -4.145 1.00 24.47 370 GLY A C 1
ATOM 2870 O O . GLY A 1 370 ? 9.416 27.795 -4.215 1.00 24.47 370 GLY A O 1
ATOM 2871 N N . ASN A 1 371 ? 7.471 26.724 -4.286 1.00 23.52 371 ASN A N 1
ATOM 2872 C CA . ASN A 1 371 ? 8.011 25.497 -4.905 1.00 23.52 371 ASN A CA 1
ATOM 2873 C C . ASN A 1 371 ? 6.918 24.433 -5.110 1.00 23.52 371 ASN A C 1
ATOM 2875 O O . ASN A 1 371 ? 6.424 23.847 -4.154 1.00 23.52 371 ASN A O 1
ATOM 2879 N N . ILE A 1 372 ? 6.558 24.118 -6.361 1.00 25.34 372 ILE A N 1
ATOM 2880 C CA . ILE A 1 372 ? 5.818 22.879 -6.696 1.00 25.34 372 ILE A CA 1
ATOM 2881 C C . ILE A 1 372 ? 6.804 21.892 -7.333 1.00 25.34 372 ILE A C 1
ATOM 2883 O O . ILE A 1 372 ? 6.616 21.373 -8.432 1.00 25.34 372 ILE A O 1
ATOM 2887 N N . GLY A 1 373 ? 7.911 21.682 -6.631 1.00 22.27 373 GLY A N 1
ATOM 2888 C CA . GLY A 1 373 ? 8.949 20.713 -6.929 1.00 22.27 373 GLY A CA 1
ATOM 2889 C C . GLY A 1 373 ? 9.472 20.204 -5.595 1.00 22.27 373 GLY A C 1
ATOM 2890 O O . GLY A 1 373 ? 9.764 21.008 -4.723 1.00 22.27 373 GLY A O 1
ATOM 2891 N N . ALA A 1 374 ? 9.545 18.881 -5.446 1.00 22.34 374 ALA A N 1
ATOM 2892 C CA . ALA A 1 374 ? 9.970 18.189 -4.229 1.00 22.34 374 ALA A CA 1
ATOM 2893 C C . ALA A 1 374 ? 9.040 18.382 -3.016 1.00 22.34 374 ALA A C 1
ATOM 2895 O O . ALA A 1 374 ? 9.233 19.252 -2.178 1.00 22.34 374 ALA A O 1
ATOM 2896 N N . LEU A 1 375 ? 8.059 17.487 -2.868 1.00 23.77 375 LEU A N 1
ATOM 2897 C CA . LEU A 1 375 ? 7.522 17.203 -1.539 1.00 23.77 375 LEU A CA 1
ATOM 2898 C C . LEU A 1 375 ? 8.658 16.579 -0.719 1.00 23.77 375 LEU A C 1
ATOM 2900 O O . LEU A 1 375 ? 9.016 15.417 -0.921 1.00 23.77 375 LEU A O 1
ATOM 2904 N N . GLU A 1 376 ? 9.254 17.362 0.172 1.00 22.70 376 GLU A N 1
ATOM 2905 C CA . GLU A 1 376 ? 10.067 16.848 1.265 1.00 22.70 376 GLU A CA 1
ATOM 2906 C C . GLU A 1 376 ? 9.167 15.963 2.146 1.00 22.70 376 GLU A C 1
ATOM 2908 O O . GLU A 1 376 ? 8.425 16.431 3.003 1.00 22.70 376 GLU A O 1
ATOM 2913 N N . PHE A 1 377 ? 9.188 14.645 1.925 1.00 32.25 377 PHE A N 1
ATOM 2914 C CA . PHE A 1 377 ? 8.428 13.659 2.713 1.00 32.25 377 PHE A CA 1
ATOM 2915 C C . PHE A 1 377 ? 9.058 13.404 4.101 1.00 32.25 377 PHE A C 1
ATOM 2917 O O . PHE A 1 377 ? 9.152 12.261 4.554 1.00 32.25 377 PHE A O 1
ATOM 2924 N N . GLY A 1 378 ? 9.533 14.470 4.749 1.00 25.30 378 GLY A N 1
ATOM 2925 C CA . GLY A 1 378 ? 10.126 14.487 6.087 1.00 25.30 378 GLY A CA 1
ATOM 2926 C C . GLY A 1 378 ? 9.297 15.248 7.122 1.00 25.30 378 GLY A C 1
ATOM 2927 O O . GLY A 1 378 ? 9.548 15.099 8.316 1.00 25.30 378 GLY A O 1
ATOM 2928 N N . GLU A 1 379 ? 8.282 16.006 6.707 1.00 25.92 379 GLU A N 1
ATOM 2929 C CA . GLU A 1 379 ? 7.391 16.671 7.651 1.00 25.92 379 GLU A CA 1
ATOM 2930 C C . GLU A 1 379 ? 6.274 15.723 8.090 1.00 25.92 379 GLU A C 1
ATOM 2932 O O . GLU A 1 379 ? 5.496 15.200 7.289 1.00 25.92 379 GLU A O 1
ATOM 2937 N N . THR A 1 380 ? 6.243 15.471 9.399 1.00 34.09 380 THR A N 1
ATOM 2938 C CA . THR A 1 380 ? 5.165 14.826 10.153 1.00 34.09 380 THR A CA 1
ATOM 2939 C C . THR A 1 380 ? 3.806 15.036 9.493 1.00 34.09 380 THR A C 1
ATOM 2941 O O . THR A 1 380 ? 3.366 16.177 9.338 1.00 34.09 380 THR A O 1
ATOM 2944 N N . LEU A 1 381 ? 3.125 13.929 9.155 1.00 36.78 381 LEU A N 1
ATOM 2945 C CA . LEU A 1 381 ? 1.686 13.907 8.879 1.00 36.78 381 LEU A CA 1
ATOM 2946 C C . LEU A 1 381 ? 1.016 14.900 9.833 1.00 36.78 381 LEU A C 1
ATOM 2948 O O . LEU A 1 381 ? 1.204 14.773 11.046 1.00 36.78 381 LEU A O 1
ATOM 2952 N N . ALA A 1 382 ? 0.299 15.900 9.301 1.00 38.00 382 ALA A N 1
ATOM 2953 C CA . ALA A 1 382 ? -0.407 16.881 10.123 1.00 38.00 382 ALA A CA 1
ATOM 2954 C C . ALA A 1 382 ? -1.078 16.144 11.297 1.00 38.00 382 ALA A C 1
ATOM 2956 O O . ALA A 1 382 ? -1.754 15.143 11.031 1.00 38.00 382 ALA A O 1
ATOM 2957 N N . PRO A 1 383 ? -0.858 16.559 12.564 1.00 42.19 383 PRO A N 1
ATOM 2958 C CA . PRO A 1 383 ? -1.162 15.718 13.714 1.00 42.19 383 PRO A CA 1
ATOM 2959 C C . PRO A 1 383 ? -2.583 15.182 13.609 1.00 42.19 383 PRO A C 1
ATOM 2961 O O . PRO A 1 383 ? -3.491 15.955 13.311 1.00 42.19 383 PRO A O 1
ATOM 2964 N N . ILE A 1 384 ? -2.807 13.895 13.879 1.00 44.25 384 ILE A N 1
ATOM 2965 C CA . ILE A 1 384 ? -4.159 13.308 13.941 1.00 44.25 384 ILE A CA 1
ATOM 2966 C C . ILE A 1 384 ? -5.097 14.164 14.782 1.00 44.25 384 ILE A C 1
ATOM 2968 O O . ILE A 1 384 ? -6.271 14.284 14.455 1.00 44.25 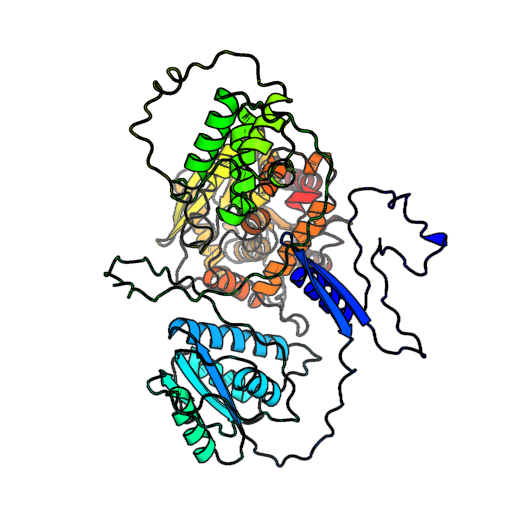384 ILE A O 1
ATOM 2972 N N . LYS A 1 385 ? -4.548 14.853 15.785 1.00 41.62 385 LYS A N 1
ATOM 2973 C CA . LYS A 1 385 ? -5.199 15.923 16.529 1.00 41.62 385 LYS A CA 1
ATOM 2974 C C . LYS A 1 385 ? -5.934 16.935 15.633 1.00 41.62 385 LYS A C 1
ATOM 2976 O O . LYS A 1 385 ? -7.103 17.159 15.870 1.00 41.62 385 LYS A O 1
ATOM 2981 N N . ARG A 1 386 ? -5.345 17.464 14.552 1.00 43.69 386 ARG A N 1
ATOM 2982 C CA . ARG A 1 386 ? -6.008 18.377 13.591 1.00 43.69 386 ARG A CA 1
ATOM 2983 C C . ARG A 1 386 ? -7.201 17.725 12.876 1.00 43.69 386 ARG A C 1
ATOM 2985 O O . ARG A 1 386 ? -8.225 18.382 12.714 1.00 43.69 386 ARG A O 1
ATOM 2992 N N . TYR A 1 387 ? -7.109 16.449 12.489 1.00 47.59 387 TYR A N 1
ATOM 2993 C CA . TYR A 1 387 ? -8.226 15.722 11.857 1.00 47.59 387 TYR A CA 1
ATOM 2994 C C . TYR A 1 387 ? -9.317 15.342 12.849 1.00 47.59 387 TYR A C 1
ATOM 2996 O O . TYR A 1 387 ? -10.496 15.464 12.536 1.00 47.59 387 TYR A O 1
ATOM 3004 N N . VAL A 1 388 ? -8.935 14.904 14.044 1.00 45.00 388 VAL A N 1
ATOM 3005 C CA . VAL A 1 388 ? -9.841 14.563 15.141 1.00 45.00 388 VAL A CA 1
ATOM 3006 C C . VAL A 1 388 ? -10.532 15.828 15.657 1.00 45.00 388 VAL A C 1
ATOM 3008 O O . VAL A 1 388 ? -11.745 15.817 15.818 1.00 45.00 388 VAL A O 1
ATOM 3011 N N . ASP A 1 389 ? -9.825 16.952 15.779 1.00 44.62 389 ASP A N 1
ATOM 3012 C CA . ASP A 1 389 ? -10.377 18.267 16.130 1.00 44.62 389 ASP A CA 1
ATOM 3013 C C . ASP A 1 389 ? -11.329 18.789 15.033 1.00 44.62 389 ASP A C 1
ATOM 3015 O O . ASP A 1 389 ? -12.432 19.258 15.328 1.00 44.62 389 ASP A O 1
ATOM 3019 N N . ALA A 1 390 ? -10.972 18.646 13.749 1.00 44.53 390 ALA A N 1
ATOM 3020 C CA . ALA A 1 390 ? -11.862 18.973 12.627 1.00 44.53 390 ALA A CA 1
ATOM 3021 C C . ALA A 1 390 ? -13.103 18.059 12.579 1.00 44.53 390 ALA A C 1
ATOM 3023 O O . ALA A 1 390 ? -14.220 18.504 12.290 1.00 44.53 390 ALA A O 1
ATOM 3024 N N . TYR A 1 391 ? -12.934 16.783 12.918 1.00 43.66 391 TYR A N 1
ATOM 3025 C CA . TYR A 1 391 ? -14.012 15.815 13.064 1.00 43.66 391 TYR A CA 1
ATOM 3026 C C . TYR A 1 391 ? -14.925 16.135 14.258 1.00 43.66 391 TYR A C 1
ATOM 3028 O O . TYR A 1 391 ? -16.148 16.016 14.160 1.00 43.66 391 TYR A O 1
ATOM 3036 N N . HIS A 1 392 ? -14.366 16.611 15.371 1.00 47.62 392 HIS A N 1
ATOM 3037 C CA . HIS A 1 392 ? -15.114 17.041 16.551 1.00 47.62 392 HIS A CA 1
ATOM 3038 C C . HIS A 1 392 ? -16.016 18.232 16.269 1.00 47.62 392 HIS A C 1
ATOM 3040 O O . HIS A 1 392 ? -17.193 18.214 16.638 1.00 47.62 392 HIS A O 1
ATOM 3046 N N . ASN A 1 393 ? -15.485 19.228 15.564 1.00 46.47 393 ASN A N 1
ATOM 3047 C CA . ASN A 1 393 ? -16.240 20.421 15.200 1.00 46.47 393 ASN A CA 1
ATOM 3048 C C . ASN A 1 393 ? -17.383 20.115 14.215 1.00 46.47 393 ASN A C 1
ATOM 3050 O O . ASN A 1 393 ? -18.363 20.857 14.171 1.00 46.47 393 ASN A O 1
ATOM 3054 N N . SER A 1 394 ? -17.297 19.013 13.457 1.00 42.16 394 SER A N 1
ATOM 3055 C CA . SER A 1 394 ? -18.282 18.639 12.431 1.00 42.16 394 SER A CA 1
ATOM 3056 C C . SER A 1 394 ? -19.329 17.607 12.882 1.00 42.16 394 SER A C 1
ATOM 3058 O O . SER A 1 394 ? -20.486 17.716 12.474 1.00 42.16 394 SER A O 1
ATOM 3060 N N . THR A 1 395 ? -19.000 16.649 13.764 1.00 40.81 395 THR A N 1
ATOM 3061 C CA . THR A 1 395 ? -19.852 15.451 13.969 1.00 40.81 395 THR A CA 1
ATOM 3062 C C . THR A 1 395 ? -20.699 15.369 15.239 1.00 40.81 395 THR A C 1
ATOM 3064 O O . THR A 1 395 ? -21.431 14.390 15.403 1.00 40.81 395 THR A O 1
ATOM 3067 N N . LYS A 1 396 ? -20.680 16.361 16.140 1.00 47.66 396 LYS A N 1
ATOM 3068 C CA . LYS A 1 396 ? -21.449 16.314 17.410 1.00 47.66 396 LYS A CA 1
ATOM 3069 C C . LYS A 1 396 ? -21.206 15.028 18.235 1.00 47.66 396 LYS A C 1
ATOM 3071 O O . LYS A 1 396 ? -22.122 14.542 18.906 1.00 47.66 396 LYS A O 1
ATOM 3076 N N . VAL A 1 397 ? -19.998 14.457 18.208 1.00 49.06 397 VAL A N 1
ATOM 3077 C CA . VAL A 1 397 ? -19.620 13.397 19.162 1.00 49.06 397 VAL A CA 1
ATOM 3078 C C . VAL A 1 397 ? -19.616 14.012 20.560 1.00 49.06 397 VAL A C 1
ATOM 3080 O O . VAL A 1 397 ? -18.882 14.960 20.818 1.00 49.06 397 VAL A O 1
ATOM 3083 N N . ARG A 1 398 ? -20.481 13.516 21.453 1.00 49.38 398 ARG A N 1
ATOM 3084 C CA . ARG A 1 398 ? -20.669 14.097 22.797 1.00 49.38 398 ARG A CA 1
ATOM 3085 C C . ARG A 1 398 ? -19.491 13.847 23.746 1.00 49.38 398 ARG A C 1
ATOM 3087 O O . ARG A 1 398 ? -19.379 14.557 24.739 1.00 49.38 398 ARG A O 1
ATOM 3094 N N . HIS A 1 399 ? -18.642 12.859 23.462 1.00 58.06 399 HIS A N 1
ATOM 3095 C CA . HIS A 1 399 ? -17.512 12.481 24.311 1.00 58.06 399 HIS A CA 1
ATOM 3096 C C . HIS A 1 399 ? -16.193 13.029 23.752 1.00 58.06 399 HIS A C 1
ATOM 3098 O O . HIS A 1 399 ? -15.910 12.903 22.561 1.00 58.06 399 HIS A O 1
ATOM 3104 N N . LYS A 1 400 ? -15.391 13.648 24.625 1.00 65.88 400 LYS A N 1
ATOM 3105 C CA . LYS A 1 400 ? -14.063 14.185 24.301 1.00 65.88 400 LYS A CA 1
ATOM 3106 C C . LYS A 1 400 ? -13.145 13.031 23.879 1.00 65.88 400 LYS A C 1
ATOM 3108 O O . LYS A 1 400 ? -13.052 12.048 24.611 1.00 65.88 400 LYS A O 1
ATOM 3113 N N . VAL A 1 401 ? -12.500 13.131 22.715 1.00 69.56 401 VAL A N 1
ATOM 3114 C CA . VAL A 1 401 ? -11.381 12.242 22.3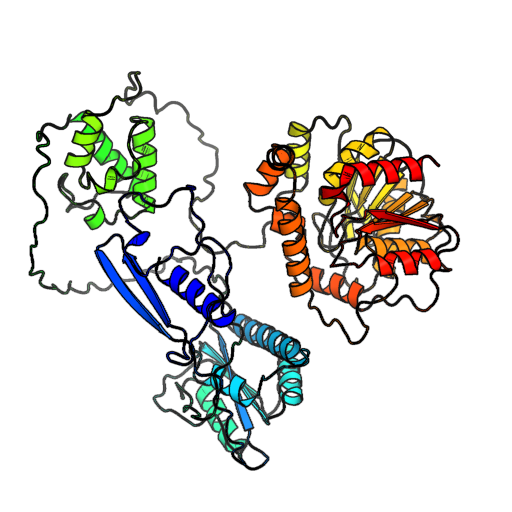63 1.00 69.56 401 VAL A CA 1
ATOM 3115 C C . VAL A 1 401 ? -10.114 12.869 22.928 1.00 69.56 401 VAL A C 1
ATOM 3117 O O . VAL A 1 401 ? -9.923 14.084 22.846 1.00 69.56 401 VAL A O 1
ATOM 3120 N N . THR A 1 402 ? -9.263 12.049 23.525 1.00 80.31 402 THR A N 1
ATOM 3121 C CA . THR A 1 402 ? -7.932 12.448 23.975 1.00 80.31 402 THR A CA 1
ATOM 3122 C C . THR A 1 402 ? -6.883 11.532 23.369 1.00 80.31 402 THR A C 1
ATOM 3124 O O . THR A 1 402 ? -7.184 10.441 22.881 1.00 80.31 402 THR A O 1
ATOM 3127 N N . THR A 1 403 ? -5.645 12.008 23.380 1.00 80.81 403 THR A N 1
ATOM 3128 C CA . THR A 1 403 ? -4.480 11.211 23.021 1.00 80.81 403 THR A CA 1
ATOM 3129 C C . THR A 1 403 ? -3.639 11.043 24.271 1.00 80.81 403 THR A C 1
ATOM 3131 O O . THR A 1 403 ? -3.277 12.036 24.899 1.00 80.81 403 THR A O 1
ATOM 3134 N N . GLU A 1 404 ? -3.323 9.800 24.603 1.00 86.62 404 GLU A N 1
ATOM 3135 C CA . GLU A 1 404 ? -2.421 9.439 25.689 1.00 86.62 404 GLU A CA 1
ATOM 3136 C C . GLU A 1 404 ? -1.135 8.873 25.090 1.00 86.62 404 GLU A C 1
ATOM 3138 O O . GLU A 1 404 ? -1.172 8.070 24.159 1.00 86.62 404 GLU A O 1
ATOM 3143 N N . ASN A 1 405 ? 0.005 9.293 25.621 1.00 89.44 405 ASN A N 1
ATOM 3144 C CA . ASN A 1 405 ? 1.318 8.805 25.218 1.00 89.44 405 ASN A CA 1
ATOM 3145 C C . ASN A 1 405 ? 1.879 7.961 26.358 1.00 89.44 405 ASN A C 1
ATOM 3147 O O . ASN A 1 405 ? 1.994 8.450 27.484 1.00 89.44 405 ASN A O 1
ATOM 3151 N N . VAL A 1 406 ? 2.194 6.696 26.085 1.00 93.06 406 VAL A N 1
ATOM 3152 C CA . VAL A 1 406 ? 2.717 5.771 27.097 1.00 93.06 406 VAL A CA 1
ATOM 3153 C C . VAL A 1 406 ? 4.095 5.262 26.710 1.00 93.06 406 VAL A C 1
ATOM 3155 O O . VAL A 1 406 ? 4.353 4.942 25.553 1.00 93.06 406 VAL A O 1
ATOM 3158 N N . SER A 1 407 ? 4.993 5.160 27.689 1.00 93.50 407 SER A N 1
ATOM 3159 C CA . SER A 1 407 ? 6.335 4.629 27.457 1.00 93.50 407 SER A CA 1
ATOM 3160 C C . SER A 1 407 ? 6.359 3.125 27.704 1.00 93.50 407 SER A C 1
ATOM 3162 O O . SER A 1 407 ? 6.158 2.673 28.829 1.00 93.50 407 SER A O 1
ATOM 3164 N N . VAL A 1 408 ? 6.637 2.343 26.662 1.00 90.88 408 VAL A N 1
ATOM 3165 C CA . VAL A 1 408 ? 6.762 0.884 26.744 1.00 90.88 408 VAL A CA 1
ATOM 3166 C C . VAL A 1 408 ? 8.114 0.478 26.179 1.00 90.88 408 VAL A C 1
ATOM 3168 O O . VAL A 1 408 ? 8.431 0.768 25.029 1.00 90.88 408 VAL A O 1
ATOM 3171 N N . ASN A 1 409 ? 8.936 -0.189 26.993 1.00 84.50 409 ASN A N 1
ATOM 3172 C CA . ASN A 1 409 ? 10.301 -0.597 26.628 1.00 84.50 409 ASN A CA 1
ATOM 3173 C C . ASN A 1 409 ? 11.173 0.557 26.086 1.00 84.50 409 ASN A C 1
ATOM 3175 O O . ASN A 1 409 ? 12.020 0.350 25.220 1.00 84.50 409 ASN A O 1
ATOM 3179 N N . GLY A 1 410 ? 10.960 1.776 26.592 1.00 81.38 410 GLY A N 1
ATOM 3180 C CA . GLY A 1 410 ? 11.689 2.975 26.170 1.00 81.38 410 GLY A CA 1
ATOM 3181 C C . GLY A 1 410 ? 11.212 3.598 24.854 1.00 81.38 410 GLY A C 1
ATOM 3182 O O . GLY A 1 410 ? 11.795 4.593 24.438 1.00 81.38 410 GLY A O 1
ATOM 3183 N N . ALA A 1 411 ? 10.166 3.057 24.223 1.00 84.94 411 ALA A N 1
ATOM 3184 C CA . ALA A 1 411 ? 9.501 3.658 23.070 1.00 84.94 411 ALA A CA 1
ATOM 3185 C C . ALA A 1 411 ? 8.206 4.352 23.503 1.00 84.94 411 ALA A C 1
ATOM 3187 O O . ALA A 1 411 ? 7.457 3.816 24.325 1.00 84.94 411 ALA A O 1
ATOM 3188 N N . ASN A 1 412 ? 7.936 5.535 22.956 1.00 91.69 412 ASN A N 1
ATOM 3189 C CA . ASN A 1 412 ? 6.662 6.211 23.138 1.00 91.69 412 ASN A CA 1
ATOM 3190 C C . ASN A 1 412 ? 5.604 5.609 22.208 1.00 91.69 412 ASN A C 1
ATOM 3192 O O . ASN A 1 412 ? 5.794 5.580 20.994 1.00 91.69 412 ASN A O 1
ATOM 3196 N N . ILE A 1 413 ? 4.485 5.150 22.764 1.00 93.62 413 ILE A N 1
ATOM 3197 C CA . ILE A 1 413 ? 3.348 4.623 22.010 1.00 93.62 413 ILE A CA 1
ATOM 3198 C C . ILE A 1 413 ? 2.143 5.534 22.222 1.00 93.62 413 ILE A C 1
ATOM 3200 O O . ILE A 1 413 ? 1.667 5.728 23.342 1.00 93.62 413 ILE A O 1
ATOM 3204 N N . GLU A 1 414 ? 1.640 6.076 21.120 1.00 90.44 414 GLU A N 1
ATOM 3205 C CA . GLU A 1 414 ? 0.482 6.956 21.088 1.00 90.44 414 GLU A CA 1
ATOM 3206 C C . GLU A 1 414 ? -0.812 6.130 21.084 1.00 90.44 414 GLU A C 1
ATOM 3208 O O . GLU A 1 414 ? -0.977 5.192 20.301 1.00 90.44 414 GLU A O 1
ATOM 3213 N N . CYS A 1 415 ? -1.761 6.495 21.942 1.00 91.31 415 CYS A N 1
ATOM 3214 C CA . CYS A 1 415 ? -3.068 5.860 22.045 1.00 91.31 415 CYS A CA 1
ATOM 3215 C C . CYS A 1 415 ? -4.174 6.903 21.954 1.00 91.31 415 CYS A C 1
ATOM 3217 O O . CYS A 1 415 ? -4.181 7.884 22.695 1.00 91.31 415 CYS A O 1
ATOM 3219 N N . MET A 1 416 ? -5.163 6.661 21.101 1.00 88.62 416 MET A N 1
ATOM 3220 C CA . MET A 1 416 ? -6.388 7.452 21.105 1.00 88.62 416 MET A CA 1
ATOM 3221 C C . MET A 1 416 ? -7.382 6.869 22.116 1.00 88.62 416 MET A C 1
ATOM 3223 O O . MET A 1 416 ? -7.617 5.660 22.130 1.00 88.62 416 MET A O 1
ATOM 3227 N N . VAL A 1 417 ? -7.992 7.733 22.926 1.00 89.56 417 VAL A N 1
ATOM 3228 C CA . VAL A 1 417 ? -8.942 7.382 23.988 1.00 89.56 417 VAL A CA 1
ATOM 3229 C C . VAL A 1 417 ? -10.251 8.137 23.783 1.00 89.56 417 VAL A C 1
ATOM 3231 O O . VAL A 1 417 ? -10.252 9.343 23.545 1.00 89.56 417 VAL A O 1
ATOM 3234 N N . CYS A 1 418 ? -11.388 7.445 23.860 1.00 86.81 418 CYS A N 1
ATOM 3235 C CA . CYS A 1 418 ? -12.703 8.070 23.707 1.00 86.81 418 CYS A CA 1
ATOM 3236 C C . CYS A 1 418 ? -13.787 7.343 24.507 1.00 86.81 418 CYS A C 1
ATOM 3238 O O . CYS A 1 418 ? -13.844 6.118 24.499 1.00 86.81 418 CYS A O 1
ATOM 3240 N N . GLY A 1 419 ? -14.704 8.093 25.121 1.00 88.50 419 GLY A N 1
ATOM 3241 C CA . GLY A 1 419 ? -15.841 7.523 25.849 1.00 88.50 419 GLY A CA 1
ATOM 3242 C C . GLY A 1 419 ? -15.489 7.024 27.251 1.00 88.50 419 GLY A C 1
ATOM 3243 O O . GLY A 1 419 ? -14.373 7.186 27.740 1.00 88.50 419 GLY A O 1
ATOM 3244 N N . GLU A 1 420 ? -16.476 6.424 27.908 1.00 89.06 420 GLU A N 1
ATOM 3245 C CA . GLU A 1 420 ? -16.396 5.930 29.286 1.00 89.06 420 GLU A CA 1
ATOM 3246 C C . GLU A 1 420 ? -17.095 4.569 29.403 1.00 89.06 420 GLU A C 1
ATOM 3248 O O . GLU A 1 420 ? -17.894 4.202 28.543 1.00 89.06 420 GLU A O 1
ATOM 3253 N N . GLY A 1 421 ? -16.823 3.828 30.480 1.00 91.69 421 GLY A N 1
ATOM 3254 C CA . GLY A 1 421 ? -17.403 2.502 30.725 1.00 91.69 421 GLY A CA 1
ATOM 3255 C C .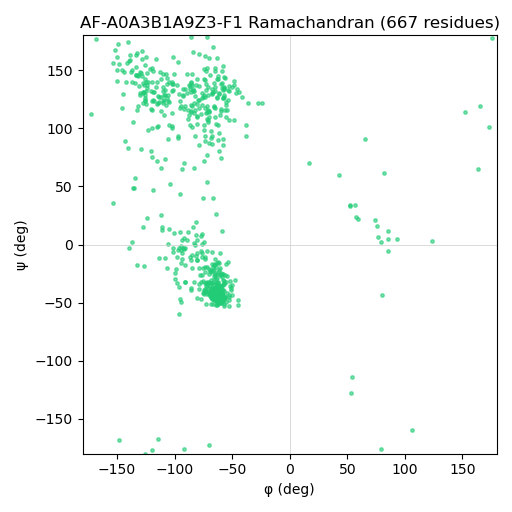 GLY A 1 421 ? -16.409 1.355 30.502 1.00 91.69 421 GLY A C 1
ATOM 3256 O O . GLY A 1 421 ? -15.197 1.584 30.562 1.00 91.69 421 GLY A O 1
ATOM 3257 N N . PRO A 1 422 ? -16.893 0.116 30.276 1.00 94.50 422 PRO A N 1
ATOM 3258 C CA . PRO A 1 422 ? -16.033 -1.032 30.001 1.00 94.50 422 PRO A CA 1
ATOM 3259 C C . PRO A 1 422 ? -15.132 -0.778 28.792 1.00 94.50 422 PRO A C 1
ATOM 3261 O O . PRO A 1 422 ? -15.532 -0.117 27.831 1.00 94.50 422 PRO A O 1
ATOM 3264 N N . THR A 1 423 ? -13.905 -1.287 28.847 1.00 96.94 423 THR A N 1
ATOM 3265 C CA . THR A 1 423 ? -12.880 -0.949 27.862 1.00 96.94 423 THR A CA 1
ATOM 3266 C C . THR A 1 423 ? -12.906 -1.889 26.658 1.00 96.94 423 THR A C 1
ATOM 3268 O O . THR A 1 423 ? -12.876 -3.114 26.801 1.00 96.94 423 THR A O 1
ATOM 3271 N N . VAL A 1 424 ? -12.906 -1.294 25.464 1.00 97.44 424 VAL A N 1
ATOM 3272 C CA . VAL A 1 424 ? -12.772 -1.982 24.176 1.00 97.44 424 VAL A CA 1
ATOM 3273 C C . VAL A 1 424 ? -11.526 -1.457 23.465 1.00 97.44 424 VAL A C 1
ATOM 3275 O O . VAL A 1 424 ? -11.406 -0.258 23.211 1.00 97.44 424 VAL A O 1
ATOM 3278 N N . ILE A 1 425 ? -10.610 -2.357 23.123 1.00 98.06 425 ILE A N 1
ATOM 3279 C CA . ILE A 1 425 ? -9.403 -2.057 22.353 1.00 98.06 425 ILE A CA 1
ATOM 3280 C C . ILE A 1 425 ? -9.677 -2.346 20.877 1.00 98.06 425 ILE A C 1
ATOM 3282 O O . ILE A 1 425 ? -10.051 -3.470 20.534 1.00 98.06 425 ILE A O 1
ATOM 3286 N N . LEU A 1 426 ? -9.486 -1.360 19.998 1.00 97.38 426 LEU A N 1
ATOM 3287 C CA . LEU A 1 426 ? -9.602 -1.555 18.549 1.00 97.38 426 LEU A CA 1
ATOM 3288 C C . LEU A 1 426 ? -8.211 -1.563 17.917 1.00 97.38 426 LEU A C 1
ATOM 3290 O O . LEU A 1 426 ? -7.461 -0.600 18.045 1.00 97.38 426 LEU A O 1
ATOM 3294 N N . LEU A 1 427 ? -7.882 -2.643 17.214 1.00 97.00 427 LEU A N 1
ATOM 3295 C CA . LEU A 1 427 ? -6.619 -2.827 16.511 1.00 97.00 427 LEU A CA 1
ATOM 3296 C C . LEU A 1 427 ? -6.818 -2.596 15.002 1.00 97.00 427 LEU A C 1
ATOM 3298 O O . LEU A 1 427 ? -7.545 -3.372 14.366 1.00 97.00 427 LEU A O 1
ATOM 3302 N N . PRO A 1 428 ? -6.223 -1.527 14.430 1.00 91.69 428 PRO A N 1
ATOM 3303 C CA . PRO A 1 428 ? -6.387 -1.173 13.020 1.00 91.69 428 PRO A CA 1
ATOM 3304 C C . PRO A 1 428 ? -5.848 -2.231 12.032 1.00 91.69 428 PRO A C 1
ATOM 3306 O O . PRO A 1 428 ? -5.000 -3.052 12.390 1.00 91.69 428 PRO A O 1
ATOM 3309 N N . PRO A 1 429 ? -6.302 -2.200 10.765 1.00 89.06 429 PRO A N 1
ATOM 3310 C CA . PRO A 1 429 ? -5.729 -2.991 9.683 1.00 89.06 429 PRO A CA 1
ATOM 3311 C C . PRO A 1 429 ? -4.352 -2.453 9.254 1.00 89.06 429 PRO A C 1
ATOM 3313 O O . PRO A 1 429 ? -3.847 -1.460 9.785 1.00 89.06 429 PRO A O 1
ATOM 3316 N N . PHE A 1 430 ? -3.728 -3.138 8.290 1.00 84.12 430 PHE A N 1
ATOM 3317 C CA . PHE A 1 430 ? -2.385 -2.814 7.806 1.00 84.12 430 PHE A CA 1
ATOM 3318 C C . PHE A 1 430 ? -2.272 -1.346 7.377 1.00 84.12 430 PHE A C 1
ATOM 3320 O O . PHE A 1 430 ? -3.126 -0.845 6.650 1.00 84.12 430 PHE A O 1
ATOM 3327 N N . ASN A 1 431 ? -1.197 -0.693 7.831 1.00 74.88 431 ASN A N 1
ATOM 3328 C CA . ASN A 1 431 ? -0.840 0.685 7.490 1.00 74.88 431 ASN A CA 1
ATOM 3329 C C . ASN A 1 431 ? -1.917 1.744 7.827 1.00 74.88 431 ASN A C 1
ATOM 3331 O O . ASN A 1 431 ? -1.937 2.836 7.271 1.00 74.88 431 ASN A O 1
ATOM 3335 N N . SER A 1 432 ? -2.797 1.454 8.786 1.00 76.94 432 SER A N 1
ATOM 3336 C CA . SER A 1 432 ? -3.861 2.371 9.198 1.00 76.94 432 SER A CA 1
ATOM 3337 C C . SER A 1 432 ? -3.760 2.773 10.676 1.00 76.94 432 SER A C 1
ATOM 3339 O O . SER A 1 432 ? -2.817 2.412 11.380 1.00 76.94 432 SER A O 1
ATOM 3341 N N . SER A 1 433 ? -4.728 3.554 11.156 1.00 76.00 433 SER A N 1
ATOM 3342 C CA . SER A 1 433 ? -4.754 4.099 12.517 1.00 76.00 433 SER A CA 1
ATOM 3343 C C . SER A 1 433 ? -6.172 4.270 13.058 1.00 76.00 433 SER A C 1
ATOM 3345 O O . SER A 1 433 ? -7.132 3.776 12.469 1.00 76.00 433 SER A O 1
ATOM 3347 N N . ALA A 1 434 ? -6.333 4.971 14.187 1.00 78.38 434 ALA A N 1
ATOM 3348 C CA . ALA A 1 434 ? -7.623 5.167 14.845 1.00 78.38 434 ALA A CA 1
ATOM 3349 C C . ALA A 1 434 ? -8.715 5.763 13.952 1.00 78.38 434 ALA A C 1
ATOM 3351 O O . ALA A 1 434 ? -9.902 5.497 14.148 1.00 78.38 434 ALA A O 1
ATOM 3352 N N . ILE A 1 435 ? -8.322 6.526 12.937 1.00 72.50 435 ILE A N 1
ATOM 3353 C CA . ILE A 1 435 ? -9.258 7.183 12.037 1.00 72.50 435 ILE A CA 1
ATOM 3354 C C . ILE A 1 435 ? -10.086 6.184 11.208 1.00 72.50 435 ILE A C 1
ATOM 3356 O O . ILE A 1 435 ? -11.232 6.466 10.875 1.00 72.50 435 ILE A O 1
ATOM 3360 N N . ILE A 1 436 ? -9.596 4.966 10.960 1.00 75.81 436 ILE A N 1
ATOM 3361 C CA . ILE A 1 436 ? -10.372 3.926 10.260 1.00 75.81 436 ILE A CA 1
ATOM 3362 C C . ILE A 1 436 ? -11.617 3.480 11.049 1.00 75.81 436 ILE A C 1
ATOM 3364 O O . ILE A 1 436 ? -12.568 2.946 10.481 1.00 75.81 436 ILE A O 1
ATOM 3368 N N . TRP A 1 437 ? -11.636 3.739 12.358 1.00 83.44 437 TRP A N 1
ATOM 3369 C CA . TRP A 1 437 ? -12.710 3.363 13.273 1.00 83.44 437 TRP A CA 1
ATOM 3370 C C . TRP A 1 437 ? -13.729 4.474 13.492 1.00 83.44 437 TRP A C 1
ATOM 3372 O O . TRP A 1 437 ? -14.578 4.372 14.372 1.00 83.44 437 TRP A O 1
ATOM 3382 N N . ILE A 1 438 ? -13.682 5.545 12.704 1.00 76.50 438 ILE A N 1
ATOM 3383 C CA . ILE A 1 438 ? -14.419 6.783 12.965 1.00 76.50 438 ILE A CA 1
ATOM 3384 C C . ILE A 1 438 ? -15.925 6.584 13.216 1.00 76.50 438 ILE A C 1
ATOM 3386 O O . ILE A 1 438 ? -16.510 7.230 14.087 1.00 76.50 438 ILE A O 1
ATOM 3390 N N . ARG A 1 439 ? -16.548 5.626 12.518 1.00 82.12 439 ARG A N 1
ATOM 3391 C CA . ARG A 1 439 ? -17.966 5.259 12.676 1.00 82.12 439 ARG A CA 1
ATOM 3392 C C . ARG A 1 439 ? -18.238 4.403 13.913 1.00 82.12 439 ARG A C 1
ATOM 3394 O O . ARG A 1 439 ? -19.315 4.509 14.498 1.00 82.12 439 ARG A O 1
ATOM 3401 N N . GLN A 1 440 ? -17.287 3.565 14.309 1.00 88.75 440 GLN A N 1
ATOM 3402 C CA . GLN A 1 440 ? -17.355 2.765 15.531 1.00 88.75 440 GLN A CA 1
ATOM 3403 C C . GLN A 1 440 ? -17.134 3.656 16.751 1.00 88.75 440 GLN A C 1
ATOM 3405 O O . GLN A 1 440 ? -17.870 3.535 17.723 1.00 88.75 440 GLN A O 1
ATOM 3410 N N . LEU A 1 441 ? -16.208 4.616 16.674 1.00 84.69 441 LEU A N 1
ATOM 3411 C CA . LEU A 1 441 ? -15.973 5.595 17.734 1.00 84.69 441 LEU A CA 1
ATOM 3412 C C . LEU A 1 441 ? -17.238 6.392 18.056 1.00 84.69 441 LEU A C 1
ATOM 3414 O O . LEU A 1 441 ? -17.568 6.545 19.225 1.00 84.69 441 LEU A O 1
ATOM 3418 N N . GLN A 1 442 ? -17.993 6.841 17.046 1.00 78.19 442 GLN A N 1
ATOM 3419 C CA . GLN A 1 442 ? -19.257 7.567 17.262 1.00 78.19 442 GLN A CA 1
ATOM 3420 C C . GLN A 1 442 ? -20.292 6.769 18.055 1.00 78.19 442 GLN A C 1
ATOM 3422 O O . GLN A 1 442 ? -21.049 7.347 18.834 1.00 78.19 442 GLN A O 1
ATOM 3427 N N . GLU A 1 443 ? -20.373 5.464 17.806 1.00 85.94 443 GLU A N 1
ATOM 3428 C CA . GLU A 1 443 ? -21.447 4.636 18.343 1.00 85.94 443 GLU A CA 1
ATOM 3429 C C . GLU A 1 443 ? -21.047 3.959 19.650 1.00 85.94 443 GLU A C 1
ATOM 3431 O O . GLU A 1 443 ? -21.766 4.067 20.640 1.00 85.94 443 GLU A O 1
ATOM 3436 N N . LEU A 1 444 ? -19.881 3.312 19.677 1.00 89.75 444 LEU A N 1
ATOM 3437 C CA . LEU A 1 444 ? -19.426 2.538 20.827 1.00 89.75 444 LEU A CA 1
ATOM 3438 C C . LEU A 1 444 ? -19.022 3.434 22.003 1.00 89.75 444 LEU A C 1
ATOM 3440 O O . LEU A 1 444 ? -19.270 3.056 23.145 1.00 89.75 444 LEU A O 1
ATOM 3444 N N . SER A 1 445 ? -18.496 4.644 21.756 1.00 88.44 445 SER A N 1
ATOM 3445 C CA . SER A 1 445 ? -18.104 5.574 22.836 1.00 88.44 445 SER A CA 1
ATOM 3446 C C . SER A 1 445 ? -19.264 6.020 23.732 1.00 88.44 445 SER A C 1
ATOM 3448 O O . SER A 1 445 ? -19.033 6.542 24.819 1.00 88.44 445 SER A O 1
ATOM 3450 N N . LYS A 1 446 ? -20.515 5.802 23.303 1.00 88.25 446 LYS A N 1
ATOM 3451 C CA . LYS A 1 446 ? -21.712 6.084 24.107 1.00 88.25 446 LYS A CA 1
ATOM 3452 C C . LYS A 1 446 ? -21.851 5.154 25.316 1.00 88.25 446 LYS A C 1
ATOM 3454 O O . LYS A 1 446 ? -22.584 5.490 26.241 1.00 88.25 446 LYS A O 1
ATOM 3459 N N . GLN A 1 447 ? -21.237 3.970 25.270 1.00 90.88 447 GLN A N 1
ATOM 3460 C CA . GLN A 1 447 ? -21.393 2.916 26.285 1.00 90.88 447 GLN A CA 1
ATOM 3461 C C . GLN A 1 447 ? -20.063 2.308 26.746 1.00 90.88 447 GLN A C 1
ATOM 3463 O O . GLN A 1 447 ? -20.026 1.652 27.786 1.00 90.88 447 GLN A O 1
ATOM 3468 N N . TYR A 1 448 ? -18.995 2.501 25.973 1.00 93.31 448 TYR A N 1
ATOM 3469 C CA . TYR A 1 448 ? -17.697 1.884 26.194 1.00 93.31 448 TYR A CA 1
ATOM 3470 C C . TYR A 1 448 ? -16.580 2.923 26.159 1.00 93.31 448 TYR A C 1
ATOM 3472 O O . TYR A 1 448 ? -16.627 3.890 25.394 1.00 93.31 448 TYR A O 1
ATOM 3480 N N . LYS A 1 449 ? -15.523 2.668 26.935 1.00 94.62 449 LYS A N 1
ATOM 3481 C CA . LYS A 1 449 ? -14.250 3.374 26.800 1.00 94.62 449 LYS A CA 1
ATOM 3482 C C . LYS A 1 449 ? -13.449 2.714 25.686 1.00 94.62 449 LYS A C 1
ATOM 3484 O O . LYS A 1 449 ? -13.034 1.565 25.809 1.00 94.62 449 LYS A O 1
ATOM 3489 N N . ILE A 1 450 ? -13.239 3.430 24.594 1.00 94.56 450 ILE A N 1
ATOM 3490 C CA . ILE A 1 450 ? -12.529 2.933 23.421 1.00 94.56 450 ILE A CA 1
ATOM 3491 C C . ILE A 1 450 ? -11.075 3.372 23.475 1.00 94.56 450 ILE A C 1
ATOM 3493 O O . ILE A 1 450 ? -10.798 4.559 23.640 1.00 94.56 450 ILE A O 1
ATOM 3497 N N . ILE A 1 451 ? -10.167 2.417 23.290 1.00 95.50 451 ILE A N 1
ATOM 3498 C CA . ILE A 1 451 ? -8.733 2.663 23.146 1.00 95.50 451 ILE A CA 1
ATOM 3499 C C . ILE A 1 451 ? -8.298 2.178 21.768 1.00 95.50 451 ILE A C 1
ATOM 3501 O O . ILE A 1 451 ? -8.602 1.050 21.375 1.00 95.50 451 ILE A O 1
ATOM 3505 N N . VAL A 1 452 ? -7.559 3.013 21.046 1.00 94.50 452 VAL A N 1
ATOM 3506 C CA . VAL A 1 452 ? -6.906 2.624 19.796 1.00 94.50 452 VAL A CA 1
ATOM 3507 C C . VAL A 1 452 ? -5.411 2.893 19.919 1.00 94.50 452 VAL A C 1
ATOM 3509 O O . VAL A 1 452 ? -4.999 4.045 19.768 1.00 94.50 452 VAL A O 1
ATOM 3512 N N . PRO A 1 453 ? -4.594 1.872 20.227 1.00 94.75 453 PRO A N 1
ATOM 3513 C CA . PRO A 1 453 ? -3.150 2.028 20.200 1.00 94.75 453 PRO A CA 1
ATOM 3514 C C . PRO A 1 453 ? -2.678 2.157 18.749 1.00 94.75 453 PRO A C 1
ATOM 3516 O O . PRO A 1 453 ? -3.106 1.400 17.871 1.00 94.75 453 PRO A O 1
ATOM 3519 N N . HIS A 1 454 ? -1.788 3.108 18.488 1.00 90.56 454 HIS A N 1
ATOM 3520 C CA . HIS A 1 454 ? -1.088 3.198 17.213 1.00 90.56 454 HIS A CA 1
ATOM 3521 C C . HIS A 1 454 ? 0.124 2.264 17.241 1.00 90.56 454 HIS A C 1
ATOM 3523 O O . HIS A 1 454 ? 0.869 2.215 18.217 1.00 90.56 454 HIS A O 1
ATOM 3529 N N . TYR A 1 455 ? 0.296 1.459 16.191 1.00 92.69 455 TYR A N 1
ATOM 3530 C CA . TYR A 1 455 ? 1.418 0.526 16.142 1.00 92.69 455 TYR A CA 1
ATOM 3531 C C . TYR A 1 455 ? 2.761 1.275 16.101 1.00 92.69 455 TYR A C 1
ATOM 3533 O O . TYR A 1 455 ? 2.813 2.382 15.560 1.00 92.69 455 TYR A O 1
ATOM 3541 N N . PRO A 1 456 ? 3.856 0.677 16.613 1.00 91.12 456 PRO A N 1
ATOM 3542 C CA . PRO A 1 456 ? 5.188 1.267 16.536 1.00 91.12 456 PRO A CA 1
ATOM 3543 C C . PRO A 1 456 ? 5.524 1.805 15.141 1.00 91.12 456 PRO A C 1
ATOM 3545 O O . PRO A 1 456 ? 5.365 1.103 14.138 1.00 91.12 456 PRO A O 1
ATOM 3548 N N . GLY A 1 457 ? 5.997 3.049 15.073 1.00 80.94 457 GLY A N 1
ATOM 3549 C CA . GLY A 1 457 ? 6.360 3.719 13.826 1.00 80.94 457 GLY A CA 1
ATOM 3550 C C . GLY A 1 457 ? 5.190 4.233 12.975 1.00 80.94 457 GLY A C 1
ATOM 3551 O O . GLY A 1 457 ? 5.419 4.693 11.853 1.00 80.94 457 GLY A O 1
ATOM 3552 N N . LEU A 1 458 ? 3.954 4.150 13.479 1.00 79.94 458 LEU A N 1
ATOM 3553 C CA . LEU A 1 458 ? 2.784 4.805 12.898 1.00 79.94 458 LEU A CA 1
ATOM 3554 C C . LEU A 1 458 ? 2.392 6.022 13.748 1.00 79.94 458 LEU A C 1
ATOM 3556 O O . LEU A 1 458 ? 2.367 5.953 14.979 1.00 79.94 458 LEU A O 1
ATOM 3560 N N . ASN A 1 459 ? 2.016 7.115 13.081 1.00 73.69 459 ASN A N 1
ATOM 3561 C CA . ASN A 1 459 ? 1.584 8.370 13.711 1.00 73.69 459 ASN A CA 1
ATOM 3562 C C . ASN A 1 459 ? 2.593 8.907 14.745 1.00 73.69 459 ASN A C 1
ATOM 3564 O O . ASN A 1 459 ? 3.766 9.056 14.418 1.00 73.69 459 ASN A O 1
ATOM 3568 N N . GLY A 1 460 ? 2.148 9.215 15.972 1.00 73.50 460 GLY A N 1
ATOM 3569 C CA . GLY A 1 460 ? 3.000 9.685 17.065 1.00 73.50 460 GLY A CA 1
ATOM 3570 C C . GLY A 1 460 ? 3.748 8.584 17.827 1.00 73.50 460 GLY A C 1
ATOM 3571 O O . GLY A 1 460 ? 4.331 8.879 18.868 1.00 73.50 460 GLY A O 1
ATOM 3572 N N . SER A 1 461 ? 3.713 7.327 17.362 1.00 84.06 461 SER A N 1
ATOM 3573 C CA . SER A 1 461 ? 4.401 6.213 18.029 1.00 84.06 461 SER A CA 1
ATOM 3574 C C . SER A 1 461 ? 5.805 5.992 17.479 1.00 84.06 461 SER A C 1
ATOM 3576 O O . SER A 1 461 ? 6.002 5.863 16.269 1.00 84.06 461 SER A O 1
ATOM 3578 N N . ASP A 1 462 ? 6.772 5.833 18.375 1.00 84.94 462 ASP A N 1
ATOM 3579 C CA . ASP A 1 462 ? 8.150 5.509 18.029 1.00 84.94 462 ASP A CA 1
ATOM 3580 C C . ASP A 1 462 ? 8.256 4.124 17.383 1.00 84.94 462 ASP A C 1
ATOM 3582 O O . ASP A 1 462 ? 7.514 3.188 17.699 1.00 84.94 462 ASP A O 1
ATOM 3586 N N . TRP A 1 463 ? 9.228 3.961 16.485 1.00 86.62 463 TRP A N 1
ATOM 3587 C CA . TRP A 1 463 ? 9.591 2.638 15.986 1.00 86.62 463 TRP A CA 1
ATOM 3588 C C . TRP A 1 463 ? 10.416 1.876 17.027 1.00 86.62 463 TRP A C 1
ATOM 3590 O O . TRP A 1 463 ? 11.440 2.364 17.508 1.00 86.62 463 TRP A O 1
ATOM 3600 N N . VAL A 1 464 ? 10.026 0.633 17.319 1.00 81.56 464 VAL A N 1
ATOM 3601 C CA . VAL A 1 464 ? 10.772 -0.242 18.231 1.00 81.56 464 VAL A CA 1
ATOM 3602 C C . VAL A 1 464 ? 11.821 -1.028 17.446 1.00 81.56 464 VAL A C 1
ATOM 3604 O O . VAL A 1 464 ? 11.508 -1.849 16.582 1.00 81.56 464 VAL A O 1
ATOM 3607 N N . LYS A 1 465 ? 13.100 -0.789 17.749 1.00 75.31 465 LYS A N 1
ATOM 3608 C CA . LYS A 1 465 ? 14.217 -1.480 17.091 1.00 75.31 465 LYS A CA 1
ATOM 3609 C C . LYS A 1 465 ? 14.142 -2.990 17.342 1.00 75.31 465 LYS A C 1
ATOM 3611 O O . LYS A 1 465 ? 14.079 -3.427 18.484 1.00 75.31 465 LYS A O 1
ATOM 3616 N N . GLY A 1 466 ? 14.234 -3.775 16.269 1.00 71.69 466 GLY A N 1
ATOM 3617 C CA . GLY A 1 466 ? 14.200 -5.239 16.338 1.00 71.69 466 GLY A CA 1
ATOM 3618 C C . GLY A 1 466 ? 12.796 -5.846 16.346 1.00 71.69 466 GLY A C 1
ATOM 3619 O O . GLY A 1 466 ? 12.697 -7.060 16.463 1.00 71.69 466 GLY A O 1
ATOM 3620 N N . LEU A 1 467 ? 11.741 -5.034 16.194 1.00 81.38 467 LEU A N 1
ATOM 3621 C CA . LEU A 1 467 ? 10.380 -5.522 15.992 1.00 81.38 467 LEU A CA 1
ATOM 3622 C C . LEU A 1 467 ? 10.270 -6.281 14.660 1.00 81.38 467 LEU A C 1
ATOM 3624 O O . LEU A 1 467 ? 10.346 -5.668 13.594 1.00 81.38 467 LEU A O 1
ATOM 3628 N N . ASP A 1 468 ? 10.101 -7.601 14.718 1.00 80.19 468 ASP A N 1
ATOM 3629 C CA . ASP A 1 468 ? 10.107 -8.472 13.534 1.00 80.19 468 ASP A CA 1
ATOM 3630 C C . ASP A 1 468 ? 9.048 -9.590 13.535 1.00 80.19 468 ASP A C 1
ATOM 3632 O O . ASP A 1 468 ? 8.915 -10.312 12.539 1.00 80.19 468 ASP A O 1
ATOM 3636 N N . ASN A 1 469 ? 8.269 -9.726 14.616 1.00 84.69 469 ASN A N 1
ATOM 3637 C CA . ASN A 1 469 ? 7.215 -10.732 14.743 1.00 84.69 469 ASN A CA 1
ATOM 3638 C C . ASN A 1 469 ? 6.042 -10.286 15.639 1.00 84.69 469 ASN A C 1
ATOM 3640 O O . ASN A 1 469 ? 6.140 -9.357 16.443 1.00 84.69 469 ASN A O 1
ATOM 3644 N N . PHE A 1 470 ? 4.901 -10.963 15.490 1.00 89.31 470 PHE A N 1
ATOM 3645 C CA . PHE A 1 470 ? 3.668 -10.599 16.189 1.00 89.31 470 PHE A CA 1
ATOM 3646 C C . PHE A 1 470 ? 3.699 -10.837 17.702 1.00 89.31 470 PHE A C 1
ATOM 3648 O O . PHE A 1 470 ? 2.953 -10.168 18.411 1.00 89.31 470 PHE A O 1
ATOM 3655 N N . GLU A 1 471 ? 4.552 -11.728 18.217 1.00 90.56 471 GLU A N 1
ATOM 3656 C CA . GLU A 1 471 ? 4.680 -11.962 19.663 1.00 90.56 471 GLU A CA 1
ATOM 3657 C C . GLU A 1 471 ? 5.295 -10.739 20.354 1.00 90.56 471 GLU A C 1
ATOM 3659 O O . GLU A 1 471 ? 4.783 -10.271 21.371 1.00 90.56 471 GLU A O 1
ATOM 3664 N N . GLN A 1 472 ? 6.333 -10.152 19.752 1.00 92.00 472 GLN A N 1
ATOM 3665 C CA . GLN A 1 472 ? 6.924 -8.896 20.220 1.00 92.00 472 GLN A CA 1
ATOM 3666 C C . GLN A 1 472 ? 5.916 -7.742 20.163 1.00 92.00 472 GLN A C 1
ATOM 3668 O O . GLN A 1 472 ? 5.797 -6.982 21.125 1.00 92.00 472 GLN A O 1
ATOM 3673 N N . LEU A 1 473 ? 5.165 -7.624 19.060 1.00 94.50 473 LEU A N 1
ATOM 3674 C CA . LEU A 1 473 ? 4.133 -6.594 18.924 1.00 94.50 473 LEU A CA 1
ATOM 3675 C C . LEU A 1 473 ? 3.030 -6.758 19.977 1.00 94.50 473 LEU A C 1
ATOM 3677 O O . LEU A 1 473 ? 2.637 -5.780 20.608 1.00 94.50 473 LEU A O 1
ATOM 3681 N N . ALA A 1 474 ? 2.562 -7.987 20.198 1.00 95.00 474 ALA A N 1
ATOM 3682 C CA . ALA A 1 474 ? 1.587 -8.306 21.234 1.00 95.00 474 ALA A CA 1
ATOM 3683 C C . ALA A 1 474 ? 2.099 -7.894 22.621 1.00 95.00 474 ALA A C 1
ATOM 3685 O O . ALA A 1 474 ? 1.379 -7.208 23.343 1.00 95.00 474 ALA A O 1
ATOM 3686 N N . GLY A 1 475 ? 3.355 -8.217 22.950 1.00 96.06 475 GLY A N 1
ATOM 3687 C CA . GLY A 1 475 ? 3.983 -7.822 24.211 1.00 96.06 475 GLY A CA 1
ATOM 3688 C C . GLY A 1 475 ? 4.027 -6.304 24.418 1.00 96.06 475 GLY A C 1
ATOM 3689 O O . GLY A 1 475 ? 3.698 -5.825 25.505 1.00 96.06 475 GLY A O 1
ATOM 3690 N N . ILE A 1 476 ? 4.358 -5.537 23.371 1.00 96.81 476 ILE A N 1
ATOM 3691 C CA . ILE A 1 476 ? 4.327 -4.064 23.409 1.00 96.81 476 ILE A CA 1
ATOM 3692 C C . ILE A 1 476 ? 2.906 -3.572 23.701 1.00 96.81 476 ILE A C 1
ATOM 3694 O O . ILE A 1 476 ? 2.707 -2.769 24.611 1.00 96.81 476 ILE A O 1
ATOM 3698 N N . LEU A 1 477 ? 1.903 -4.075 22.979 1.00 97.19 477 LEU A N 1
ATOM 3699 C CA . LEU A 1 477 ? 0.519 -3.621 23.132 1.00 97.19 477 LEU A CA 1
ATOM 3700 C C . LEU A 1 477 ? -0.098 -4.027 24.473 1.00 97.19 477 LEU A C 1
ATOM 3702 O O . LEU A 1 477 ? -0.874 -3.260 25.032 1.00 97.19 477 LEU A O 1
ATOM 3706 N N . THR A 1 478 ? 0.254 -5.179 25.044 1.00 97.56 478 THR A N 1
ATOM 3707 C CA . THR A 1 478 ? -0.151 -5.503 26.422 1.00 97.56 478 THR A CA 1
ATOM 3708 C C . THR A 1 478 ? 0.578 -4.644 27.456 1.00 97.56 478 THR A C 1
ATOM 3710 O O . THR A 1 478 ? -0.021 -4.270 28.461 1.00 97.56 478 THR A O 1
ATOM 3713 N N . GLY A 1 479 ? 1.829 -4.252 27.184 1.00 97.19 479 GLY A N 1
ATOM 3714 C CA . GLY A 1 479 ? 2.559 -3.275 27.994 1.00 97.19 479 GLY A CA 1
ATOM 3715 C C . GLY A 1 479 ? 1.891 -1.897 27.988 1.00 97.19 479 GLY A C 1
ATOM 3716 O O . GLY A 1 479 ? 1.785 -1.265 29.034 1.00 97.19 479 GLY A O 1
ATOM 3717 N N . VAL A 1 480 ? 1.339 -1.473 26.845 1.00 97.25 480 VAL A N 1
ATOM 3718 C CA . VAL A 1 480 ? 0.503 -0.262 26.752 1.00 97.25 480 VAL A CA 1
ATOM 3719 C C . VAL A 1 480 ? -0.689 -0.354 27.706 1.00 97.25 480 VAL A C 1
ATOM 3721 O O . VAL A 1 480 ? -0.953 0.592 28.442 1.00 97.25 480 VAL A O 1
ATOM 3724 N N . ILE A 1 481 ? -1.387 -1.496 27.749 1.00 97.81 481 ILE A N 1
ATOM 3725 C CA . ILE A 1 481 ? -2.510 -1.702 28.680 1.00 97.81 481 ILE A CA 1
ATOM 3726 C C . ILE A 1 481 ? -2.052 -1.573 30.137 1.00 97.81 481 ILE A C 1
ATOM 3728 O O . ILE A 1 481 ? -2.738 -0.938 30.937 1.00 97.81 481 ILE A O 1
ATOM 3732 N N . ASP A 1 482 ? -0.892 -2.132 30.487 1.00 97.44 482 ASP A N 1
ATOM 3733 C CA . ASP A 1 482 ? -0.339 -2.006 31.838 1.00 97.44 482 ASP A CA 1
ATOM 3734 C C . ASP A 1 482 ? -0.053 -0.548 32.218 1.00 97.44 482 ASP A C 1
ATOM 3736 O O . ASP A 1 482 ? -0.397 -0.130 33.326 1.00 97.44 482 ASP A O 1
ATOM 3740 N N . GLU A 1 483 ? 0.525 0.240 31.310 1.00 97.19 483 GLU A N 1
ATOM 3741 C CA . GLU A 1 483 ? 0.771 1.667 31.538 1.00 97.19 483 GLU A CA 1
ATOM 3742 C C . GLU A 1 483 ? -0.530 2.473 31.640 1.00 97.19 483 GLU A C 1
ATOM 3744 O O . GLU A 1 483 ? -0.670 3.303 32.537 1.00 97.19 483 GLU A O 1
ATOM 3749 N N . LEU A 1 484 ? -1.534 2.185 30.807 1.00 96.56 484 LEU A N 1
ATOM 3750 C CA . LEU A 1 484 ? -2.838 2.852 30.885 1.00 96.56 484 LEU A CA 1
ATOM 3751 C C . LEU A 1 484 ? -3.576 2.554 32.201 1.00 96.56 484 LEU A C 1
ATOM 3753 O O . LEU A 1 484 ? -4.274 3.429 32.718 1.00 96.56 484 LEU A O 1
ATOM 3757 N N . VAL A 1 485 ? -3.409 1.354 32.769 1.00 96.69 485 VAL A N 1
ATOM 3758 C CA . VAL A 1 485 ? -3.913 1.030 34.115 1.00 96.69 485 VAL A CA 1
ATOM 3759 C C . VAL A 1 485 ? -3.163 1.827 35.184 1.00 96.69 485 VAL A C 1
ATOM 3761 O O . VAL A 1 485 ? -3.794 2.392 36.077 1.00 96.69 485 VAL A O 1
ATOM 3764 N N . LYS A 1 486 ? -1.828 1.923 35.097 1.00 95.69 486 LYS A N 1
ATOM 3765 C CA . LYS A 1 486 ? -1.017 2.717 36.043 1.00 95.69 486 LYS A CA 1
ATOM 3766 C C . LYS A 1 486 ? -1.391 4.199 36.019 1.00 95.69 486 LYS A C 1
ATOM 3768 O O . LYS A 1 486 ? -1.482 4.816 37.077 1.00 95.69 486 LYS A O 1
ATOM 3773 N N . LEU A 1 487 ? -1.652 4.742 34.830 1.00 94.06 487 LEU A N 1
ATOM 3774 C CA . LEU A 1 487 ? -2.108 6.119 34.619 1.00 94.06 487 LEU A CA 1
ATOM 3775 C C . LEU A 1 487 ? -3.594 6.329 34.952 1.00 94.06 487 LEU A C 1
ATOM 3777 O O . LEU A 1 487 ? -4.093 7.441 34.816 1.00 94.06 487 LEU A O 1
ATOM 3781 N N . GLN A 1 488 ? -4.306 5.283 35.389 1.00 94.12 488 GLN A N 1
ATOM 3782 C CA . GLN A 1 488 ? -5.736 5.318 35.719 1.00 94.12 488 GLN A CA 1
ATOM 3783 C C . GLN A 1 488 ? -6.640 5.737 34.545 1.00 94.12 488 GLN A C 1
ATOM 3785 O O . GLN A 1 488 ? -7.781 6.155 34.746 1.00 94.12 488 GLN A O 1
ATOM 3790 N N . VAL A 1 489 ? -6.163 5.581 33.306 1.00 92.94 489 VAL A N 1
ATOM 3791 C CA . VAL A 1 489 ? -6.955 5.826 32.091 1.00 92.94 489 VAL A CA 1
ATOM 3792 C C . VAL A 1 489 ? -8.013 4.729 31.929 1.00 92.94 489 VAL A C 1
ATOM 3794 O O . VAL A 1 489 ? -9.172 5.006 31.598 1.00 92.94 489 VAL A O 1
ATOM 3797 N N . ILE A 1 490 ? -7.628 3.482 32.218 1.00 94.25 490 ILE A N 1
ATOM 3798 C CA . ILE A 1 490 ? -8.505 2.306 32.255 1.00 94.25 490 ILE A CA 1
ATOM 3799 C C . ILE A 1 490 ? -8.382 1.602 33.611 1.00 94.25 490 ILE A C 1
ATOM 3801 O O . ILE A 1 490 ? -7.364 1.706 34.288 1.00 94.25 490 ILE A O 1
ATOM 3805 N N . GLN A 1 491 ? -9.426 0.881 34.021 1.00 89.06 491 GLN A N 1
ATOM 3806 C CA . GLN A 1 491 ? -9.487 0.276 35.360 1.00 89.06 491 GLN A CA 1
ATOM 3807 C C . GLN A 1 491 ? -8.930 -1.151 35.410 1.00 89.06 491 GLN A C 1
ATOM 3809 O O . GLN A 1 491 ? -8.384 -1.563 36.430 1.00 89.06 491 GLN A O 1
ATOM 3814 N N . ASN A 1 492 ? -9.075 -1.912 34.322 1.00 91.56 492 ASN A N 1
ATOM 3815 C CA . ASN A 1 492 ? -8.784 -3.342 34.286 1.00 91.56 492 ASN A CA 1
ATOM 3816 C C . ASN A 1 492 ? -7.772 -3.678 33.187 1.00 91.56 492 ASN A C 1
ATOM 3818 O O . ASN A 1 492 ? -7.771 -3.085 32.110 1.00 91.56 492 ASN A O 1
ATOM 3822 N N . LYS A 1 493 ? -6.942 -4.694 33.445 1.00 93.50 493 LYS A N 1
ATOM 3823 C CA . LYS A 1 493 ? -6.050 -5.273 32.426 1.00 93.50 493 LYS A CA 1
ATOM 3824 C C . LYS A 1 493 ? -6.796 -6.156 31.426 1.00 93.50 493 LYS A C 1
ATOM 3826 O O . LYS A 1 493 ? -6.401 -6.240 30.267 1.00 93.50 493 LYS A O 1
ATOM 3831 N N . LYS A 1 494 ? -7.865 -6.816 31.882 1.00 96.19 494 LYS A N 1
ATOM 3832 C CA . LYS A 1 494 ? -8.702 -7.696 31.066 1.00 96.19 494 LYS A CA 1
ATOM 3833 C C . LYS A 1 494 ? -9.763 -6.865 30.345 1.00 96.19 494 LYS A C 1
ATOM 3835 O O . LYS A 1 494 ? -10.629 -6.292 31.001 1.00 96.19 494 LYS A O 1
ATOM 3840 N N . ASN A 1 495 ? -9.676 -6.798 29.019 1.00 96.69 495 ASN A N 1
ATOM 3841 C CA . ASN A 1 495 ? -10.470 -5.899 28.178 1.00 96.69 495 ASN A CA 1
ATOM 3842 C C . ASN A 1 495 ? -11.075 -6.643 26.979 1.00 96.69 495 ASN A C 1
ATOM 3844 O O . ASN A 1 495 ? -10.654 -7.752 26.644 1.00 96.69 495 ASN A O 1
ATOM 3848 N N . HIS A 1 496 ? -12.059 -6.043 26.309 1.00 97.38 496 HIS A N 1
ATOM 3849 C CA . HIS A 1 496 ? -12.546 -6.562 25.031 1.00 97.38 496 HIS A CA 1
ATOM 3850 C C . HIS A 1 496 ? -11.616 -6.131 23.890 1.00 97.38 496 HIS A C 1
ATOM 3852 O O . HIS A 1 496 ? -11.141 -4.997 23.888 1.00 97.38 496 HIS A O 1
ATOM 3858 N N . TRP A 1 497 ? -11.385 -6.998 22.904 1.00 97.69 497 TRP A N 1
ATOM 3859 C CA . TRP A 1 497 ? -10.492 -6.719 21.773 1.00 97.69 497 TRP A CA 1
ATOM 3860 C C . TRP A 1 497 ? -11.213 -6.894 20.442 1.00 97.69 497 TRP A C 1
ATOM 3862 O O . TRP A 1 497 ? -11.894 -7.895 20.224 1.00 97.69 497 TRP A O 1
ATOM 3872 N N . VAL A 1 498 ? -11.021 -5.940 19.534 1.00 98.25 498 VAL A N 1
ATOM 3873 C CA . VAL A 1 498 ? -11.457 -6.021 18.137 1.00 98.25 498 VAL A CA 1
ATOM 3874 C C . VAL A 1 498 ? -10.229 -5.921 17.251 1.00 98.25 498 VAL A C 1
ATOM 3876 O O . VAL A 1 498 ? -9.561 -4.891 17.232 1.00 98.25 498 VAL A O 1
ATOM 3879 N N . GLY A 1 499 ? -9.935 -6.980 16.507 1.00 96.38 499 GLY A N 1
ATOM 3880 C CA . GLY A 1 499 ? -8.861 -7.007 15.526 1.00 96.38 499 GLY A CA 1
ATOM 3881 C C . GLY A 1 499 ? -9.411 -7.037 14.110 1.00 96.38 499 GLY A C 1
ATOM 3882 O O . GLY A 1 499 ? -10.169 -7.940 13.767 1.00 96.38 499 GLY A O 1
ATOM 3883 N N . TRP A 1 500 ? -9.010 -6.080 13.274 1.00 94.44 500 TRP A N 1
ATOM 3884 C CA . TRP A 1 500 ? -9.355 -6.076 11.852 1.00 94.44 500 TRP A CA 1
ATOM 3885 C C . TRP A 1 500 ? -8.117 -6.314 10.989 1.00 94.44 500 TRP A C 1
ATOM 3887 O O . TRP A 1 500 ? -7.130 -5.596 11.126 1.00 94.44 500 TRP A O 1
ATOM 3897 N N . SER A 1 501 ? -8.167 -7.303 10.086 1.00 91.19 501 SER A N 1
ATOM 3898 C CA . SER A 1 501 ? -7.086 -7.611 9.137 1.00 91.19 501 SER A CA 1
ATOM 3899 C C . SER A 1 501 ? -5.753 -7.820 9.874 1.00 91.19 501 SER A C 1
ATOM 3901 O O . SER A 1 501 ? -5.684 -8.755 10.677 1.00 91.19 501 SER A O 1
ATOM 3903 N N . LEU A 1 502 ? -4.742 -6.949 9.692 1.00 89.00 502 LEU A N 1
ATOM 3904 C CA . LEU A 1 502 ? -3.501 -6.923 10.491 1.00 89.00 502 LEU A CA 1
ATOM 3905 C C . LEU A 1 502 ? -3.785 -7.052 11.994 1.00 89.00 502 LEU A C 1
ATOM 3907 O O . LEU A 1 502 ? -3.245 -7.937 12.653 1.00 89.00 502 LEU A O 1
ATOM 3911 N N . GLY A 1 503 ? -4.678 -6.216 12.525 1.00 92.88 503 GLY A N 1
ATOM 3912 C CA . GLY A 1 503 ? -5.052 -6.238 13.934 1.00 92.88 503 GLY A CA 1
ATOM 3913 C C . GLY A 1 503 ? -5.708 -7.539 14.379 1.00 92.88 503 GLY A C 1
ATOM 3914 O O . GLY A 1 503 ? -5.618 -7.889 15.552 1.00 92.88 503 GLY A O 1
ATOM 3915 N N . GLY A 1 504 ? -6.307 -8.295 13.458 1.00 91.94 504 GLY A N 1
ATOM 3916 C CA . GLY A 1 504 ? -6.809 -9.641 13.719 1.00 91.94 504 GLY A CA 1
ATOM 3917 C C . GLY A 1 504 ? -5.689 -10.645 13.991 1.00 91.94 504 GLY A C 1
ATOM 3918 O O . GLY A 1 504 ? -5.815 -11.447 14.913 1.00 91.94 504 GLY A O 1
ATOM 3919 N N . PHE A 1 505 ? -4.570 -10.575 13.262 1.00 89.06 505 PHE A N 1
ATOM 3920 C CA . PHE A 1 505 ? -3.387 -11.404 13.539 1.00 89.06 505 PHE A CA 1
ATOM 3921 C C . PHE A 1 505 ? -2.803 -11.078 14.917 1.00 89.06 505 PHE A C 1
ATOM 3923 O O . PHE A 1 505 ? -2.572 -11.972 15.728 1.00 89.06 505 PHE A O 1
ATOM 3930 N N . VAL A 1 506 ? -2.662 -9.784 15.219 1.00 92.62 506 VAL A N 1
ATOM 3931 C CA . VAL A 1 506 ? -2.166 -9.306 16.516 1.00 92.62 506 VAL A CA 1
ATOM 3932 C C . VAL A 1 506 ? -3.070 -9.767 17.663 1.00 92.62 506 VAL A C 1
ATOM 3934 O O . VAL A 1 506 ? -2.579 -10.291 18.659 1.00 92.62 506 VAL A O 1
ATOM 3937 N N . ALA A 1 507 ? -4.390 -9.611 17.526 1.00 93.88 507 ALA A N 1
ATOM 3938 C CA . ALA A 1 507 ? -5.346 -9.987 18.565 1.00 93.88 507 ALA A CA 1
ATOM 3939 C C . ALA A 1 507 ? -5.355 -11.501 18.832 1.00 93.88 507 ALA A C 1
ATOM 3941 O O . ALA A 1 507 ? -5.440 -11.918 19.987 1.00 93.88 507 ALA A O 1
ATOM 3942 N N . GLN A 1 508 ? -5.205 -12.324 17.787 1.00 91.06 508 GLN A N 1
ATOM 3943 C CA . GLN A 1 508 ? -5.022 -13.772 17.935 1.00 91.06 508 GLN A CA 1
ATOM 3944 C C . GLN A 1 508 ? -3.745 -14.091 18.728 1.00 91.06 508 GLN A C 1
ATOM 3946 O O . GLN A 1 508 ? -3.792 -14.867 19.682 1.00 91.06 508 GLN A O 1
ATOM 3951 N N . THR A 1 509 ? -2.622 -13.439 18.405 1.00 91.25 509 THR A N 1
ATOM 3952 C CA . THR A 1 509 ? -1.363 -13.608 19.150 1.00 91.25 509 THR A CA 1
ATOM 3953 C C . THR A 1 509 ? -1.489 -13.164 20.611 1.00 91.25 509 THR A C 1
ATOM 3955 O O . THR A 1 509 ? -1.009 -13.862 21.504 1.00 91.25 509 THR A O 1
ATOM 3958 N N . ILE A 1 510 ? -2.191 -12.060 20.886 1.00 93.69 510 ILE A N 1
ATOM 3959 C CA . ILE A 1 510 ? -2.486 -11.621 22.258 1.00 93.69 510 ILE A CA 1
ATOM 3960 C C . ILE A 1 510 ? -3.323 -12.673 22.986 1.00 93.69 510 ILE A C 1
ATOM 3962 O O . ILE A 1 510 ? -2.981 -13.046 24.102 1.00 93.69 510 ILE A O 1
ATOM 3966 N N . CYS A 1 511 ? -4.374 -13.211 22.365 1.00 91.50 511 CYS A N 1
ATOM 3967 C CA . CYS A 1 511 ? -5.193 -14.243 23.001 1.00 91.50 511 CYS A CA 1
ATOM 3968 C C . CYS A 1 511 ? -4.387 -15.509 23.324 1.00 91.50 511 CYS A C 1
ATOM 3970 O O . CYS A 1 511 ? -4.616 -16.130 24.359 1.00 91.50 511 CYS A O 1
ATOM 3972 N N . LYS A 1 512 ? -3.434 -15.873 22.460 1.00 88.00 512 LYS A N 1
ATOM 3973 C CA . LYS A 1 512 ? -2.569 -17.039 22.648 1.00 88.00 512 LYS A CA 1
ATOM 3974 C C . LYS A 1 512 ? -1.585 -16.870 23.806 1.00 88.00 512 LYS A C 1
ATOM 3976 O O . LYS A 1 512 ? -1.449 -17.764 24.634 1.00 88.00 512 LYS A O 1
ATOM 3981 N N . HIS A 1 513 ? -0.854 -15.757 23.822 1.00 90.06 513 HIS A N 1
ATOM 3982 C CA . HIS A 1 513 ? 0.295 -15.570 24.716 1.00 90.06 513 HIS A CA 1
ATOM 3983 C C . HIS A 1 513 ? -0.039 -14.757 25.972 1.00 90.06 513 HIS A C 1
ATOM 3985 O O . HIS A 1 513 ? 0.661 -14.856 26.978 1.00 90.06 513 HIS A O 1
ATOM 3991 N N . TYR A 1 514 ? -1.119 -13.978 25.927 1.00 94.06 514 TYR A N 1
ATOM 3992 C CA . TYR A 1 514 ? -1.537 -13.040 26.965 1.00 94.06 514 TYR A CA 1
ATOM 3993 C C . TYR A 1 514 ? -3.055 -13.129 27.260 1.00 94.06 514 TYR A C 1
ATOM 3995 O O . TYR A 1 514 ? -3.733 -12.095 27.319 1.00 94.06 514 TYR A O 1
ATOM 4003 N N . PRO A 1 515 ? -3.632 -14.333 27.471 1.00 93.38 515 PRO A N 1
ATOM 4004 C CA . PRO A 1 515 ? -5.081 -14.521 27.632 1.00 93.38 515 PRO A CA 1
ATOM 4005 C C . PRO A 1 515 ? -5.681 -13.736 28.809 1.00 93.38 515 PRO A C 1
ATOM 4007 O O . PRO A 1 515 ? -6.847 -13.353 28.776 1.00 93.38 515 PRO A O 1
ATOM 4010 N N . GLN A 1 516 ? -4.886 -13.420 29.835 1.00 95.00 516 GLN A N 1
ATOM 4011 C CA . GLN A 1 516 ? -5.305 -12.613 30.983 1.00 95.00 516 GLN A CA 1
ATOM 4012 C C . GLN A 1 516 ? -5.699 -11.167 30.626 1.00 95.00 516 GLN A C 1
ATOM 4014 O O . GLN A 1 516 ? -6.345 -10.502 31.435 1.00 95.00 516 GLN A O 1
ATOM 4019 N N . TYR A 1 517 ? -5.337 -10.681 29.433 1.00 96.75 517 TYR A N 1
ATOM 4020 C CA . TYR A 1 517 ? -5.711 -9.353 28.936 1.00 96.75 517 TYR A CA 1
ATOM 4021 C C . TYR A 1 517 ? -6.987 -9.367 28.079 1.00 96.75 517 TYR A C 1
ATOM 4023 O O . TYR A 1 517 ? -7.493 -8.298 27.729 1.00 96.75 517 TYR A O 1
ATOM 4031 N N . VAL A 1 518 ? -7.531 -10.544 27.746 1.00 96.38 518 VAL A N 1
ATOM 4032 C CA . VAL A 1 518 ? -8.635 -10.696 26.787 1.00 96.38 518 VAL A CA 1
ATOM 4033 C C . VAL A 1 518 ? -9.889 -11.207 27.485 1.00 96.38 518 VAL A C 1
ATOM 4035 O O . VAL A 1 518 ? -9.891 -12.281 28.077 1.00 96.38 518 VAL A O 1
ATOM 4038 N N . ASP A 1 519 ? -10.977 -10.443 27.401 1.00 95.56 519 ASP A N 1
ATOM 4039 C CA . ASP A 1 519 ? -12.294 -10.868 27.877 1.00 95.56 519 ASP A CA 1
ATOM 4040 C C . ASP A 1 519 ? -13.167 -11.448 26.762 1.00 95.56 519 ASP A C 1
ATOM 4042 O O . ASP A 1 519 ? -13.541 -12.617 26.797 1.00 95.56 519 ASP A O 1
ATOM 4046 N N . LYS A 1 520 ? -13.443 -10.638 25.737 1.00 96.31 520 LYS A N 1
ATOM 4047 C CA . LYS A 1 520 ? -14.142 -11.052 24.516 1.00 96.31 520 LYS A CA 1
ATOM 4048 C C . LYS A 1 520 ? -13.315 -10.626 23.319 1.00 96.31 520 LYS A C 1
ATOM 4050 O O . LYS A 1 520 ? -12.707 -9.553 23.347 1.00 96.31 520 LYS A O 1
ATOM 4055 N N . LEU A 1 521 ? -13.331 -11.444 22.275 1.00 96.62 521 LEU A N 1
ATOM 4056 C CA . LEU A 1 521 ? -12.589 -11.198 21.048 1.00 96.62 521 LEU A CA 1
ATOM 4057 C C . LEU A 1 521 ? -13.553 -10.996 19.876 1.00 96.62 521 LEU A C 1
ATOM 4059 O O . LEU A 1 521 ? -14.561 -11.692 19.755 1.00 96.62 521 LEU A O 1
ATOM 4063 N N . VAL A 1 522 ? -13.240 -10.042 19.006 1.00 97.81 522 VAL A N 1
ATOM 4064 C CA . VAL A 1 522 ? -13.877 -9.883 17.699 1.00 97.81 522 VAL A CA 1
ATOM 4065 C C . VAL A 1 522 ? -12.797 -9.837 16.629 1.00 97.81 522 VAL A C 1
ATOM 4067 O O . VAL A 1 522 ? -11.828 -9.091 16.748 1.00 97.81 522 VAL A O 1
ATOM 4070 N N . LEU A 1 523 ? -12.980 -10.621 15.575 1.00 95.62 523 LEU A N 1
ATOM 4071 C CA . LEU A 1 523 ? -12.068 -10.746 14.450 1.00 95.62 523 LEU A CA 1
ATOM 4072 C C . LEU A 1 523 ? -12.800 -10.353 13.165 1.00 95.62 523 LEU A C 1
ATOM 4074 O O . LEU A 1 523 ? -13.770 -10.999 12.776 1.00 95.62 523 LEU A O 1
ATOM 4078 N N . ILE A 1 524 ? -12.346 -9.284 12.513 1.00 95.62 524 ILE A N 1
ATOM 4079 C CA . ILE A 1 524 ? -12.949 -8.746 11.287 1.00 95.62 524 ILE A CA 1
ATOM 4080 C C . ILE A 1 524 ? -12.001 -9.005 10.113 1.00 95.62 524 ILE A C 1
ATOM 4082 O O . ILE A 1 524 ? -10.844 -8.585 10.166 1.00 95.62 524 ILE A O 1
ATOM 4086 N N . SER A 1 525 ? -12.478 -9.680 9.062 1.00 91.00 525 SER A N 1
ATOM 4087 C CA . SER A 1 525 ? -11.730 -9.966 7.820 1.00 91.00 525 SER A CA 1
ATOM 4088 C C . SER A 1 525 ? -10.277 -10.412 8.071 1.00 91.00 525 SER A C 1
ATOM 4090 O O . SER A 1 525 ? -9.328 -9.743 7.663 1.00 91.00 525 SER A O 1
ATOM 4092 N N . THR A 1 526 ? -10.093 -11.516 8.804 1.00 87.88 526 THR A N 1
ATOM 4093 C CA . THR A 1 526 ? -8.775 -12.051 9.203 1.00 87.88 526 THR A CA 1
ATOM 4094 C C . THR A 1 526 ? -8.736 -13.586 9.136 1.00 87.88 526 THR A C 1
ATOM 4096 O O . THR A 1 526 ? -9.754 -14.224 8.867 1.00 87.88 526 THR A O 1
ATOM 4099 N N . THR A 1 527 ? -7.558 -14.179 9.357 1.00 80.75 527 THR A N 1
ATOM 4100 C CA . THR A 1 527 ? -7.286 -15.619 9.194 1.00 80.75 527 THR A CA 1
ATOM 4101 C C . THR A 1 527 ? -6.169 -16.113 10.129 1.00 80.75 527 THR A C 1
ATOM 4103 O O . THR A 1 527 ? -5.447 -15.309 10.720 1.00 80.75 527 THR A O 1
ATOM 4106 N N . THR A 1 528 ? -6.015 -17.439 10.248 1.00 67.19 528 THR A N 1
ATOM 4107 C CA . THR A 1 528 ? -4.885 -18.123 10.916 1.00 67.19 528 THR A CA 1
ATOM 4108 C C . THR A 1 528 ? -3.750 -18.547 9.987 1.00 67.19 528 THR A C 1
ATOM 4110 O O . THR A 1 528 ? -2.680 -18.915 10.470 1.00 67.19 528 THR A O 1
ATOM 4113 N N . ILE A 1 529 ? -3.974 -18.572 8.671 1.00 56.25 529 ILE A N 1
ATOM 4114 C CA . ILE A 1 529 ? -3.005 -19.110 7.705 1.00 56.25 529 ILE A CA 1
ATOM 4115 C C . ILE A 1 529 ? -2.190 -17.960 7.095 1.00 56.25 529 ILE A C 1
ATOM 4117 O O . ILE A 1 529 ? -2.739 -16.918 6.741 1.00 56.25 529 ILE A O 1
ATOM 4121 N N . SER A 1 530 ? -0.875 -18.165 6.967 1.00 52.84 530 SER A N 1
ATOM 4122 C CA . SER A 1 530 ? 0.029 -17.297 6.198 1.00 52.84 530 SER A CA 1
ATOM 4123 C C . SER A 1 530 ? -0.399 -17.218 4.727 1.00 52.84 530 SER A C 1
ATOM 4125 O O . SER A 1 530 ? -0.832 -18.213 4.151 1.00 52.84 530 SER A O 1
ATOM 4127 N N . TRP A 1 531 ? -0.130 -16.086 4.076 1.00 51.81 531 TRP A N 1
ATOM 4128 C CA . TRP A 1 531 ? -0.126 -15.909 2.614 1.00 51.81 531 TRP A CA 1
ATOM 4129 C C . TRP A 1 531 ? 1.002 -16.696 1.905 1.00 51.81 531 TRP A C 1
ATOM 4131 O O . TRP A 1 531 ? 1.660 -16.191 1.004 1.00 51.81 531 TRP A O 1
ATOM 4141 N N . SER A 1 532 ? 1.286 -17.923 2.340 1.00 41.09 532 SER A N 1
ATOM 4142 C CA . SER A 1 532 ? 2.321 -18.786 1.762 1.00 41.09 532 SER A CA 1
ATOM 4143 C C . SER A 1 532 ? 1.837 -20.226 1.586 1.00 41.09 532 SER A C 1
ATOM 4145 O O . SER A 1 532 ? 2.513 -21.183 1.978 1.00 41.09 532 SER A O 1
ATOM 4147 N N . SER A 1 533 ? 0.652 -20.376 0.989 1.00 37.56 533 SER A N 1
ATOM 4148 C CA . SER A 1 533 ? 0.493 -21.396 -0.051 1.00 37.56 533 SER A CA 1
ATOM 4149 C C . SER A 1 533 ? 1.182 -20.887 -1.319 1.00 37.56 533 SER A C 1
ATOM 4151 O O . SER A 1 533 ? 1.265 -19.676 -1.529 1.00 37.56 533 SER A O 1
ATOM 4153 N N . ASP A 1 534 ? 1.677 -21.790 -2.161 1.00 38.62 534 ASP A N 1
ATOM 4154 C CA . ASP A 1 534 ? 2.444 -21.515 -3.388 1.00 38.62 534 ASP A CA 1
ATOM 4155 C C . ASP A 1 534 ? 1.715 -20.653 -4.458 1.00 38.62 534 ASP A C 1
ATOM 4157 O O . ASP A 1 534 ? 2.178 -20.537 -5.589 1.00 38.62 534 ASP A O 1
ATOM 4161 N N . GLU A 1 535 ? 0.581 -20.026 -4.126 1.00 38.53 535 GLU A N 1
ATOM 4162 C CA . GLU A 1 535 ? -0.331 -19.342 -5.049 1.00 38.53 535 GLU A CA 1
ATOM 4163 C C . GLU A 1 535 ? -0.330 -17.801 -4.958 1.00 38.53 535 GLU A C 1
ATOM 4165 O O . GLU A 1 535 ? -0.876 -17.162 -5.855 1.00 38.53 535 GLU A O 1
ATOM 4170 N N . TYR A 1 536 ? 0.280 -17.160 -3.945 1.00 43.12 536 TYR A N 1
ATOM 4171 C CA . TYR A 1 536 ? 0.214 -15.689 -3.802 1.00 43.12 536 TYR A CA 1
ATOM 4172 C C . TYR A 1 536 ? 1.508 -15.034 -3.278 1.00 43.12 536 TYR A C 1
ATOM 4174 O O . TYR A 1 536 ? 1.668 -14.779 -2.089 1.00 43.12 536 TYR A O 1
ATOM 4182 N N . THR A 1 537 ? 2.415 -14.662 -4.184 1.00 50.06 537 THR A N 1
ATOM 4183 C CA . THR A 1 537 ? 3.626 -13.859 -3.911 1.00 50.06 537 THR A CA 1
ATOM 4184 C C . THR A 1 537 ? 3.379 -12.363 -4.146 1.00 50.06 537 THR A C 1
ATOM 4186 O O . THR A 1 537 ? 3.952 -11.752 -5.044 1.00 50.06 537 THR A O 1
ATOM 4189 N N . ILE A 1 538 ? 2.502 -11.741 -3.353 1.00 55.69 538 ILE A N 1
ATOM 4190 C CA . ILE A 1 538 ? 2.261 -10.291 -3.447 1.00 55.69 538 ILE A CA 1
ATOM 4191 C C . ILE A 1 538 ? 3.343 -9.507 -2.682 1.00 55.69 538 ILE A C 1
ATOM 4193 O O . ILE A 1 538 ? 3.741 -9.911 -1.590 1.00 55.69 538 ILE A O 1
ATOM 4197 N N . SER A 1 539 ? 3.862 -8.408 -3.240 1.00 59.56 539 SER A N 1
ATOM 4198 C CA . SER A 1 539 ? 4.780 -7.518 -2.512 1.00 59.56 539 SER A CA 1
ATOM 4199 C C . SER A 1 539 ? 4.013 -6.590 -1.554 1.00 59.56 539 SER A C 1
ATOM 4201 O O . SER A 1 539 ? 2.807 -6.399 -1.705 1.00 59.56 539 SER A O 1
ATOM 4203 N N . ALA A 1 540 ? 4.699 -5.962 -0.588 1.00 57.38 540 ALA A N 1
ATOM 4204 C CA . ALA A 1 540 ? 4.080 -4.970 0.304 1.00 57.38 540 ALA A CA 1
ATOM 4205 C C . ALA A 1 540 ? 3.460 -3.787 -0.464 1.00 57.38 540 ALA A C 1
ATOM 4207 O O . ALA A 1 540 ? 2.466 -3.202 -0.031 1.00 57.38 540 ALA A O 1
ATOM 4208 N N . GLU A 1 541 ? 4.043 -3.448 -1.614 1.00 55.75 541 GLU A N 1
ATOM 4209 C CA . GLU A 1 541 ? 3.571 -2.381 -2.495 1.00 55.75 541 GLU A CA 1
ATOM 4210 C C . GLU A 1 541 ? 2.299 -2.783 -3.222 1.00 55.75 541 GLU A C 1
ATOM 4212 O O . GLU A 1 541 ? 1.293 -2.092 -3.116 1.00 55.75 541 GLU A O 1
ATOM 4217 N N . ASP A 1 542 ? 2.313 -3.948 -3.867 1.00 60.72 542 ASP A N 1
ATOM 4218 C CA . ASP A 1 542 ? 1.152 -4.470 -4.586 1.00 60.72 542 ASP A CA 1
ATOM 4219 C C . ASP A 1 542 ? -0.018 -4.718 -3.631 1.00 60.72 542 ASP A C 1
ATOM 4221 O O . ASP A 1 542 ? -1.172 -4.469 -3.970 1.00 60.72 542 ASP A O 1
ATOM 4225 N N . PHE A 1 543 ? 0.268 -5.174 -2.407 1.00 65.69 543 PHE A N 1
ATOM 4226 C CA . PHE A 1 543 ? -0.742 -5.324 -1.365 1.00 65.69 543 PHE A CA 1
ATOM 4227 C C . PHE A 1 543 ? -1.343 -3.973 -0.968 1.00 65.69 543 PHE A C 1
ATOM 4229 O O . PHE A 1 543 ? -2.560 -3.848 -0.850 1.00 65.69 543 PHE A O 1
ATOM 4236 N N . SER A 1 544 ? -0.506 -2.944 -0.821 1.00 59.84 544 SER A N 1
ATOM 4237 C CA . SER A 1 544 ? -0.963 -1.584 -0.518 1.00 59.84 544 SER A CA 1
ATOM 4238 C C . SER A 1 544 ? -1.801 -0.991 -1.654 1.00 59.84 544 SER A C 1
ATOM 4240 O O . SER A 1 544 ? -2.826 -0.369 -1.381 1.00 59.84 544 SER A O 1
ATOM 4242 N N . ILE A 1 545 ? -1.407 -1.217 -2.911 1.00 60.94 545 ILE A N 1
ATOM 4243 C CA . ILE A 1 545 ? -2.147 -0.777 -4.101 1.00 60.94 545 ILE A CA 1
ATOM 4244 C C . ILE A 1 545 ? -3.516 -1.454 -4.149 1.00 60.94 545 ILE A C 1
ATOM 4246 O O . ILE A 1 545 ? -4.522 -0.759 -4.242 1.00 60.94 545 ILE A O 1
ATOM 4250 N N . LYS A 1 546 ? -3.585 -2.781 -3.981 1.00 64.62 546 LYS A N 1
ATOM 4251 C CA . LYS A 1 546 ? -4.870 -3.498 -3.962 1.00 64.62 546 LYS A CA 1
ATOM 4252 C C . LYS A 1 546 ? -5.794 -3.016 -2.844 1.00 64.62 546 LYS A C 1
ATOM 4254 O O . LYS A 1 546 ? -6.992 -2.878 -3.063 1.00 64.62 546 LYS A O 1
ATOM 4259 N N . CYS A 1 547 ? -5.254 -2.733 -1.657 1.00 65.44 547 CYS A N 1
ATOM 4260 C CA . CYS A 1 547 ? -6.025 -2.128 -0.568 1.00 65.44 547 CYS A CA 1
ATOM 4261 C C . CYS A 1 547 ? -6.598 -0.757 -0.958 1.00 65.44 547 CYS A C 1
ATOM 4263 O O . CYS A 1 547 ? -7.752 -0.473 -0.642 1.00 65.44 547 CYS A O 1
ATOM 4265 N N . ALA A 1 548 ? -5.818 0.081 -1.646 1.00 63.06 548 ALA A N 1
ATOM 4266 C CA . ALA A 1 548 ? -6.268 1.391 -2.110 1.00 63.06 548 ALA A CA 1
ATOM 4267 C C . ALA A 1 548 ? -7.325 1.287 -3.227 1.00 63.06 548 ALA A C 1
ATOM 4269 O O . ALA A 1 548 ? -8.335 1.986 -3.174 1.00 63.06 548 ALA A O 1
ATOM 4270 N N . GLU A 1 549 ? -7.133 0.386 -4.193 1.00 65.56 549 GLU A N 1
ATOM 4271 C CA . GLU A 1 549 ? -8.092 0.114 -5.273 1.00 65.56 549 GLU A CA 1
ATOM 4272 C C . GLU A 1 549 ? -9.438 -0.367 -4.718 1.00 65.56 549 GLU A C 1
ATOM 4274 O O . GLU A 1 549 ? -10.485 0.200 -5.037 1.00 65.56 549 GLU A O 1
ATOM 4279 N N . GLU A 1 550 ? -9.404 -1.357 -3.823 1.00 67.06 550 GLU A N 1
ATOM 4280 C CA . GLU A 1 550 ? -10.590 -1.894 -3.154 1.00 67.06 550 GLU A CA 1
ATOM 4281 C C . GLU A 1 550 ? -11.301 -0.809 -2.329 1.00 67.06 550 GLU A C 1
ATOM 4283 O O . GLU A 1 550 ? -12.531 -0.720 -2.317 1.00 67.06 550 GLU A O 1
ATOM 4288 N N . PHE A 1 551 ? -10.551 0.054 -1.637 1.00 69.38 551 PHE A N 1
ATOM 4289 C CA . PHE A 1 551 ? -11.133 1.174 -0.902 1.00 69.38 551 PHE A CA 1
ATOM 4290 C C . PHE A 1 551 ? -11.862 2.150 -1.836 1.00 69.38 551 PHE A C 1
ATOM 4292 O O . PHE A 1 551 ? -13.015 2.503 -1.572 1.00 69.38 551 PHE A O 1
ATOM 4299 N N . GLU A 1 552 ? -11.210 2.577 -2.923 1.00 66.94 552 GLU A N 1
ATOM 4300 C CA . GLU A 1 552 ? -11.754 3.557 -3.870 1.00 66.94 552 GLU A CA 1
ATOM 4301 C C . GLU A 1 552 ? -13.001 3.019 -4.580 1.00 66.94 552 GLU A C 1
ATOM 4303 O O . GLU A 1 552 ? -14.021 3.710 -4.661 1.00 66.94 552 GLU A O 1
ATOM 4308 N N . GLU A 1 553 ? -12.975 1.762 -5.027 1.00 68.69 553 GLU A N 1
ATOM 4309 C CA . GLU A 1 553 ? -14.130 1.131 -5.667 1.00 68.69 553 GLU A CA 1
ATOM 4310 C C . GLU A 1 553 ? -15.355 1.130 -4.736 1.00 68.69 553 GLU A C 1
ATOM 4312 O O . GLU A 1 553 ? -16.469 1.498 -5.131 1.00 68.69 553 GLU A O 1
ATOM 4317 N N . ASN A 1 554 ? -15.154 0.766 -3.470 1.00 68.75 554 ASN A N 1
ATOM 4318 C CA . ASN A 1 554 ? -16.227 0.722 -2.481 1.00 68.75 554 ASN A CA 1
ATOM 4319 C C . ASN A 1 554 ? -16.709 2.115 -2.072 1.00 68.75 554 ASN A C 1
ATOM 4321 O O . ASN A 1 554 ? -17.904 2.334 -1.846 1.00 68.75 554 ASN A O 1
ATOM 4325 N N . PHE A 1 555 ? -15.806 3.091 -2.057 1.00 68.00 555 PHE A N 1
ATOM 4326 C CA . PHE A 1 555 ? -16.162 4.480 -1.843 1.00 68.00 555 PHE A CA 1
ATOM 4327 C C . PHE A 1 555 ? -17.107 5.008 -2.923 1.00 68.00 555 PHE A C 1
ATOM 4329 O O . PHE A 1 555 ? -18.111 5.654 -2.602 1.00 68.00 555 PHE A O 1
ATOM 4336 N N . GLN A 1 556 ? -16.861 4.688 -4.195 1.00 67.81 556 GLN A N 1
ATOM 4337 C CA . GLN A 1 556 ? -17.733 5.113 -5.295 1.00 67.81 556 GLN A CA 1
ATOM 4338 C C . GLN A 1 556 ? -19.151 4.532 -5.198 1.00 67.81 556 GLN A C 1
ATOM 4340 O O . GLN A 1 556 ? -20.115 5.189 -5.610 1.00 67.81 556 GLN A O 1
ATOM 4345 N N . LYS A 1 557 ? -19.297 3.348 -4.590 1.00 68.44 557 LYS A N 1
ATOM 4346 C CA . LYS A 1 557 ? -20.584 2.667 -4.371 1.00 68.44 557 LYS A CA 1
ATOM 4347 C C . LYS A 1 557 ? -21.417 3.269 -3.231 1.00 68.44 557 LYS A C 1
ATOM 4349 O O . LYS A 1 557 ? -22.603 2.958 -3.117 1.00 68.44 557 LYS A O 1
ATOM 4354 N N . LEU A 1 558 ? -20.859 4.164 -2.407 1.00 64.25 558 LEU A N 1
ATOM 4355 C CA . LEU A 1 558 ? -21.611 4.795 -1.321 1.00 64.25 558 LEU A CA 1
ATOM 4356 C C . LEU A 1 558 ? -22.794 5.647 -1.834 1.00 64.25 558 LEU A C 1
ATOM 4358 O O . LEU A 1 558 ? -22.662 6.406 -2.806 1.00 64.25 558 LEU A O 1
ATOM 4362 N N . PRO A 1 559 ? -23.942 5.638 -1.128 1.00 63.50 559 PRO A N 1
ATOM 4363 C CA . PRO A 1 559 ? -25.034 6.575 -1.364 1.00 63.50 559 PRO A CA 1
ATOM 4364 C C . PRO A 1 559 ? -24.557 8.031 -1.438 1.00 63.50 559 PRO A C 1
ATOM 4366 O O . PRO A 1 559 ? -23.750 8.486 -0.625 1.00 63.50 559 PRO A O 1
ATOM 4369 N N . GLY A 1 560 ? -25.086 8.796 -2.398 1.00 57.34 560 GLY A N 1
ATOM 4370 C CA . GLY A 1 560 ? -24.617 10.156 -2.687 1.00 57.34 560 GLY A CA 1
ATOM 4371 C C . GLY A 1 560 ? -24.700 11.129 -1.505 1.00 57.34 560 GLY A C 1
ATOM 4372 O O . GLY A 1 560 ? -23.890 12.046 -1.425 1.00 57.34 560 GLY A O 1
ATOM 4373 N N . PHE A 1 561 ? -25.630 10.933 -0.564 1.00 55.00 561 PHE A N 1
ATOM 4374 C CA . PHE A 1 561 ? -25.701 11.753 0.651 1.00 55.00 561 PHE A CA 1
ATOM 4375 C C . PHE A 1 561 ? -24.559 11.444 1.636 1.00 55.00 561 PHE A C 1
ATOM 4377 O O . PHE A 1 561 ? -24.039 12.374 2.245 1.00 55.00 561 PHE A O 1
ATOM 4384 N N . LEU A 1 562 ? -24.110 10.182 1.734 1.00 55.78 562 LEU A N 1
ATOM 4385 C CA . LEU A 1 562 ? -22.932 9.799 2.523 1.00 55.78 562 LEU A CA 1
ATOM 4386 C C . LEU A 1 562 ? -21.659 10.367 1.888 1.00 55.78 562 LEU A C 1
ATOM 4388 O O . LEU A 1 562 ? -20.881 11.020 2.572 1.00 55.78 562 LEU A O 1
ATOM 4392 N N . ARG A 1 563 ? -21.507 10.255 0.559 1.00 59.09 563 ARG A N 1
ATOM 4393 C CA . ARG A 1 563 ? -20.391 10.880 -0.185 1.00 59.09 563 ARG A CA 1
ATOM 4394 C C . ARG A 1 563 ? -20.343 12.412 -0.077 1.00 59.09 563 ARG A C 1
ATOM 4396 O O . ARG A 1 563 ? -19.308 13.015 -0.343 1.00 59.09 563 ARG A O 1
ATOM 4403 N N . LYS A 1 564 ? -21.462 13.056 0.275 1.00 54.34 564 LYS A N 1
ATOM 4404 C CA . LYS A 1 564 ? -21.589 14.516 0.420 1.00 54.34 564 LYS A CA 1
ATOM 4405 C C . LYS A 1 564 ? -21.453 15.011 1.862 1.00 54.34 564 LYS A C 1
ATOM 4407 O O . LYS A 1 564 ? -21.463 16.229 2.042 1.00 54.34 564 LYS A O 1
ATOM 4412 N N . MET A 1 565 ? -21.336 14.117 2.848 1.00 53.41 565 MET A N 1
ATOM 4413 C CA . MET A 1 565 ? -21.109 14.502 4.242 1.00 53.41 565 MET A CA 1
ATOM 4414 C C . MET A 1 565 ? -19.833 15.362 4.338 1.00 53.41 565 MET A C 1
ATOM 4416 O O . MET A 1 565 ? -18.844 14.993 3.701 1.00 53.41 565 MET A O 1
ATOM 4420 N N . PRO A 1 566 ? -19.832 16.504 5.053 1.00 46.12 566 PRO A N 1
ATOM 4421 C CA . PRO A 1 566 ? -18.685 17.416 5.139 1.00 46.12 566 PRO A CA 1
ATOM 4422 C C . PRO A 1 566 ? -17.372 16.721 5.502 1.00 46.12 566 PRO A C 1
ATOM 4424 O O . PRO A 1 566 ? -16.333 17.057 4.950 1.00 46.12 566 PRO A O 1
ATOM 4427 N N . GLU A 1 567 ? -17.440 15.695 6.342 1.00 48.91 567 GLU A N 1
ATOM 4428 C CA . GLU A 1 567 ? -16.319 14.875 6.793 1.00 48.91 567 GLU A CA 1
ATOM 4429 C C . GLU A 1 567 ? -15.764 14.016 5.653 1.00 48.91 567 GLU A C 1
ATOM 4431 O O . GLU A 1 567 ? -14.557 13.950 5.465 1.00 48.91 567 GLU A O 1
ATOM 4436 N N . ILE A 1 568 ? -16.648 13.422 4.840 1.00 48.62 568 ILE A N 1
ATOM 4437 C CA . ILE A 1 568 ? -16.301 12.630 3.647 1.00 48.62 568 ILE A CA 1
ATOM 4438 C C . ILE A 1 568 ? -15.887 13.536 2.468 1.00 48.62 568 ILE A C 1
ATOM 4440 O O . ILE A 1 568 ? -15.100 13.149 1.607 1.00 48.62 568 ILE A O 1
ATOM 4444 N N . LYS A 1 569 ? -16.373 14.778 2.422 1.00 48.72 569 LYS A N 1
ATOM 4445 C CA . LYS A 1 569 ? -15.921 15.788 1.458 1.00 48.72 569 LYS A CA 1
ATOM 4446 C C . LYS A 1 569 ? -14.552 16.361 1.821 1.00 48.72 569 LYS A C 1
ATOM 4448 O O . LYS A 1 569 ? -13.738 16.508 0.916 1.00 48.72 569 LYS A O 1
ATOM 4453 N N . ALA A 1 570 ? -14.285 16.647 3.095 1.00 47.03 570 ALA A N 1
ATOM 4454 C CA . ALA A 1 570 ? -12.961 17.031 3.591 1.00 47.03 570 ALA A CA 1
ATOM 4455 C C . ALA A 1 570 ? -11.941 15.905 3.344 1.00 47.03 570 ALA A C 1
ATOM 4457 O O . ALA A 1 570 ? -10.863 16.155 2.816 1.00 47.03 570 ALA A O 1
ATOM 4458 N N . PHE A 1 571 ? -12.357 14.650 3.555 1.00 49.81 571 PHE A N 1
ATOM 4459 C CA . PHE A 1 571 ? -11.619 13.433 3.185 1.00 49.81 571 PHE A CA 1
ATOM 4460 C C . PHE A 1 571 ? -11.138 13.413 1.725 1.00 49.81 571 PHE A C 1
ATOM 4462 O O . PHE A 1 571 ? -10.056 12.921 1.419 1.00 49.81 571 PHE A O 1
ATOM 4469 N N . ARG A 1 572 ? -11.951 13.947 0.805 1.00 46.78 572 ARG A N 1
ATOM 4470 C CA . ARG A 1 572 ? -11.678 13.957 -0.639 1.00 46.78 572 ARG A CA 1
ATOM 4471 C C . ARG A 1 572 ? -10.922 15.205 -1.101 1.00 46.78 572 ARG A C 1
ATOM 4473 O O . ARG A 1 572 ? -10.172 15.129 -2.068 1.00 46.78 572 ARG A O 1
ATOM 4480 N N . LYS A 1 573 ? -11.149 16.357 -0.463 1.00 43.09 573 LYS A N 1
ATOM 4481 C CA . LYS A 1 573 ? -10.679 17.670 -0.944 1.00 43.09 573 LYS A CA 1
ATOM 4482 C C . LYS A 1 573 ? -9.168 17.889 -0.758 1.00 43.09 573 LYS A C 1
ATOM 4484 O O . LYS A 1 573 ? -8.624 18.800 -1.364 1.00 43.09 573 LYS A O 1
ATOM 4489 N N . GLU A 1 574 ? -8.499 17.039 0.019 1.00 40.53 574 GLU A N 1
ATOM 4490 C CA . GLU A 1 574 ? -7.102 17.226 0.446 1.00 40.53 574 GLU A CA 1
ATOM 4491 C C . GLU A 1 574 ? -6.182 16.008 0.159 1.00 40.53 574 GLU A C 1
ATOM 4493 O O . GLU A 1 574 ? -5.084 15.916 0.706 1.00 40.53 574 GLU A O 1
ATOM 4498 N N . GLY A 1 575 ? -6.602 15.061 -0.696 1.00 37.97 575 GLY A N 1
ATOM 4499 C CA . GLY A 1 575 ? -5.766 13.908 -1.092 1.00 37.97 575 GLY A CA 1
ATOM 4500 C C . GLY A 1 575 ? -5.604 12.817 -0.019 1.00 37.97 575 GLY A C 1
ATOM 4501 O O . GLY A 1 575 ? -4.659 12.037 -0.057 1.00 37.97 575 GLY A O 1
ATOM 4502 N N . HIS A 1 576 ? -6.515 12.742 0.958 1.00 43.19 576 HIS A N 1
ATOM 4503 C CA . HIS A 1 576 ? -6.345 11.907 2.160 1.00 43.19 576 HIS A CA 1
ATOM 4504 C C . HIS A 1 576 ? -6.663 10.427 2.022 1.00 43.19 576 HIS A C 1
ATOM 4506 O O . HIS A 1 576 ? -6.396 9.686 2.958 1.00 43.19 576 HIS A O 1
ATOM 4512 N N . ILE A 1 577 ? -7.212 9.970 0.898 1.00 41.91 577 ILE A N 1
ATOM 4513 C CA . ILE A 1 577 ? -7.488 8.538 0.689 1.00 41.91 577 ILE A CA 1
ATOM 4514 C C . ILE A 1 577 ? -6.176 7.735 0.755 1.00 41.91 577 ILE A C 1
ATOM 4516 O O . ILE A 1 577 ? -6.112 6.716 1.440 1.00 41.91 577 ILE A O 1
ATOM 4520 N N . GLU A 1 578 ? -5.103 8.273 0.165 1.00 42.19 578 GLU A N 1
ATOM 4521 C CA . GLU A 1 578 ? -3.736 7.755 0.294 1.00 42.19 578 GLU A CA 1
ATOM 4522 C C . GLU A 1 578 ? -3.233 7.840 1.746 1.00 42.19 578 GLU A C 1
ATOM 4524 O O . GLU A 1 578 ? -2.717 6.866 2.277 1.00 42.19 578 GLU A O 1
ATOM 4529 N N . ARG A 1 579 ? -3.475 8.952 2.453 1.00 44.41 579 ARG A N 1
ATOM 4530 C CA . ARG A 1 579 ? -3.050 9.159 3.858 1.00 44.41 579 ARG A CA 1
ATOM 4531 C C . ARG A 1 579 ? -3.812 8.304 4.889 1.00 44.41 579 ARG A C 1
ATOM 4533 O O . ARG A 1 579 ? -3.312 8.081 5.986 1.00 44.41 579 ARG A O 1
ATOM 4540 N N . PHE A 1 580 ? -5.009 7.814 4.563 1.00 48.41 580 PHE A N 1
ATOM 4541 C CA . PHE A 1 580 ? -5.853 7.004 5.457 1.00 48.41 580 PHE A CA 1
ATOM 4542 C C . PHE A 1 580 ? -5.475 5.519 5.467 1.00 48.41 580 PHE A C 1
ATOM 4544 O O . PHE A 1 580 ? -5.617 4.825 6.480 1.00 48.41 580 PHE A O 1
ATOM 4551 N N . VAL A 1 581 ? -5.005 5.043 4.312 1.00 46.66 581 VAL A N 1
ATOM 4552 C CA . VAL A 1 581 ? -4.442 3.703 4.121 1.00 46.66 581 VAL A CA 1
ATOM 4553 C C . VAL A 1 581 ? -2.930 3.721 4.358 1.00 46.66 581 VAL A C 1
ATOM 4555 O O . VAL A 1 581 ? -2.367 2.658 4.591 1.00 46.66 581 VAL A O 1
ATOM 4558 N N . TRP A 1 582 ? -2.284 4.899 4.331 1.00 52.69 582 TRP A N 1
ATOM 4559 C CA . TRP A 1 582 ? -0.852 5.091 4.575 1.00 52.69 582 TRP A CA 1
ATOM 4560 C C . TRP A 1 582 ? -0.570 6.009 5.771 1.00 52.69 582 TRP A C 1
ATOM 4562 O O . TRP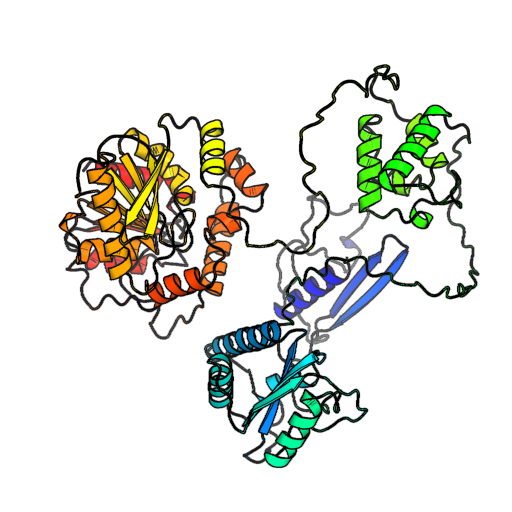 A 1 582 ? -0.157 7.159 5.627 1.00 52.69 582 TRP A O 1
ATOM 4572 N N . CYS A 1 583 ? -0.752 5.471 6.980 1.00 58.59 583 CYS A N 1
ATOM 4573 C CA . CYS A 1 583 ? -0.368 6.131 8.237 1.00 58.59 583 CYS A CA 1
ATOM 4574 C C . CYS A 1 583 ? 1.156 6.184 8.454 1.00 58.59 583 CYS A C 1
ATOM 4576 O O . CYS A 1 583 ? 1.633 6.800 9.406 1.00 58.59 583 CYS A O 1
ATOM 4578 N N . THR A 1 584 ? 1.933 5.551 7.571 1.00 51.81 584 THR A N 1
ATOM 4579 C CA . THR A 1 584 ? 3.365 5.809 7.419 1.00 51.81 584 THR A CA 1
ATOM 4580 C C . THR A 1 584 ? 3.777 5.735 5.949 1.00 51.81 584 THR A C 1
ATOM 4582 O O . THR A 1 584 ? 3.341 4.858 5.203 1.00 51.81 584 THR A O 1
ATOM 4585 N N . THR A 1 585 ? 4.655 6.647 5.534 1.00 49.22 585 THR A N 1
ATOM 4586 C CA . THR A 1 585 ? 5.361 6.596 4.241 1.00 49.22 585 THR A CA 1
ATOM 4587 C C . THR A 1 585 ? 6.709 5.880 4.365 1.00 49.22 585 THR A C 1
ATOM 4589 O O . THR A 1 585 ? 7.402 5.655 3.370 1.00 49.22 585 THR A O 1
ATOM 4592 N N . ASN A 1 586 ? 7.104 5.486 5.583 1.00 57.38 586 ASN A N 1
ATOM 4593 C CA . ASN A 1 586 ? 8.379 4.832 5.825 1.00 57.38 586 ASN A CA 1
ATOM 4594 C C . ASN A 1 586 ? 8.337 3.382 5.339 1.00 57.38 586 ASN A C 1
ATOM 4596 O O . ASN A 1 586 ? 7.832 2.476 6.009 1.00 57.38 586 ASN A O 1
ATOM 4600 N N . ARG A 1 587 ? 8.949 3.155 4.177 1.00 61.97 587 ARG A N 1
ATOM 4601 C CA . ARG A 1 587 ? 8.945 1.849 3.525 1.00 61.97 587 ARG A CA 1
ATOM 4602 C C . ARG A 1 587 ? 9.512 0.723 4.393 1.00 61.97 587 ARG A C 1
ATOM 4604 O O . ARG A 1 587 ? 9.006 -0.389 4.328 1.00 61.97 587 ARG A O 1
ATOM 4611 N N . ARG A 1 588 ? 10.508 0.995 5.243 1.00 60.66 588 ARG A N 1
ATOM 4612 C CA . ARG A 1 588 ? 11.101 -0.034 6.120 1.00 60.66 588 ARG A CA 1
ATOM 4613 C C . ARG A 1 588 ? 10.115 -0.511 7.180 1.00 60.66 588 ARG A C 1
ATOM 4615 O O . ARG A 1 588 ? 10.099 -1.696 7.500 1.00 60.66 588 ARG A O 1
ATOM 4622 N N . ILE A 1 589 ? 9.296 0.397 7.704 1.00 72.31 589 ILE A N 1
ATOM 4623 C CA . ILE A 1 589 ? 8.241 0.081 8.672 1.00 72.31 589 ILE A CA 1
ATOM 4624 C C . ILE A 1 589 ? 7.147 -0.749 7.987 1.00 72.31 589 ILE A C 1
ATOM 4626 O O . ILE A 1 589 ? 6.764 -1.800 8.498 1.00 72.31 589 ILE A O 1
ATOM 4630 N N . LEU A 1 590 ? 6.721 -0.343 6.785 1.00 69.94 590 LEU A N 1
ATOM 4631 C CA . LEU A 1 590 ? 5.752 -1.096 5.978 1.00 69.94 590 LEU A CA 1
ATOM 4632 C C . LEU A 1 590 ? 6.236 -2.502 5.640 1.00 69.94 590 LEU A C 1
ATOM 4634 O O . LEU A 1 590 ? 5.511 -3.470 5.864 1.00 69.94 590 LEU A O 1
ATOM 4638 N N . ASP A 1 591 ? 7.468 -2.620 5.148 1.00 66.50 591 ASP A N 1
ATOM 4639 C CA . ASP A 1 591 ? 8.072 -3.907 4.817 1.00 66.50 591 ASP A CA 1
ATOM 4640 C C . ASP A 1 591 ? 8.187 -4.790 6.065 1.00 66.50 591 ASP A C 1
ATOM 4642 O O . ASP A 1 591 ? 7.977 -5.995 5.973 1.00 66.50 591 ASP A O 1
ATOM 4646 N N . SER A 1 592 ? 8.459 -4.210 7.239 1.00 74.88 592 SER A N 1
ATOM 4647 C CA . SER A 1 592 ? 8.535 -4.960 8.499 1.00 74.88 592 SER A CA 1
ATOM 4648 C C . SER A 1 592 ? 7.183 -5.574 8.866 1.00 74.88 592 SER A C 1
ATOM 4650 O O . SER A 1 592 ? 7.098 -6.789 9.036 1.00 74.88 592 SER A O 1
ATOM 4652 N N . TYR A 1 593 ? 6.103 -4.783 8.890 1.00 81.69 593 TYR A N 1
ATOM 4653 C CA . TYR A 1 593 ? 4.756 -5.309 9.152 1.00 81.69 593 TYR A CA 1
ATOM 4654 C C . TYR A 1 593 ? 4.291 -6.292 8.076 1.00 81.69 593 TYR A C 1
ATOM 4656 O O . TYR A 1 593 ? 3.675 -7.310 8.388 1.00 81.69 593 TYR A O 1
ATOM 4664 N N . PHE A 1 594 ? 4.617 -6.033 6.811 1.00 77.88 594 PHE A N 1
ATOM 4665 C CA . PHE A 1 594 ? 4.275 -6.940 5.723 1.00 77.88 594 PHE A CA 1
ATOM 4666 C C . PHE A 1 594 ? 5.016 -8.278 5.841 1.00 77.88 594 PHE A C 1
ATOM 4668 O O . PHE A 1 594 ? 4.414 -9.339 5.678 1.00 77.88 594 PHE A O 1
ATOM 4675 N N . LEU A 1 595 ? 6.303 -8.257 6.200 1.00 72.19 595 LEU A N 1
ATOM 4676 C CA . LEU A 1 595 ? 7.077 -9.466 6.478 1.00 72.19 595 LEU A CA 1
ATOM 4677 C C . LEU A 1 595 ? 6.527 -10.231 7.684 1.00 72.19 595 LEU A C 1
ATOM 4679 O O . LEU A 1 595 ? 6.528 -11.460 7.648 1.00 72.19 595 LEU A O 1
ATOM 4683 N N . MET A 1 596 ? 6.031 -9.545 8.718 1.00 81.12 596 MET A N 1
ATOM 4684 C CA . MET A 1 596 ? 5.351 -10.193 9.844 1.00 81.12 596 MET A CA 1
ATOM 4685 C C . MET A 1 596 ? 4.101 -10.942 9.368 1.00 81.12 596 MET A C 1
ATOM 4687 O O . MET A 1 596 ? 3.959 -12.117 9.697 1.00 81.12 596 MET A O 1
ATOM 4691 N N . ILE A 1 597 ? 3.246 -10.317 8.542 1.00 78.50 597 ILE A N 1
ATOM 4692 C CA . ILE A 1 597 ? 2.069 -10.969 7.928 1.00 78.50 597 ILE A CA 1
ATOM 4693 C C . ILE A 1 597 ? 2.501 -12.178 7.089 1.00 78.50 597 ILE A C 1
ATOM 4695 O O . ILE A 1 597 ? 1.974 -13.276 7.258 1.00 78.50 597 ILE A O 1
ATOM 4699 N N . ALA A 1 598 ? 3.488 -12.001 6.207 1.00 70.81 598 ALA A N 1
ATOM 4700 C CA . ALA A 1 598 ? 3.966 -13.061 5.323 1.00 70.81 598 ALA A CA 1
ATOM 4701 C C . ALA A 1 598 ? 4.548 -14.249 6.109 1.00 70.81 598 ALA A C 1
ATOM 4703 O O . ALA A 1 598 ? 4.332 -15.406 5.753 1.00 70.81 598 ALA A O 1
ATOM 4704 N N . ARG A 1 599 ? 5.252 -13.984 7.214 1.00 70.88 599 ARG A N 1
ATOM 4705 C CA . ARG A 1 599 ? 5.819 -15.012 8.099 1.00 70.88 599 ARG A CA 1
ATOM 4706 C C . ARG A 1 599 ? 4.813 -15.585 9.089 1.00 70.88 599 ARG A C 1
ATOM 4708 O O . ARG A 1 599 ? 5.143 -16.574 9.742 1.00 70.88 599 ARG A O 1
ATOM 4715 N N . PHE A 1 600 ? 3.623 -14.998 9.219 1.00 73.00 600 PHE A N 1
ATOM 4716 C CA . PHE A 1 600 ? 2.647 -15.412 10.218 1.00 73.00 600 PHE A CA 1
ATOM 4717 C C . PHE A 1 600 ? 2.115 -16.805 9.921 1.00 73.00 600 PHE A C 1
ATOM 4719 O O . PHE A 1 600 ? 1.156 -16.989 9.178 1.00 73.00 600 PHE A O 1
ATOM 4726 N N . ARG A 1 601 ? 2.747 -17.810 10.516 1.00 65.06 601 ARG A N 1
ATOM 4727 C CA . ARG A 1 601 ? 2.274 -19.185 10.495 1.00 65.06 601 ARG A CA 1
ATOM 4728 C C . ARG A 1 601 ? 1.695 -19.494 11.863 1.00 65.06 601 ARG A C 1
ATOM 4730 O O . ARG A 1 601 ? 2.448 -19.776 12.794 1.00 65.06 601 ARG A O 1
ATOM 4737 N N . HIS A 1 602 ? 0.371 -19.501 11.995 1.00 61.62 602 HIS A N 1
ATOM 4738 C CA . HIS A 1 602 ? -0.215 -20.357 13.016 1.00 61.62 602 HIS A CA 1
ATOM 4739 C C . HIS A 1 602 ? -0.454 -21.755 12.447 1.00 61.62 602 HIS A C 1
ATOM 4741 O O . HIS A 1 602 ? -1.242 -21.982 11.534 1.00 61.62 602 HIS A O 1
ATOM 4747 N N . VAL A 1 603 ? 0.354 -22.662 12.999 1.00 46.38 603 VAL A N 1
ATOM 4748 C CA . VAL A 1 603 ? 0.336 -24.117 12.883 1.00 46.38 603 VAL A CA 1
ATOM 4749 C C . VAL A 1 603 ? -0.990 -24.633 13.440 1.00 46.38 603 VAL A C 1
ATOM 4751 O O . VAL A 1 603 ? -1.386 -24.225 14.525 1.00 46.38 603 VAL A O 1
ATOM 4754 N N . GLU A 1 604 ? -1.664 -25.483 12.669 1.00 46.62 604 GLU A N 1
ATOM 4755 C CA . GLU A 1 604 ? -2.577 -26.557 13.098 1.00 46.62 604 GLU A CA 1
ATOM 4756 C C . GLU A 1 604 ? -3.097 -26.490 14.554 1.00 46.62 604 GLU A C 1
ATOM 4758 O O . GLU A 1 604 ? -2.689 -27.281 15.396 1.00 46.62 604 GLU A O 1
ATOM 4763 N N . SER A 1 605 ? -3.964 -25.514 14.857 1.00 49.25 605 SER A N 1
ATOM 4764 C CA . SER A 1 605 ? -5.054 -25.520 15.865 1.00 49.25 605 SER A CA 1
ATOM 4765 C C . SER A 1 605 ? -5.324 -24.092 16.363 1.00 49.25 605 SER A C 1
ATOM 4767 O O . SER A 1 605 ? -4.486 -23.471 17.019 1.00 49.25 605 SER A O 1
ATOM 4769 N N . ALA A 1 606 ? -6.510 -23.542 16.075 1.00 60.84 606 ALA A N 1
ATOM 4770 C CA . ALA A 1 606 ? -6.972 -22.308 16.729 1.00 60.84 606 ALA A CA 1
ATOM 4771 C C . ALA A 1 606 ? -7.476 -22.572 18.168 1.00 60.84 606 ALA A C 1
ATOM 4773 O O . ALA A 1 606 ? -7.946 -21.656 18.837 1.00 60.84 606 ALA A O 1
ATOM 4774 N N . ASP A 1 607 ? -7.284 -23.799 18.667 1.00 61.81 607 ASP A N 1
ATOM 4775 C CA . ASP A 1 607 ? -7.615 -24.303 20.006 1.00 61.81 607 ASP A CA 1
ATOM 4776 C C . ASP A 1 607 ? -7.002 -23.470 21.149 1.00 61.81 607 ASP A C 1
ATOM 4778 O O . ASP A 1 607 ? -7.431 -23.557 22.298 1.00 61.81 607 ASP A O 1
ATOM 4782 N N . HIS A 1 608 ? -5.999 -22.641 20.852 1.00 69.38 608 HIS A N 1
ATOM 4783 C CA . HIS A 1 608 ? -5.371 -21.736 21.813 1.00 69.38 608 HIS A CA 1
ATOM 4784 C C . HIS A 1 608 ? -6.159 -20.434 22.051 1.00 69.38 608 HIS A C 1
ATOM 4786 O O . HIS A 1 608 ? -5.873 -19.718 23.012 1.00 69.38 608 HIS A O 1
ATOM 4792 N N . VAL A 1 609 ? -7.147 -20.104 21.211 1.00 80.44 609 VAL A N 1
ATOM 4793 C CA . VAL A 1 609 ? -8.041 -18.958 21.429 1.00 80.44 609 VAL A CA 1
ATOM 4794 C C . VAL A 1 609 ? -9.152 -19.384 22.388 1.00 80.44 609 VAL A C 1
ATOM 4796 O O . VAL A 1 609 ? -10.172 -19.935 21.987 1.00 80.44 609 VAL A O 1
ATOM 4799 N N . GLN A 1 610 ? -8.938 -19.139 23.682 1.00 80.94 610 GLN A N 1
ATOM 4800 C CA . GLN A 1 610 ? -9.895 -19.503 24.738 1.00 80.94 610 GLN A CA 1
ATOM 4801 C C . GLN A 1 610 ? -10.983 -18.447 24.972 1.00 80.94 610 GLN A C 1
ATOM 4803 O O . GLN A 1 610 ? -11.967 -18.712 25.660 1.00 80.94 610 GLN A O 1
ATOM 4808 N N . ALA A 1 611 ? -10.808 -17.238 24.435 1.00 89.94 611 ALA A N 1
ATOM 4809 C CA . ALA A 1 611 ? -11.796 -16.179 24.566 1.00 89.94 611 ALA A CA 1
ATOM 4810 C C . ALA A 1 611 ? -13.011 -16.454 23.672 1.00 89.94 611 ALA A C 1
ATOM 4812 O O . ALA A 1 611 ? -12.870 -16.851 22.512 1.00 89.94 611 ALA A O 1
ATOM 4813 N N . LYS A 1 612 ? -14.204 -16.139 24.185 1.00 94.81 612 LYS A N 1
ATOM 4814 C CA . LYS A 1 612 ? -15.429 -16.103 23.385 1.00 94.81 612 LYS A CA 1
ATOM 4815 C C . LYS A 1 612 ? -15.210 -15.157 22.202 1.00 94.81 612 LYS A C 1
ATOM 4817 O O . LYS A 1 612 ? -14.918 -13.970 22.405 1.00 94.81 612 LYS A O 1
ATOM 4822 N N . THR A 1 613 ? -15.338 -15.674 20.980 1.00 95.56 613 THR A N 1
ATOM 4823 C CA . THR A 1 613 ? -14.912 -14.982 19.753 1.00 95.56 613 THR A CA 1
ATOM 4824 C C . THR A 1 613 ? -16.054 -14.761 18.758 1.00 95.56 613 THR A C 1
ATOM 4826 O O . THR A 1 613 ? -16.796 -15.680 18.426 1.00 95.56 613 THR A O 1
ATOM 4829 N N . LEU A 1 614 ? -16.185 -13.544 18.230 1.00 97.12 614 LEU A N 1
ATOM 4830 C CA . LEU A 1 614 ? -17.058 -13.239 17.093 1.00 97.12 614 LEU A CA 1
ATOM 4831 C C . LEU A 1 614 ? -16.210 -13.001 15.849 1.00 97.12 614 LEU A C 1
ATOM 4833 O O . LEU A 1 614 ? -15.332 -12.144 15.850 1.00 97.12 614 LEU A O 1
ATOM 4837 N N . LEU A 1 615 ? -16.496 -13.724 14.776 1.00 96.12 615 LEU A N 1
ATOM 4838 C CA . LEU A 1 615 ? -15.860 -13.558 13.479 1.00 96.12 615 LEU A CA 1
ATOM 4839 C C . LEU A 1 615 ? -16.826 -12.871 12.527 1.00 96.12 615 LEU A C 1
ATOM 4841 O O . LEU A 1 615 ? -17.968 -13.304 12.384 1.00 96.12 615 LEU A O 1
ATOM 4845 N N . ILE A 1 616 ? -16.361 -11.808 11.878 1.00 97.06 616 ILE A N 1
ATOM 4846 C CA . ILE A 1 616 ? -17.137 -11.038 10.910 1.00 97.06 616 ILE A CA 1
ATOM 4847 C C . ILE A 1 616 ? -16.349 -10.955 9.606 1.00 97.06 616 ILE A C 1
ATOM 4849 O O . ILE A 1 616 ? -15.183 -10.562 9.603 1.00 97.06 616 ILE A O 1
ATOM 4853 N N . SER A 1 617 ? -16.976 -11.302 8.489 1.00 94.88 617 SER A N 1
ATOM 4854 C CA . SER A 1 617 ? -16.346 -11.239 7.168 1.00 94.88 617 SER A CA 1
ATOM 4855 C C . SER A 1 617 ? -17.308 -10.705 6.111 1.00 94.88 617 SER A C 1
ATOM 4857 O O . SER A 1 617 ? -18.532 -10.718 6.272 1.00 94.88 617 SER A O 1
ATOM 4859 N N . GLY A 1 618 ? -16.733 -10.204 5.021 1.00 91.81 618 GLY A N 1
ATOM 4860 C CA . GLY A 1 618 ? -17.473 -9.781 3.847 1.00 91.81 618 GLY A CA 1
ATOM 4861 C C . GLY A 1 618 ? -17.589 -10.919 2.837 1.00 91.81 618 GLY A C 1
ATOM 4862 O O . GLY A 1 618 ? -16.579 -11.502 2.453 1.00 91.81 618 GLY A O 1
ATOM 4863 N N . GLY A 1 619 ? -18.800 -11.227 2.372 1.00 87.50 619 GLY A N 1
ATOM 4864 C CA . GLY A 1 619 ? -19.027 -12.248 1.340 1.00 87.50 619 GLY A CA 1
ATOM 4865 C C . GLY A 1 619 ? -18.431 -11.899 -0.033 1.00 87.50 619 GLY A C 1
ATOM 4866 O O . GLY A 1 619 ? -18.229 -12.790 -0.853 1.00 87.50 619 GLY A O 1
ATOM 4867 N N . ALA A 1 620 ? -18.111 -10.624 -0.267 1.00 84.94 620 ALA A N 1
ATOM 4868 C CA . ALA A 1 620 ? -17.438 -10.102 -1.455 1.00 84.94 620 ALA A CA 1
ATOM 4869 C C . ALA A 1 620 ? -16.003 -9.610 -1.161 1.00 84.94 620 ALA A C 1
ATOM 4871 O O . ALA A 1 620 ? -15.431 -8.879 -1.963 1.00 84.94 620 ALA A O 1
ATOM 4872 N N . ASP A 1 621 ? -15.417 -9.971 -0.013 1.00 84.00 621 ASP A N 1
ATOM 4873 C CA . ASP A 1 621 ? -14.048 -9.589 0.346 1.00 84.00 621 ASP A CA 1
ATOM 4874 C C . ASP A 1 621 ? -13.027 -10.344 -0.525 1.00 84.00 621 ASP A C 1
ATOM 4876 O O . ASP A 1 621 ? -12.819 -11.548 -0.371 1.00 84.00 621 ASP A O 1
ATOM 4880 N N . VAL A 1 622 ? -12.396 -9.635 -1.465 1.00 76.69 622 VAL A N 1
ATOM 4881 C CA . VAL A 1 622 ? -11.365 -10.194 -2.359 1.00 76.69 622 VAL A CA 1
ATOM 4882 C C . VAL A 1 622 ? -9.970 -10.189 -1.737 1.00 76.69 622 VAL A C 1
ATOM 4884 O O . VAL A 1 622 ? -9.103 -10.945 -2.177 1.00 76.69 622 VAL A O 1
ATOM 4887 N N . LEU A 1 623 ? -9.746 -9.355 -0.716 1.00 73.94 623 LEU A N 1
ATOM 4888 C CA . LEU A 1 623 ? -8.469 -9.270 -0.010 1.00 73.94 623 LEU A CA 1
ATOM 4889 C C . LEU A 1 623 ? -8.361 -10.393 1.011 1.00 73.94 623 LEU A C 1
ATOM 4891 O O . LEU A 1 623 ? -7.342 -11.070 1.060 1.00 73.94 623 LEU A O 1
ATOM 4895 N N . MET A 1 624 ? -9.422 -10.620 1.786 1.00 79.31 624 MET A N 1
ATOM 4896 C CA . MET A 1 624 ? -9.546 -11.708 2.752 1.00 79.31 624 MET A CA 1
ATOM 4897 C C . MET A 1 624 ? -10.865 -12.463 2.547 1.00 79.31 624 MET A C 1
ATOM 4899 O O . MET A 1 624 ? -11.833 -12.228 3.273 1.00 79.31 624 MET A O 1
ATOM 4903 N N . PRO A 1 625 ? -10.899 -13.404 1.583 1.00 83.12 625 PRO A N 1
ATOM 4904 C CA . PRO A 1 625 ? -12.063 -14.233 1.304 1.00 83.12 625 PRO A CA 1
ATOM 4905 C C . PRO A 1 625 ? -12.712 -14.821 2.558 1.00 83.12 625 PRO A C 1
ATOM 4907 O O . PRO A 1 625 ? -12.039 -15.415 3.406 1.00 83.12 625 PRO A O 1
ATOM 4910 N N . SER A 1 626 ? -14.042 -14.722 2.634 1.00 86.62 626 SER A N 1
ATOM 4911 C CA . SER A 1 626 ? -14.832 -15.094 3.817 1.00 86.62 626 SER A CA 1
ATOM 4912 C C . SER A 1 626 ? -14.624 -16.541 4.284 1.00 86.62 626 SER A C 1
ATOM 4914 O O . SER A 1 626 ? -14.725 -16.824 5.480 1.00 86.62 626 SER A O 1
ATOM 4916 N N . LYS A 1 627 ? -14.243 -17.443 3.363 1.00 84.38 627 LYS A N 1
ATOM 4917 C CA . LYS A 1 627 ? -13.869 -18.835 3.662 1.00 84.38 627 LYS A CA 1
ATOM 4918 C C . LYS A 1 627 ? -12.829 -18.936 4.780 1.00 84.38 627 LYS A C 1
ATOM 4920 O O . LYS A 1 627 ? -12.966 -19.789 5.646 1.00 84.38 627 LYS A O 1
ATOM 4925 N N . PHE A 1 628 ? -11.855 -18.028 4.821 1.00 84.12 628 PHE A N 1
ATOM 4926 C CA . PHE A 1 628 ? -10.773 -18.088 5.798 1.00 84.12 628 PHE A CA 1
ATOM 4927 C C . PHE A 1 628 ? -11.251 -17.771 7.215 1.00 84.12 628 PHE A C 1
ATOM 4929 O O . PHE A 1 628 ? -10.883 -18.457 8.165 1.00 84.12 628 PHE A O 1
ATOM 4936 N N . ALA A 1 629 ? -12.116 -16.767 7.360 1.00 86.62 629 ALA A N 1
ATOM 4937 C CA . ALA A 1 629 ? -12.730 -16.448 8.644 1.00 86.62 629 ALA A CA 1
ATOM 4938 C C . ALA A 1 629 ? -13.687 -17.564 9.100 1.00 86.62 629 ALA A C 1
ATOM 4940 O O . ALA A 1 629 ? -13.793 -17.834 10.293 1.00 86.62 629 ALA A O 1
ATOM 4941 N N . ARG A 1 630 ? -14.356 -18.250 8.165 1.00 87.75 630 ARG A N 1
ATOM 4942 C CA . ARG A 1 630 ? -15.214 -19.399 8.480 1.00 87.75 630 ARG A CA 1
ATOM 4943 C C . ARG A 1 630 ? -14.406 -20.590 8.998 1.00 87.75 630 ARG A C 1
ATOM 4945 O O . ARG A 1 630 ? -14.697 -21.085 10.081 1.00 87.75 630 ARG A O 1
ATOM 4952 N N . GLU A 1 631 ? -13.357 -20.976 8.273 1.00 86.12 631 GLU A N 1
ATOM 4953 C CA . GLU A 1 631 ? -12.417 -22.035 8.673 1.00 86.12 631 GLU A CA 1
ATOM 4954 C C . GLU A 1 631 ? -11.742 -21.726 10.016 1.00 86.12 631 GLU A C 1
ATOM 4956 O O . GLU A 1 631 ? -11.466 -22.627 10.807 1.00 86.12 631 GLU A O 1
ATOM 4961 N N . LEU A 1 632 ? -11.473 -20.447 10.292 1.00 85.56 632 LEU A N 1
ATOM 4962 C CA . LEU A 1 632 ? -10.973 -20.014 11.589 1.00 85.56 632 LEU A CA 1
ATOM 4963 C C . LEU A 1 632 ? -12.014 -20.226 12.694 1.00 85.56 632 LEU A C 1
ATOM 4965 O O . LEU A 1 632 ? -11.692 -20.789 13.737 1.00 85.56 632 LEU A O 1
ATOM 4969 N N . GLY A 1 633 ? -13.262 -19.814 12.464 1.00 87.62 633 GLY A N 1
ATOM 4970 C CA . GLY A 1 633 ? -14.347 -19.994 13.428 1.00 87.62 633 GLY A CA 1
ATOM 4971 C C . GLY A 1 633 ? -14.558 -21.459 13.813 1.00 87.62 633 GLY A C 1
ATOM 4972 O O . GLY A 1 633 ? -14.714 -21.759 14.992 1.00 87.62 633 GLY A O 1
ATOM 4973 N N . GLU A 1 634 ? -14.462 -22.380 12.851 1.00 87.00 634 GLU A N 1
ATOM 4974 C CA . GLU A 1 634 ? -14.569 -23.829 13.091 1.00 87.00 634 GLU A CA 1
ATOM 4975 C C . GLU A 1 634 ? -13.492 -24.376 14.040 1.00 87.00 634 GLU A C 1
ATOM 4977 O O . GLU A 1 634 ? -13.712 -25.386 14.707 1.00 87.00 634 GLU A O 1
ATOM 4982 N N . LYS A 1 635 ? -12.336 -23.710 14.121 1.00 84.19 635 LYS A N 1
ATOM 4983 C CA . LYS A 1 635 ? -11.213 -24.109 14.979 1.00 84.19 635 LYS A CA 1
ATOM 4984 C C . LYS A 1 635 ? -11.218 -23.421 16.347 1.00 84.19 635 LYS A C 1
ATOM 4986 O O . LYS A 1 635 ? -10.441 -23.813 17.210 1.00 84.19 635 LYS A O 1
ATOM 4991 N N . ILE A 1 636 ? -12.030 -22.382 16.549 1.00 87.44 636 ILE A N 1
ATOM 4992 C CA . ILE A 1 636 ? -12.122 -21.671 17.831 1.00 87.44 636 ILE A CA 1
ATOM 4993 C C . ILE A 1 636 ? -13.304 -22.255 18.623 1.00 87.44 636 ILE A C 1
ATOM 4995 O O . ILE A 1 636 ? -14.442 -22.116 18.170 1.00 87.44 636 ILE A O 1
ATOM 4999 N N . PRO A 1 637 ? -13.078 -22.870 19.804 1.00 84.00 637 PRO A N 1
ATOM 5000 C CA . PRO A 1 637 ? -14.112 -23.635 20.512 1.00 84.00 637 PRO A CA 1
ATOM 5001 C C . PRO A 1 637 ? -15.391 -22.859 20.867 1.00 84.00 637 PRO A C 1
ATOM 5003 O O . PRO A 1 637 ? -16.483 -23.415 20.775 1.00 84.00 637 PRO A O 1
ATOM 5006 N N . ASP A 1 638 ? -15.273 -21.590 21.272 1.00 90.56 638 ASP A N 1
ATOM 5007 C CA . ASP A 1 638 ? -16.410 -20.715 21.607 1.00 90.56 638 ASP A CA 1
ATOM 5008 C C . ASP A 1 638 ? -16.474 -19.545 20.624 1.00 90.56 638 ASP A C 1
ATOM 5010 O O . ASP A 1 638 ? -16.109 -18.406 20.939 1.00 90.56 638 ASP A O 1
ATOM 5014 N N . SER A 1 639 ? -16.875 -19.850 19.387 1.00 93.12 639 SER A N 1
ATOM 5015 C CA . SER A 1 639 ? -16.943 -18.868 18.312 1.00 93.12 639 SER A CA 1
ATOM 5016 C C . SER A 1 639 ? -18.334 -18.719 17.694 1.00 93.12 639 SER A C 1
ATOM 5018 O O . SER A 1 639 ? -19.146 -19.647 17.656 1.00 93.12 639 SER A O 1
ATOM 5020 N N . LYS A 1 640 ? -18.624 -17.516 17.191 1.00 95.94 640 LYS A N 1
ATOM 5021 C CA . LYS A 1 640 ? -19.752 -17.251 16.289 1.00 95.94 640 LYS A CA 1
ATOM 5022 C C . LYS A 1 640 ? -19.239 -16.608 15.014 1.00 95.94 640 LYS A C 1
ATOM 5024 O O . LYS A 1 640 ? -18.424 -15.696 15.080 1.00 95.94 640 LYS A O 1
ATOM 5029 N N . TYR A 1 641 ? -19.759 -17.036 13.871 1.00 95.56 641 TYR A N 1
ATOM 5030 C CA . TYR A 1 641 ? -19.424 -16.473 12.566 1.00 95.56 641 TYR A CA 1
ATOM 5031 C C . TYR A 1 641 ? -20.613 -15.702 11.985 1.00 95.56 641 TYR A C 1
ATOM 5033 O O . TYR A 1 641 ? -21.732 -16.217 11.957 1.00 95.56 641 TYR A O 1
ATOM 5041 N N . HIS A 1 642 ? -20.365 -14.484 11.505 1.00 96.38 642 HIS A N 1
ATOM 5042 C CA . HIS A 1 642 ? -21.336 -13.642 10.807 1.00 96.38 642 HIS A CA 1
ATOM 5043 C C . HIS A 1 642 ? -20.762 -13.170 9.472 1.00 96.38 642 HIS A C 1
ATOM 5045 O O . HIS A 1 642 ? -19.738 -12.491 9.425 1.00 96.38 642 HIS A O 1
ATOM 5051 N N . GLU A 1 643 ? -21.445 -13.493 8.377 1.00 95.88 643 GLU A N 1
ATOM 5052 C CA . GLU A 1 643 ? -21.055 -13.049 7.039 1.00 95.88 643 GLU A CA 1
ATOM 5053 C C . GLU A 1 643 ? -21.980 -11.935 6.556 1.00 95.88 643 GLU A C 1
ATOM 5055 O O . GLU A 1 643 ? -23.193 -12.115 6.432 1.00 95.88 643 GLU A O 1
ATOM 5060 N N . ILE A 1 644 ? -21.394 -10.790 6.216 1.00 94.00 644 ILE A N 1
ATOM 5061 C CA . ILE A 1 644 ? -22.101 -9.707 5.541 1.00 94.00 644 ILE A CA 1
ATOM 5062 C C . ILE A 1 644 ? -22.061 -10.022 4.048 1.00 94.00 644 ILE A C 1
ATOM 5064 O O . ILE A 1 644 ? -21.044 -9.810 3.394 1.00 94.00 644 ILE A O 1
ATOM 5068 N N . LYS A 1 645 ? -23.161 -10.546 3.496 1.00 87.88 645 LYS A N 1
ATOM 5069 C CA . LYS A 1 645 ? -23.214 -11.131 2.139 1.00 87.88 645 LYS A CA 1
ATOM 5070 C C . LYS A 1 645 ? -22.624 -10.244 1.032 1.00 87.88 645 LYS A C 1
ATOM 5072 O O . LYS A 1 645 ? -21.888 -10.735 0.188 1.00 87.88 645 LYS A O 1
ATOM 5077 N N . ASN A 1 646 ? -22.934 -8.948 1.049 1.00 84.44 646 ASN A N 1
ATOM 5078 C CA . ASN A 1 646 ? -22.416 -7.969 0.077 1.00 84.44 646 ASN A CA 1
ATOM 5079 C C . ASN A 1 646 ? -21.247 -7.145 0.639 1.00 84.44 646 ASN A C 1
ATOM 5081 O O . ASN A 1 646 ? -20.875 -6.125 0.067 1.00 84.44 646 ASN A O 1
ATOM 5085 N N . GLY A 1 647 ? -20.736 -7.545 1.801 1.00 83.25 647 GLY A N 1
ATOM 5086 C CA . GLY A 1 647 ? -19.633 -6.899 2.480 1.00 83.25 647 GLY A CA 1
ATOM 5087 C C . GLY A 1 647 ? -18.312 -7.211 1.796 1.00 83.25 647 GLY A C 1
ATOM 5088 O O . GLY A 1 647 ? -18.085 -8.329 1.351 1.00 83.25 647 GLY A O 1
ATOM 5089 N N . HIS A 1 648 ? -17.444 -6.218 1.745 1.00 85.75 648 HIS A N 1
ATOM 5090 C CA . HIS A 1 648 ? -16.094 -6.261 1.182 1.00 85.75 648 HIS A CA 1
ATOM 5091 C C . HIS A 1 648 ? -15.058 -6.051 2.303 1.00 85.75 648 HIS A C 1
ATOM 5093 O O . HIS A 1 648 ? -15.422 -6.100 3.474 1.00 85.75 648 HIS A O 1
ATOM 5099 N N . HIS A 1 649 ? -13.779 -5.795 2.005 1.00 85.19 649 HIS A N 1
ATOM 5100 C CA . HIS A 1 649 ? -12.743 -5.751 3.056 1.00 85.19 649 HIS A CA 1
ATOM 5101 C C . HIS A 1 649 ? -12.924 -4.632 4.099 1.00 85.19 649 HIS A C 1
ATOM 5103 O O . HIS A 1 649 ? -12.563 -4.771 5.268 1.00 85.19 649 HIS A O 1
ATOM 5109 N N . PHE A 1 650 ? -13.522 -3.511 3.693 1.00 84.62 650 PHE A N 1
ATOM 5110 C CA . PHE A 1 650 ? -13.654 -2.292 4.499 1.00 84.62 650 PHE A CA 1
ATOM 5111 C C . PHE A 1 650 ? -14.997 -2.190 5.247 1.00 84.62 650 PHE A C 1
ATOM 5113 O O . PHE A 1 650 ? -15.630 -1.130 5.299 1.00 84.62 650 PHE A O 1
ATOM 5120 N N . LEU A 1 651 ? -15.448 -3.297 5.847 1.00 87.50 651 LEU A N 1
ATOM 5121 C CA . LEU A 1 651 ? -16.761 -3.404 6.503 1.00 87.50 651 LEU A CA 1
ATOM 5122 C C . LEU A 1 651 ? -17.015 -2.307 7.541 1.00 87.50 651 LEU A C 1
ATOM 5124 O O . LEU A 1 651 ? -18.095 -1.716 7.558 1.00 87.50 651 LEU A O 1
ATOM 5128 N N . SER A 1 652 ? -16.021 -1.996 8.375 1.00 85.88 652 SER A N 1
ATOM 5129 C CA . SER A 1 652 ? -16.140 -0.996 9.446 1.00 85.88 652 SER A CA 1
ATOM 5130 C C . SER A 1 652 ? -16.490 0.403 8.932 1.00 85.88 652 SER A C 1
ATOM 5132 O O . SER A 1 652 ? -17.108 1.178 9.659 1.00 85.88 652 SER A O 1
ATOM 5134 N N . LEU A 1 653 ? -16.168 0.718 7.674 1.00 79.62 653 LEU A N 1
ATOM 5135 C CA . LEU A 1 653 ? -16.467 2.011 7.058 1.00 79.62 653 LEU A CA 1
ATOM 5136 C C . LEU A 1 653 ? -17.768 2.000 6.262 1.00 79.62 653 LEU A C 1
ATOM 5138 O O . LEU A 1 653 ? -18.589 2.907 6.403 1.00 79.62 653 LEU A O 1
ATOM 5142 N N . PHE A 1 654 ? -17.959 0.983 5.425 1.00 82.12 654 PHE A N 1
ATOM 5143 C CA . PHE A 1 654 ? -19.025 0.975 4.420 1.00 82.12 654 PHE A CA 1
ATOM 5144 C C . PHE A 1 654 ? -20.257 0.168 4.858 1.00 82.12 654 PHE A C 1
ATOM 5146 O O . PHE A 1 654 ? -21.378 0.495 4.476 1.00 82.12 654 PHE A O 1
ATOM 5153 N N . HIS A 1 655 ? -20.071 -0.796 5.764 1.00 87.81 655 HIS A N 1
ATOM 5154 C CA . HIS A 1 655 ? -21.120 -1.581 6.428 1.00 87.81 655 HIS A CA 1
ATOM 5155 C C . HIS A 1 655 ? -21.219 -1.255 7.930 1.00 87.81 655 HIS A C 1
ATOM 5157 O O . HIS A 1 655 ? -21.704 -2.045 8.740 1.00 87.81 655 HIS A O 1
ATOM 5163 N N . TYR A 1 656 ? -20.789 -0.048 8.311 1.00 87.75 656 TYR A N 1
ATOM 5164 C CA . TYR A 1 656 ? -20.593 0.369 9.700 1.00 87.75 656 TYR A CA 1
ATOM 5165 C C . TYR A 1 656 ? -21.823 0.211 10.606 1.00 87.75 656 TYR A C 1
ATOM 5167 O O . TYR A 1 656 ? -21.670 -0.063 11.790 1.00 87.75 656 TYR A O 1
ATOM 5175 N N . LYS A 1 657 ? -23.047 0.371 10.083 1.00 90.44 657 LYS A N 1
ATOM 5176 C CA . LYS A 1 657 ? -24.278 0.207 10.881 1.00 90.44 657 LYS A CA 1
ATOM 5177 C C . LYS A 1 657 ? -24.451 -1.229 11.370 1.00 90.44 657 LYS A C 1
ATOM 5179 O O . LYS A 1 657 ? -24.803 -1.451 12.527 1.00 90.44 657 LYS A O 1
ATOM 5184 N N . GLU A 1 658 ? -24.205 -2.186 10.482 1.00 93.56 658 GLU A N 1
ATOM 5185 C CA . GLU A 1 658 ? -24.283 -3.610 10.797 1.00 93.56 658 GLU A CA 1
ATOM 5186 C C . GLU A 1 658 ? -23.140 -4.003 11.735 1.00 93.56 658 GLU A C 1
ATOM 5188 O O . GLU A 1 658 ? -23.397 -4.597 12.779 1.00 93.56 658 GLU A O 1
ATOM 5193 N N . ILE A 1 659 ? -21.913 -3.541 11.456 1.00 95.06 659 ILE A N 1
ATOM 5194 C CA . ILE A 1 659 ? -20.756 -3.727 12.347 1.00 95.06 659 ILE A CA 1
ATOM 5195 C C . ILE A 1 659 ? -21.036 -3.190 13.754 1.00 95.06 659 ILE A C 1
ATOM 5197 O O . ILE A 1 659 ? -20.862 -3.915 14.728 1.00 95.06 659 ILE A O 1
ATOM 5201 N N . ASN A 1 660 ? -21.529 -1.958 13.886 1.00 94.25 660 ASN A N 1
ATOM 5202 C CA . ASN A 1 660 ? -21.823 -1.366 15.191 1.00 94.25 660 ASN A CA 1
ATOM 5203 C C . ASN A 1 660 ? -22.904 -2.152 15.950 1.00 94.25 660 ASN A C 1
ATOM 5205 O O . ASN A 1 660 ? -22.803 -2.313 17.165 1.00 94.25 660 ASN A O 1
ATOM 5209 N N . THR A 1 661 ? -23.912 -2.667 15.238 1.00 95.06 661 THR A N 1
ATOM 5210 C CA . THR A 1 661 ? -24.969 -3.502 15.831 1.00 95.06 661 THR A CA 1
ATOM 5211 C C . THR A 1 661 ? -24.395 -4.811 16.369 1.00 95.06 661 THR A C 1
ATOM 5213 O O . THR A 1 661 ? -24.661 -5.166 17.516 1.00 95.06 661 THR A O 1
ATOM 5216 N N . LEU A 1 662 ? -23.568 -5.495 15.574 1.00 96.19 662 LEU A N 1
ATOM 5217 C CA . LEU A 1 662 ? -22.923 -6.750 15.961 1.00 96.19 662 LEU A CA 1
ATOM 5218 C C . LEU A 1 662 ? -21.986 -6.560 17.157 1.00 96.19 662 LEU A C 1
ATOM 5220 O O . LEU A 1 662 ? -22.075 -7.312 18.125 1.00 96.19 662 LEU A O 1
ATOM 5224 N N . LEU A 1 663 ? -21.134 -5.530 17.124 1.00 96.06 663 LEU A N 1
ATOM 5225 C CA . LEU A 1 663 ? -20.217 -5.211 18.222 1.00 96.06 663 LEU A CA 1
ATOM 5226 C C . LEU A 1 663 ? -20.979 -4.893 19.515 1.00 96.06 663 LEU A C 1
ATOM 5228 O O . LEU A 1 663 ? -20.660 -5.447 20.565 1.00 96.06 663 LEU A O 1
ATOM 5232 N N . GLY A 1 664 ? -22.018 -4.056 19.442 1.00 91.94 664 GLY A N 1
ATOM 5233 C CA . GLY A 1 664 ? -22.833 -3.708 20.608 1.00 91.94 664 GLY A CA 1
ATOM 5234 C C . GLY A 1 664 ? -23.530 -4.923 21.226 1.00 91.94 664 GLY A C 1
ATOM 5235 O O . GLY A 1 664 ? -23.470 -5.118 22.438 1.00 91.94 664 GLY A O 1
ATOM 5236 N N . GLN A 1 665 ? -24.137 -5.784 20.402 1.00 92.88 665 GLN A N 1
ATOM 5237 C CA . GLN A 1 665 ? -24.773 -7.020 20.874 1.00 92.88 665 GLN A CA 1
ATOM 5238 C C . GLN A 1 665 ? -23.764 -7.989 21.499 1.00 92.88 665 GLN A C 1
ATOM 5240 O O . GLN A 1 665 ? -24.055 -8.617 22.516 1.00 92.88 665 GLN A O 1
ATOM 5245 N N . TRP A 1 666 ? -22.577 -8.104 20.903 1.00 95.44 666 TRP A N 1
ATOM 5246 C CA . TRP A 1 666 ? -21.533 -9.009 21.368 1.00 95.44 666 TRP A CA 1
ATOM 5247 C C . TRP A 1 666 ? -20.962 -8.615 22.727 1.00 95.44 666 TRP A C 1
ATOM 5249 O O . TRP A 1 666 ? -20.787 -9.458 23.609 1.00 95.44 666 TRP A O 1
ATOM 5259 N N . PHE A 1 667 ? -20.684 -7.327 22.925 1.00 92.31 667 PHE A N 1
ATOM 5260 C CA . PHE A 1 667 ? -20.148 -6.856 24.196 1.00 92.31 667 PHE A CA 1
ATOM 5261 C C . PHE A 1 667 ? -21.208 -6.850 25.297 1.00 92.31 667 PHE A C 1
ATOM 5263 O O . PHE A 1 667 ? -20.881 -7.197 26.431 1.00 92.31 667 PHE A O 1
ATOM 5270 N N . ALA A 1 668 ? -22.475 -6.581 24.966 1.00 86.38 668 ALA A N 1
ATOM 5271 C CA . ALA A 1 668 ? -23.581 -6.637 25.921 1.00 86.38 668 ALA A CA 1
ATOM 5272 C C . ALA A 1 668 ? -23.919 -8.058 26.424 1.00 86.38 668 ALA A C 1
ATOM 5274 O O . ALA A 1 668 ? -24.392 -8.187 27.552 1.00 86.38 668 ALA A O 1
ATOM 5275 N N . GLY A 1 669 ? -23.704 -9.105 25.610 1.00 73.69 669 GLY A N 1
ATOM 5276 C CA . GLY A 1 669 ? -24.038 -10.506 25.938 1.00 73.69 669 GLY A CA 1
ATOM 5277 C C . GLY A 1 669 ? -22.827 -11.378 26.210 1.00 73.69 669 GLY A C 1
ATOM 5278 O O . GLY A 1 669 ? -22.547 -11.706 27.375 1.00 73.69 669 GLY A O 1
#

Foldseek 3Di:
DQVVVVVQVVVCLVVQKDDADDDPDPDDDPVDPPVPDPDDHHHDIGGNDADPVGNKDKDWTWDADPVRDIDIDIDIRDPPDPPLPPPCDDAAKKFKQKFAAQDPVLSLVQLVQQLVVLVVLVLDPDRPDWPLQNRQCRQAVDFHYFKMKIAIGGRDSVRVSVQSVCVNVVHDDPRMDTAGADDAADDEEARMDRDSVVNVVVRNCVNNNNHRGYDHDPSHHHDDGDDGDDDPPPPDPPPDDPPPPDDDDDDDDDDDDDDDDDDDPQDLDQDPVLLVVLQVLVCVLLVHADPPDDQPDFQVNSVCDLVSLQSSQVVVCLFFVVDDSCLCVVQGGSSSSRSVSVVTDTDDDDDDPPVVPPDDPPDDDDDDPDDPPDPPQPDADPAVCVLVVVCCVAPPQVWDKDWDWFAFPNKTKIKIKTADEAEEEEEDAAQAWPVLLVLLRSQVNPHYIYITIDFDPFHPTHHDPPQQALLVSLNRVLSVLVRCCVVVVDPAQAHDYEAAHLRLLNVLSCLQPPVRNYAAYEYELYAQAAPDDSPDPAALVNLLVVVLVLVVVLLVVDDVVVCVRVSNVVCVPPPCSSVRSHSDPPVVVSNSSVSNRNPRHDPDASCSNQHQYEYEYECAAPSRHLVRSVVSQVRHPRYDYDYPDHDYSSCCPNVVVVVSVVVVVRVVD

InterPro domains:
  IPR000073 Alpha/beta hydrolase fold-1 [PF00561] (422-539)
  IPR000073 Alpha/beta hydrolase fold-1 [PR00111] (447-462)
  IPR000073 Alpha/beta hydrolase fold-1 [PR00111] (497-510)
  IPR000073 Alpha/beta hydrolase fold-1 [PR00111] (511-524)
  IPR000073 Alpha/beta hydrolase fold-1 [PR00111] (613-627)
  IPR009081 Phosphopantetheine binding ACP domain [PF00550] (278-333)
  IPR009081 Phosphopantetheine binding ACP domain [PS50075] (272-345)
  IPR016039 Thiolase-like [G3DSA:3.40.47.10] (1-231)
  IPR016039 Thiolase-like [SSF53901] (1-79)
  IPR029058 Alpha/Beta hydrolase fold [G3DSA:3.40.50.1820] (389-668)
  IPR029058 Alpha/Beta hydrolase fold [SSF53474] (400-668)
  IPR032821 Polyketide synthase, C-terminal extension [PF16197] (29-118)
  IPR036736 ACP-like superfamily [G3DSA:1.10.1200.10] (267-347)
  IPR036736 ACP-like superfamily [SSF47336] (272-344)
  IPR050091 Polyketide and Nonribosomal Peptide Biosynthesis Enzymes [PTHR43775] (1-198)

Mean predicted aligned error: 21.27 Å

Solvent-accessible surface area (backbone atoms only — not comparable to full-atom values): 39216 Å² total; per-residue (Å²): 112,45,66,63,50,50,54,50,51,53,50,26,59,73,70,40,28,42,71,48,52,90,65,101,56,96,68,75,66,82,92,55,66,58,90,82,46,99,65,77,83,52,68,52,78,41,78,51,83,65,46,95,92,44,80,63,57,70,46,80,44,77,25,80,41,95,87,71,55,71,49,78,47,80,48,68,55,77,77,81,71,80,72,72,71,86,68,85,68,70,90,67,48,32,34,42,43,49,46,50,16,84,41,70,66,40,33,53,49,43,52,51,53,41,48,54,48,52,55,54,47,64,71,41,98,80,57,82,86,44,56,61,21,53,21,42,23,39,40,68,67,47,83,81,40,44,26,20,40,29,37,58,35,58,82,38,65,68,59,46,52,52,52,54,48,40,45,75,73,75,44,86,56,98,51,52,42,75,34,48,54,79,48,91,40,94,45,73,48,68,49,59,47,70,52,66,70,60,50,50,51,48,40,54,36,37,21,30,24,39,31,72,45,40,57,85,59,91,88,50,51,75,56,94,70,78,72,85,67,81,72,79,74,81,75,70,82,70,89,65,86,77,79,76,74,88,73,79,84,82,84,79,85,87,86,76,94,80,90,82,83,86,87,78,90,69,72,95,70,46,54,72,67,48,37,48,52,45,50,51,48,49,24,67,75,62,71,52,74,60,94,87,64,53,56,78,43,45,40,66,82,72,66,51,46,76,67,53,46,50,51,50,50,54,59,51,30,73,47,27,75,82,62,58,92,60,45,64,72,78,25,37,20,45,51,48,36,17,39,53,51,73,74,50,73,59,67,93,68,95,76,61,92,75,77,78,74,82,78,81,74,91,84,65,82,87,80,79,93,78,71,101,64,68,85,72,91,77,69,73,74,78,54,65,64,60,56,53,51,54,46,50,78,70,64,74,60,89,56,70,71,48,78,47,78,40,78,42,98,87,30,45,38,28,26,42,37,30,42,49,68,64,48,36,38,44,34,43,38,68,50,37,41,66,73,68,40,54,63,45,52,65,58,49,27,78,65,20,17,35,36,23,63,35,56,68,50,25,75,81,7,39,65,59,87,85,68,65,44,53,65,61,52,29,53,50,56,52,41,45,46,54,49,35,38,75,70,63,75,41,92,63,66,52,25,32,39,36,9,27,35,51,15,19,49,36,47,51,43,28,33,57,79,41,45,78,40,47,55,38,38,33,35,32,39,34,57,55,70,34,65,68,57,102,83,53,91,73,49,64,63,57,50,51,49,52,53,51,51,55,48,51,58,54,57,71,69,47,58,70,70,63,60,59,33,68,69,50,39,55,42,60,76,72,66,34,68,63,51,56,55,36,41,51,87,54,61,69,61,51,45,38,55,42,48,26,51,53,65,38,68,61,69,99,63,46,67,56,41,78,44,48,29,41,34,37,27,12,59,57,11,82,85,42,45,36,66,43,37,50,61,41,38,78,38,24,84,52,49,46,78,47,72,40,66,87,25,34,76,61,35,57,69,80,44,28,72,61,48,47,50,53,52,52,54,57,72,76,102

Nearest PDB structures (foldseek):
  4lxg-assembly1_A-2  TM=7.497E-01  e=9.005E-15  Rhizorhabdus wittichii RW1
  6azb-assembly2_B  TM=7.162E-01  e=1.010E-11  Physcomitrium patens
  6j2r-assembly1_A  TM=7.548E-01  e=2.150E-10  Striga hermonthica
  6azc-assembly2_B  TM=6.880E-01  e=5.218E-11  Physcomitrium patens
  5z7x-assembly1_A  TM=6.836E-01  e=3.931E-11  Striga hermonthica

Radius of gyration: 32.44 Å; Cα contacts (8 Å, |Δi|>4): 966; chains: 1; bounding box: 65×82×80 Å

Organism: NCBI:txid652676

Sequence (669 aa):
AGIAQITKVVLQLKSQQYFPNVMHHENLNPNIDFSRIPFKVQRELAPWPVSESQPVRRAGISSFGAGGTNVHLIVEQAPESFQASKSDRESGFKYIIPFSAATPEQLVDMVRVTYHYIRAEQALLNSVLKVRNIAATLQYGRSAGRYRFALICDDSMDVLLARLKLYLDGNVDATMVLGEEKETGYSELMGTGVSITELLAVAKNWVVGKVKSFQHDPEAKRTYLPGYIFRPDVVSPVAEDINCATGTPVTGTTSNQETLNPDISVSNTSNPDTLTLVRDTLKQVLGALPEVYTDKTLFGDLGIDSIMGTRIHTELSKIYPKLDMFALFEFNTSILLSSHLDSLEPVNGQV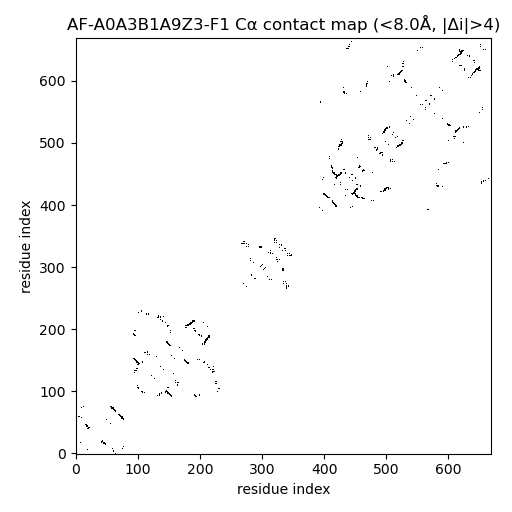TPEQLSTDNPSTVEEEDVGNIGALEFGETLAPIKRYVDAYHNSTKVRHKVTTENVSVNGANIECMVCGEGPTVILLPPFNSSAIIWIRQLQELSKQYKIIVPHYPGLNGSDWVKGLDNFEQLAGILTGVIDELVKLQVIQNKKNHWVGWSLGGFVAQTICKHYPQYVDKLVLISTTTISWSSDEYTISAEDFSIKCAEEFEENFQKLPGFLRKMPEIKAFRKEGHIERFVWCTTNRRILDSYFLMIARFRHVESADHVQAKTLLISGGADVLMPSKFARELGEKIPDSKYHEIKNGHHFLSLFHYKEINTLLGQWFAG

pLDDT: mean 73.97, std 20.96, range [22.27, 98.25]

Secondary structure (DSSP, 8-state):
-HHHHHHHHHHHHHHTEEPP---SSSS--TTS-TTSSS-----S-EE---BTTB-S-EEEEEEE-TTS-EEEEEEEPPPS--------PPTT-EEEEEEEESSHHHHHHHHHHHHHHHHHHHTSTT----HHHHHHHHHHSS---SEEEEEEEES-HHHHHHHHHHHHTT---TTEEEEE------EEE-SEES-HHHHHHHHHHHHTTSEEEEPP-TTPPP------------------------PPP------------------S---HHHHHHHHHHHHHHHSS--TT--TTS-GGGGT--HHHHHHHHHHHHTT-TT--TTHHHHS-SHHHHHHHHHTSPPPSS---TTTTS----TT--------SS---TTS----HHHHHHHHHHHH--SSPEEEEEEEETTEEEEEEEE--SSEEEEE--TT--GGGGHHHHHHHTTTSEEEEEPPTTSTTPPPPTT--SHHHHHHHHHHHHHHHHHTTSSS-S-EEEEEETHHHHHHHHHHHH-GGGEEEEEEES--SS-S-STT----HHHHHHHHHHHHHHHHHTS-HHHHTSHHHHHHHHTTHHHHHH-S---HHHHHHHHHHHHH----S-GGG--SEEEEEEETT-SSS-HHHHHHHHHHSTTEEEEEETT--TTHHHHSHHHHHHHHHHHHH-